Protein AF-A0A0L8FG96-F1 (afdb_monomer_lite)

Structure (mmCIF, N/CA/C/O backbone):
data_AF-A0A0L8FG96-F1
#
_entry.id   AF-A0A0L8FG96-F1
#
loop_
_atom_site.group_PDB
_atom_site.id
_atom_site.type_symbol
_atom_site.label_atom_id
_atom_site.label_alt_id
_atom_site.label_comp_id
_atom_site.label_asym_id
_atom_site.label_entity_id
_atom_site.label_seq_id
_atom_site.pdbx_PDB_ins_code
_atom_site.Cartn_x
_atom_site.Cartn_y
_atom_site.Cartn_z
_atom_site.occupancy
_atom_site.B_iso_or_equiv
_atom_site.auth_seq_id
_atom_site.auth_comp_id
_atom_site.auth_asym_id
_atom_site.auth_atom_id
_atom_site.pdbx_PDB_model_num
ATOM 1 N N . MET A 1 1 ? 3.211 -30.373 -6.106 1.00 48.69 1 MET A N 1
ATOM 2 C CA . MET A 1 1 ? 4.395 -31.240 -6.338 1.00 48.69 1 MET A CA 1
ATOM 3 C C . MET A 1 1 ? 5.550 -30.463 -6.986 1.00 48.69 1 MET A C 1
ATOM 5 O O . MET A 1 1 ? 6.670 -30.955 -6.952 1.00 48.69 1 MET A O 1
ATOM 9 N N . GLU A 1 2 ? 5.310 -29.239 -7.478 1.00 44.47 2 GLU A N 1
ATOM 10 C CA . GLU A 1 2 ? 6.273 -28.282 -8.061 1.00 44.47 2 GLU A CA 1
ATOM 11 C C . GLU A 1 2 ? 7.676 -28.292 -7.446 1.00 44.47 2 GLU A C 1
ATOM 13 O O . GLU A 1 2 ? 8.646 -28.523 -8.164 1.00 44.47 2 GLU A O 1
ATOM 18 N N . ASN A 1 3 ? 7.792 -28.069 -6.129 1.00 45.53 3 ASN A N 1
ATOM 19 C CA . ASN A 1 3 ? 9.080 -27.802 -5.472 1.00 45.53 3 ASN A CA 1
ATOM 20 C C . ASN A 1 3 ? 10.139 -28.904 -5.637 1.00 45.53 3 ASN A C 1
ATOM 22 O O . ASN A 1 3 ? 11.311 -28.626 -5.402 1.00 45.53 3 ASN A O 1
ATOM 26 N N . LYS A 1 4 ? 9.776 -30.130 -6.045 1.00 54.41 4 LYS A N 1
ATOM 27 C CA . LYS A 1 4 ? 10.777 -31.173 -6.309 1.00 54.41 4 LYS A CA 1
ATOM 28 C C . LYS A 1 4 ? 11.471 -31.009 -7.671 1.00 54.41 4 LYS A C 1
ATOM 30 O O . LYS A 1 4 ? 12.665 -31.264 -7.756 1.00 54.41 4 LYS A O 1
ATOM 35 N N . ARG A 1 5 ? 10.771 -30.504 -8.700 1.00 53.53 5 ARG A N 1
ATOM 36 C CA . ARG A 1 5 ? 11.354 -30.269 -10.039 1.00 53.53 5 ARG A CA 1
ATOM 37 C C . ARG A 1 5 ? 12.344 -29.105 -10.057 1.00 53.53 5 ARG A C 1
ATOM 39 O O . ARG A 1 5 ? 13.367 -29.188 -10.720 1.00 53.53 5 ARG A O 1
ATOM 46 N N . LEU A 1 6 ? 12.075 -28.044 -9.291 1.00 51.75 6 LEU A N 1
ATOM 47 C CA . LEU A 1 6 ? 12.966 -26.877 -9.206 1.00 51.75 6 LEU A CA 1
ATOM 48 C C . LEU A 1 6 ? 14.317 -27.179 -8.534 1.00 51.75 6 LEU A C 1
ATOM 50 O O . LEU A 1 6 ? 15.255 -26.403 -8.699 1.00 51.75 6 LEU A O 1
ATOM 54 N N . LEU A 1 7 ? 14.441 -28.290 -7.801 1.00 49.75 7 LEU A N 1
ATOM 55 C CA . LEU A 1 7 ? 15.712 -28.702 -7.202 1.00 49.75 7 LEU A CA 1
ATOM 56 C C . LEU A 1 7 ? 16.603 -29.453 -8.207 1.00 49.75 7 LEU A C 1
ATOM 58 O O . LEU A 1 7 ? 17.810 -29.237 -8.231 1.00 49.75 7 LEU A O 1
ATOM 62 N N . GLU A 1 8 ? 16.005 -30.273 -9.076 1.00 51.66 8 GLU A N 1
ATOM 63 C CA . GLU A 1 8 ? 16.715 -31.032 -10.116 1.00 51.66 8 GLU A CA 1
ATOM 64 C C . GLU A 1 8 ? 17.333 -30.097 -11.174 1.00 51.66 8 GLU A C 1
ATOM 66 O O . GLU A 1 8 ? 18.485 -30.284 -11.560 1.00 51.66 8 GLU A O 1
ATOM 71 N N . THR A 1 9 ? 16.640 -29.017 -11.564 1.00 54.03 9 THR A N 1
ATOM 72 C CA . THR A 1 9 ? 17.181 -28.018 -12.508 1.00 54.03 9 THR A CA 1
ATOM 73 C C . THR A 1 9 ? 18.395 -27.254 -11.959 1.00 54.03 9 THR A C 1
ATOM 75 O O . THR A 1 9 ? 19.243 -26.817 -12.732 1.00 54.03 9 THR A O 1
ATOM 78 N N . ASN A 1 10 ? 18.514 -27.098 -10.634 1.00 48.88 10 ASN A N 1
ATOM 79 C CA . ASN A 1 10 ? 19.595 -26.324 -10.010 1.00 48.88 10 ASN A CA 1
ATOM 80 C C . ASN A 1 10 ? 20.907 -27.110 -9.816 1.00 48.88 10 ASN A C 1
ATOM 82 O O . ASN A 1 10 ? 21.933 -26.503 -9.520 1.00 48.88 10 ASN A O 1
ATOM 86 N N . MET A 1 11 ? 20.924 -28.434 -10.015 1.00 47.03 11 MET A N 1
ATOM 87 C CA . MET A 1 11 ? 22.161 -29.224 -9.898 1.00 47.03 11 MET A CA 1
ATOM 88 C C . MET A 1 11 ? 23.052 -29.204 -11.153 1.00 47.03 11 MET A C 1
ATOM 90 O O . MET A 1 11 ? 24.186 -29.668 -11.087 1.00 47.03 11 MET A O 1
ATOM 94 N N . HIS A 1 12 ? 22.588 -28.645 -12.277 1.00 48.69 12 HIS A N 1
ATOM 95 C CA . HIS A 1 12 ? 23.316 -28.679 -13.555 1.00 48.69 12 HIS A CA 1
ATOM 96 C C . HIS A 1 12 ? 24.207 -27.459 -13.861 1.00 48.69 12 HIS A C 1
ATOM 98 O O . HIS A 1 12 ? 24.815 -27.425 -14.928 1.00 48.69 12 HIS A O 1
ATOM 104 N N . LEU A 1 13 ? 24.321 -26.479 -12.953 1.00 46.22 13 LEU A N 1
ATOM 105 C CA . LEU A 1 13 ? 25.111 -25.251 -13.176 1.00 46.22 13 LEU A CA 1
ATOM 106 C C . LEU A 1 13 ? 26.404 -25.137 -12.347 1.00 46.22 13 LEU A C 1
ATOM 108 O O . LEU A 1 13 ? 27.223 -24.271 -12.636 1.00 46.22 13 LEU A O 1
ATOM 112 N N . ASN A 1 14 ? 26.649 -26.032 -11.384 1.00 44.12 14 ASN A N 1
ATOM 113 C CA . ASN A 1 14 ? 27.934 -26.110 -10.674 1.00 44.12 14 ASN A CA 1
ATOM 114 C C . ASN A 1 14 ? 28.883 -27.102 -11.360 1.00 44.12 14 ASN A C 1
ATOM 116 O O . ASN A 1 14 ? 29.190 -28.165 -10.821 1.00 44.12 14 ASN A O 1
ATOM 120 N N . ASN A 1 15 ? 29.358 -26.733 -12.549 1.00 40.97 15 ASN A N 1
ATOM 121 C CA . ASN A 1 15 ? 30.473 -27.404 -13.211 1.00 40.97 15 ASN A CA 1
ATOM 122 C C . ASN A 1 15 ? 31.611 -26.374 -13.360 1.00 40.97 15 ASN A C 1
ATOM 124 O O . ASN A 1 15 ? 31.410 -25.376 -14.054 1.00 40.97 15 ASN A O 1
ATOM 128 N N . PRO A 1 16 ? 32.770 -26.536 -12.694 1.00 41.47 16 PRO A N 1
ATOM 129 C CA . PRO A 1 16 ? 33.873 -25.594 -12.856 1.00 41.47 16 PRO A CA 1
ATOM 130 C C . PRO A 1 16 ? 34.398 -25.672 -14.293 1.00 41.47 16 PRO A C 1
ATOM 132 O O . PRO A 1 16 ? 34.610 -26.770 -14.808 1.00 41.47 16 PRO A O 1
ATOM 135 N N . LEU A 1 17 ? 34.640 -24.527 -14.940 1.00 38.44 17 LEU A N 1
ATOM 136 C CA . LEU A 1 17 ? 35.339 -24.518 -16.227 1.00 38.44 17 LEU A CA 1
ATOM 137 C C . LEU A 1 17 ? 36.792 -24.951 -16.007 1.00 38.44 17 LEU A C 1
ATOM 139 O O . LEU A 1 17 ? 37.649 -24.152 -15.631 1.00 38.44 17 LEU A O 1
ATOM 143 N N . THR A 1 18 ? 37.076 -26.224 -16.269 1.00 36.44 18 THR A N 1
ATOM 144 C CA . THR A 1 18 ? 38.441 -26.685 -16.499 1.00 36.44 18 THR A CA 1
ATOM 145 C C . THR A 1 18 ? 38.938 -26.027 -17.781 1.00 36.44 18 THR A C 1
ATOM 147 O O . THR A 1 18 ? 38.504 -26.380 -18.875 1.00 36.44 18 THR A O 1
ATOM 150 N N . ILE A 1 19 ? 39.842 -25.055 -17.650 1.00 41.25 19 ILE A N 1
ATOM 151 C CA . ILE A 1 19 ? 40.552 -24.473 -18.791 1.00 41.25 19 ILE A CA 1
ATOM 152 C C . ILE A 1 19 ? 41.607 -25.491 -19.243 1.00 41.25 19 ILE A C 1
ATOM 154 O O . ILE A 1 19 ? 42.789 -25.381 -18.916 1.00 41.25 19 ILE A O 1
ATOM 158 N N . GLU A 1 20 ? 41.170 -26.520 -19.972 1.00 34.12 20 GLU A N 1
ATOM 159 C CA . GLU A 1 20 ? 42.078 -27.350 -20.757 1.00 34.12 20 GLU A CA 1
ATOM 160 C C . GLU A 1 20 ? 42.602 -26.505 -21.918 1.00 34.12 20 GLU A C 1
ATOM 162 O O . GLU A 1 20 ? 41.944 -26.306 -22.939 1.00 34.12 20 GLU A O 1
ATOM 167 N N . ALA A 1 21 ? 43.804 -25.961 -21.733 1.00 41.75 21 ALA A N 1
ATOM 168 C CA . ALA A 1 21 ? 44.543 -25.296 -22.789 1.00 41.75 21 ALA A CA 1
ATOM 169 C C . ALA A 1 21 ? 45.000 -26.343 -23.819 1.00 41.75 21 ALA A C 1
ATOM 171 O O . ALA A 1 21 ? 46.122 -26.848 -23.748 1.00 41.75 21 ALA A O 1
ATOM 172 N N . SER A 1 22 ? 44.118 -26.660 -24.771 1.00 36.31 22 SER A N 1
ATOM 173 C CA . SER A 1 22 ? 44.387 -27.494 -25.948 1.00 36.31 22 SER A CA 1
ATOM 174 C C . SER A 1 22 ? 45.389 -26.811 -26.880 1.00 36.31 22 SER A C 1
ATOM 176 O O . SER A 1 22 ? 45.052 -26.328 -27.959 1.00 36.31 22 SER A O 1
ATOM 178 N N . LEU A 1 23 ? 46.646 -26.750 -26.439 1.00 40.78 23 LEU A N 1
ATOM 179 C CA . LEU A 1 23 ? 47.777 -26.234 -27.195 1.00 40.78 23 LEU A CA 1
ATOM 180 C C . LEU A 1 23 ? 48.207 -27.283 -28.232 1.00 40.78 23 LEU A C 1
ATOM 182 O O . LEU A 1 23 ? 49.259 -27.914 -28.106 1.00 40.78 23 LEU A O 1
ATOM 186 N N . GLU A 1 24 ? 47.346 -27.501 -29.226 1.00 36.72 24 GLU A N 1
ATOM 187 C CA . GLU A 1 24 ? 47.544 -28.467 -30.303 1.00 36.72 24 GLU A CA 1
ATOM 188 C C . GLU A 1 24 ? 48.748 -28.053 -31.160 1.00 36.72 24 GLU A C 1
ATOM 190 O O . GLU A 1 24 ? 48.658 -27.263 -32.101 1.00 36.72 24 GLU A O 1
ATOM 195 N N . ARG A 1 25 ? 49.921 -28.581 -30.799 1.00 41.50 25 ARG A N 1
ATOM 196 C CA . ARG A 1 25 ? 51.134 -28.454 -31.603 1.00 41.50 25 ARG A CA 1
ATOM 197 C C . ARG A 1 25 ? 50.952 -29.255 -32.885 1.00 41.50 25 ARG A C 1
ATOM 199 O O . ARG A 1 25 ? 51.158 -30.466 -32.893 1.00 41.50 25 ARG A O 1
ATOM 206 N N . GLN A 1 26 ? 50.627 -28.570 -33.973 1.00 37.19 26 GLN A N 1
ATOM 207 C CA . GLN A 1 26 ? 50.884 -29.109 -35.301 1.00 37.19 26 GLN A CA 1
ATOM 208 C C . GLN A 1 26 ? 52.401 -29.152 -35.513 1.00 37.19 26 GLN A C 1
ATOM 210 O O . GLN A 1 26 ? 53.033 -28.130 -35.782 1.00 37.19 26 GLN A O 1
ATOM 215 N N . ASP A 1 27 ? 52.988 -30.340 -35.363 1.00 38.44 27 ASP A N 1
ATOM 216 C CA . ASP A 1 27 ? 54.328 -30.606 -35.879 1.00 38.44 27 ASP A CA 1
ATOM 217 C C . ASP A 1 27 ? 54.338 -30.367 -37.402 1.00 38.44 27 ASP A C 1
ATOM 219 O O . ASP A 1 27 ? 53.361 -30.699 -38.084 1.00 38.44 27 ASP A O 1
ATOM 223 N N . PRO A 1 28 ? 55.420 -29.803 -37.970 1.00 44.88 28 PRO A N 1
ATOM 224 C CA . PRO A 1 28 ? 55.485 -29.502 -39.392 1.00 44.88 28 PRO A CA 1
ATOM 225 C C . PRO A 1 28 ? 55.530 -30.799 -40.208 1.00 44.88 28 PRO A C 1
ATOM 227 O O . PRO A 1 28 ? 56.579 -31.432 -40.356 1.00 44.88 28 PRO A O 1
ATOM 230 N N . THR A 1 29 ? 54.388 -31.189 -40.774 1.00 42.00 29 THR A N 1
ATOM 231 C CA . THR A 1 29 ? 54.291 -32.287 -41.735 1.00 42.00 29 THR A CA 1
ATOM 232 C C . THR A 1 29 ? 55.083 -31.932 -42.989 1.00 42.00 29 THR A C 1
ATOM 234 O O . THR A 1 29 ? 54.654 -31.145 -43.830 1.00 42.00 29 THR A O 1
ATOM 237 N N . GLY A 1 30 ? 56.280 -32.511 -43.103 1.00 51.62 30 GLY A N 1
ATOM 238 C CA . GLY A 1 30 ? 57.169 -32.287 -44.236 1.00 51.62 30 GLY A CA 1
ATOM 239 C C . GLY A 1 30 ? 56.506 -32.698 -45.547 1.00 51.62 30 GLY A C 1
ATOM 240 O O . GLY A 1 30 ? 56.345 -33.888 -45.819 1.00 51.62 30 GLY A O 1
ATOM 241 N N . ALA A 1 31 ? 56.147 -31.712 -46.370 1.00 43.47 31 ALA A N 1
ATOM 242 C CA . ALA A 1 31 ? 55.747 -31.960 -47.744 1.00 43.47 31 ALA A CA 1
ATOM 243 C C . ALA A 1 31 ? 56.926 -32.606 -48.501 1.00 43.47 31 ALA A C 1
ATOM 245 O O . ALA A 1 31 ? 58.060 -32.134 -48.371 1.00 43.47 31 ALA A O 1
ATOM 246 N N . PRO A 1 32 ? 56.702 -33.674 -49.287 1.00 49.53 32 PRO A N 1
ATOM 247 C CA . PRO A 1 32 ? 57.740 -34.199 -50.161 1.00 49.53 32 PRO A CA 1
ATOM 248 C C . PRO A 1 32 ? 58.089 -33.158 -51.232 1.00 49.53 32 PRO A C 1
ATOM 250 O O . PRO A 1 32 ? 57.231 -32.374 -51.642 1.00 49.53 32 PRO A O 1
ATOM 253 N N . ASN A 1 33 ? 59.329 -33.188 -51.725 1.00 50.00 33 ASN A N 1
ATOM 254 C CA . ASN A 1 33 ? 59.752 -32.386 -52.875 1.00 50.00 33 ASN A CA 1
ATOM 255 C C . ASN A 1 33 ? 58.954 -32.803 -54.124 1.00 50.00 33 ASN A C 1
ATOM 257 O O . ASN A 1 33 ? 59.350 -33.727 -54.833 1.00 50.00 33 ASN A O 1
ATOM 261 N N . GLY A 1 34 ? 57.821 -32.145 -54.368 1.00 43.47 34 GLY A N 1
ATOM 262 C CA . GLY A 1 34 ? 57.098 -32.205 -55.635 1.00 43.47 34 GLY A CA 1
ATOM 263 C C . GLY A 1 34 ? 57.791 -31.332 -56.677 1.00 43.47 34 GLY A C 1
ATOM 264 O O . GLY A 1 34 ? 58.303 -30.264 -56.341 1.00 43.47 34 GLY A O 1
ATOM 265 N N . ASP A 1 35 ? 57.831 -31.796 -57.926 1.00 43.78 35 ASP A N 1
ATOM 266 C CA . ASP A 1 35 ? 58.577 -31.134 -58.994 1.00 43.78 35 ASP A CA 1
ATOM 267 C C . ASP A 1 35 ? 58.162 -29.671 -59.186 1.00 43.78 35 ASP A C 1
ATOM 269 O O . ASP A 1 35 ? 57.000 -29.358 -59.464 1.00 43.78 35 ASP A O 1
ATOM 273 N N . VAL A 1 36 ? 59.150 -28.775 -59.132 1.00 43.06 36 VAL A N 1
ATOM 274 C CA . VAL A 1 36 ? 59.010 -27.419 -59.662 1.00 43.06 36 VAL A CA 1
ATOM 275 C C . VAL A 1 36 ? 58.937 -27.537 -61.181 1.00 43.06 36 VAL A C 1
ATOM 277 O O . VAL A 1 36 ? 59.956 -27.549 -61.871 1.00 43.06 36 VAL A O 1
ATOM 280 N N . GLN A 1 37 ? 57.720 -27.613 -61.719 1.00 44.06 37 GLN A N 1
ATOM 281 C CA . GLN A 1 37 ? 57.515 -27.211 -63.102 1.00 44.06 37 GLN A CA 1
ATOM 282 C C . GLN A 1 37 ? 57.849 -25.723 -63.201 1.00 44.06 37 GLN A C 1
ATOM 284 O O . GLN A 1 37 ? 57.238 -24.897 -62.523 1.00 44.06 37 GLN A O 1
ATOM 289 N N . GLU A 1 38 ? 58.823 -25.383 -64.046 1.00 44.41 38 GLU A N 1
ATOM 290 C CA . GLU A 1 38 ? 59.150 -23.999 -64.393 1.00 44.41 38 GLU A CA 1
ATOM 291 C C . GLU A 1 38 ? 58.043 -23.388 -65.273 1.00 44.41 38 GLU A C 1
ATOM 293 O O . GLU A 1 38 ? 58.251 -23.048 -66.443 1.00 44.41 38 GLU A O 1
ATOM 298 N N . GLU A 1 39 ? 56.848 -23.204 -64.703 1.00 41.78 39 GLU A N 1
ATOM 299 C CA . GLU A 1 39 ? 55.964 -22.151 -65.185 1.00 41.78 39 GLU A CA 1
ATOM 300 C C . GLU A 1 39 ? 56.747 -20.841 -65.133 1.00 41.78 39 GLU A C 1
ATOM 302 O O . GLU A 1 39 ? 57.299 -20.456 -64.098 1.00 41.78 39 GLU A O 1
ATOM 307 N N . LYS A 1 40 ? 56.835 -20.167 -66.282 1.00 43.88 40 LYS A N 1
ATOM 308 C CA . LYS A 1 40 ? 57.645 -18.961 -66.453 1.00 43.88 40 LYS A CA 1
ATOM 309 C C . LYS A 1 40 ? 56.980 -17.761 -65.790 1.00 43.88 40 LYS A C 1
ATOM 311 O O . LYS A 1 40 ? 56.556 -16.826 -66.468 1.00 43.88 40 LYS A O 1
ATOM 316 N N . PHE A 1 41 ? 56.966 -17.756 -64.460 1.00 40.50 41 PHE A N 1
ATOM 317 C CA . PHE A 1 41 ? 56.867 -16.530 -63.693 1.00 40.50 41 PHE A CA 1
ATOM 318 C C . PHE A 1 41 ? 57.982 -15.604 -64.164 1.00 40.50 41 PHE A C 1
ATOM 320 O O . PHE A 1 41 ? 59.170 -15.832 -63.922 1.00 40.50 41 PHE A O 1
ATOM 327 N N . THR A 1 42 ? 57.590 -14.550 -64.875 1.00 42.16 42 THR A N 1
ATOM 328 C CA . THR A 1 42 ? 58.474 -13.439 -65.189 1.00 42.16 42 THR A CA 1
ATOM 329 C C . THR A 1 42 ? 58.887 -12.817 -63.867 1.00 42.16 42 THR A C 1
ATOM 331 O O . THR A 1 42 ? 58.136 -12.035 -63.286 1.00 42.16 42 THR A O 1
ATOM 334 N N . CYS A 1 43 ? 60.065 -13.203 -63.374 1.00 42.25 43 CYS A N 1
ATOM 335 C CA . CYS A 1 43 ? 60.672 -12.625 -62.187 1.00 42.25 43 CYS A CA 1
ATOM 336 C C . CYS A 1 43 ? 61.036 -11.169 -62.497 1.00 42.25 43 CYS A C 1
ATOM 338 O O . CYS A 1 43 ? 62.160 -10.846 -62.891 1.00 42.25 43 CYS A O 1
ATOM 340 N N . THR A 1 44 ? 60.041 -10.290 -62.366 1.00 50.03 44 THR A N 1
ATOM 341 C CA . THR A 1 44 ? 60.213 -8.845 -62.309 1.00 50.03 44 THR A CA 1
ATOM 342 C C . THR A 1 44 ? 61.192 -8.598 -61.180 1.00 50.03 44 THR A C 1
ATOM 344 O O . THR A 1 44 ? 60.863 -8.806 -60.016 1.00 50.03 44 THR A O 1
ATOM 347 N N . LYS A 1 45 ? 62.433 -8.257 -61.529 1.00 57.19 45 LYS A N 1
ATOM 348 C CA . LYS A 1 45 ? 63.547 -8.217 -60.585 1.00 57.19 45 LYS A CA 1
ATOM 349 C C . LYS A 1 45 ? 63.417 -6.975 -59.703 1.00 57.19 45 LYS A C 1
ATOM 351 O O . LYS A 1 45 ? 64.022 -5.945 -59.992 1.00 57.19 45 LYS A O 1
ATOM 356 N N . ILE A 1 46 ? 62.565 -7.083 -58.680 1.00 59.25 46 ILE A N 1
ATOM 357 C CA . ILE A 1 46 ? 62.244 -6.024 -57.721 1.00 59.25 46 ILE A CA 1
ATOM 358 C C . ILE A 1 46 ? 63.559 -5.452 -57.180 1.00 59.25 46 ILE A C 1
ATOM 360 O O . ILE A 1 46 ? 64.428 -6.191 -56.714 1.00 59.25 46 ILE A O 1
ATOM 364 N N . SER A 1 47 ? 63.726 -4.134 -57.301 1.00 75.44 47 SER A N 1
ATOM 365 C CA . SER A 1 47 ? 64.901 -3.438 -56.773 1.00 75.44 47 SER A CA 1
ATOM 366 C C . SER A 1 47 ? 64.937 -3.566 -55.250 1.00 75.44 47 SER A C 1
ATOM 368 O O . SER A 1 47 ? 63.882 -3.571 -54.619 1.00 75.44 47 SER A O 1
ATOM 370 N N . LEU A 1 48 ? 66.130 -3.598 -54.646 1.00 77.44 48 LEU A N 1
ATOM 371 C CA . LEU A 1 48 ? 66.272 -3.658 -53.183 1.00 77.44 48 LEU A CA 1
ATOM 372 C C . LEU A 1 48 ? 65.451 -2.547 -52.495 1.00 77.44 48 LEU A C 1
ATOM 374 O O . LEU A 1 48 ? 64.733 -2.812 -51.540 1.00 77.44 48 LEU A O 1
ATOM 378 N N . ILE A 1 49 ? 65.471 -1.350 -53.090 1.00 81.25 49 ILE A N 1
ATOM 379 C CA . ILE A 1 49 ? 64.734 -0.145 -52.674 1.00 81.25 49 ILE A CA 1
ATOM 380 C C . ILE A 1 49 ? 63.213 -0.380 -52.634 1.00 81.25 49 ILE A C 1
ATOM 382 O O . ILE A 1 49 ? 62.520 0.107 -51.746 1.00 81.25 49 ILE A O 1
ATOM 386 N N . GLU A 1 50 ? 62.676 -1.133 -53.594 1.00 83.19 50 GLU A N 1
ATOM 387 C CA . GLU A 1 50 ? 61.239 -1.419 -53.686 1.00 83.19 50 GLU A CA 1
ATOM 388 C C . GLU A 1 50 ? 60.827 -2.510 -52.684 1.00 83.19 50 GLU A C 1
ATOM 390 O O . GLU A 1 50 ? 59.746 -2.448 -52.104 1.00 83.19 50 GLU A O 1
ATOM 395 N N . HIS A 1 51 ? 61.717 -3.465 -52.398 1.00 84.44 51 HIS A N 1
ATOM 396 C CA . HIS A 1 51 ? 61.524 -4.417 -51.303 1.00 84.44 51 HIS A CA 1
ATOM 397 C C . HIS A 1 51 ? 61.574 -3.719 -49.929 1.00 84.44 51 HIS A C 1
ATOM 399 O O . HIS A 1 51 ? 60.754 -4.008 -49.061 1.00 84.44 51 HIS A O 1
ATOM 405 N N . GLU A 1 52 ? 62.483 -2.757 -49.741 1.00 88.94 52 GLU A N 1
ATOM 406 C CA . GLU A 1 52 ? 62.542 -1.901 -48.547 1.00 88.94 52 GLU A CA 1
ATOM 407 C C . GLU A 1 52 ? 61.279 -1.038 -48.394 1.00 88.94 52 GLU A C 1
ATOM 409 O O . GLU A 1 52 ? 60.736 -0.963 -47.291 1.00 88.94 52 GLU A O 1
ATOM 414 N N . ARG A 1 53 ? 60.744 -0.469 -49.488 1.00 92.56 53 ARG A N 1
ATOM 415 C CA . ARG A 1 53 ? 59.453 0.248 -49.486 1.00 92.56 53 ARG A CA 1
ATOM 416 C C . ARG A 1 53 ? 58.307 -0.657 -49.027 1.00 92.56 53 ARG A C 1
ATOM 418 O O . ARG A 1 53 ? 57.584 -0.302 -48.098 1.00 92.56 53 ARG A O 1
ATOM 425 N N . ILE A 1 54 ? 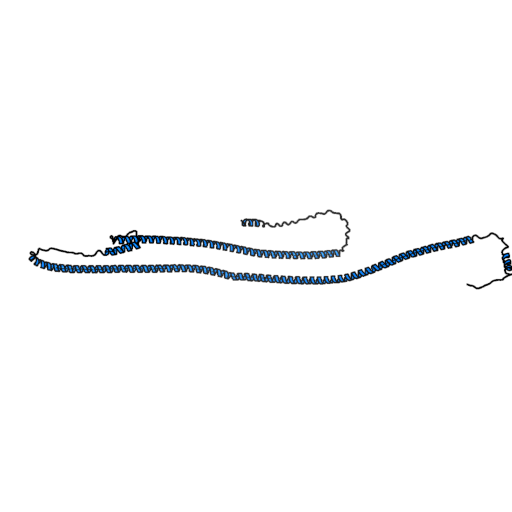58.174 -1.841 -49.629 1.00 92.12 54 ILE A N 1
ATOM 426 C CA . ILE A 1 54 ? 57.117 -2.807 -49.290 1.00 92.12 54 ILE A CA 1
ATOM 427 C C . ILE A 1 54 ? 57.240 -3.271 -47.828 1.00 92.12 54 ILE A C 1
ATOM 429 O O . ILE A 1 54 ? 56.230 -3.352 -47.131 1.00 92.12 54 ILE A O 1
ATOM 433 N N . LEU A 1 55 ? 58.456 -3.523 -47.326 1.00 91.44 55 LEU A N 1
ATOM 434 C CA . LEU A 1 55 ? 58.678 -3.835 -45.909 1.00 91.44 55 LEU A CA 1
ATOM 435 C C . LEU A 1 55 ? 58.304 -2.664 -44.988 1.00 91.44 55 LEU A C 1
ATOM 437 O O . LEU A 1 55 ? 57.677 -2.891 -43.956 1.00 91.44 55 LEU A O 1
ATOM 441 N N . GLY A 1 56 ? 58.641 -1.423 -45.349 1.00 94.06 56 GLY A N 1
ATOM 442 C CA . GLY A 1 56 ? 58.253 -0.232 -44.587 1.00 94.06 56 GLY A CA 1
ATOM 443 C C . GLY A 1 56 ? 56.733 -0.064 -44.495 1.00 94.06 56 GLY A C 1
ATOM 444 O O . GLY A 1 56 ? 56.196 0.178 -43.412 1.00 94.06 56 GLY A O 1
ATOM 445 N N . GLU A 1 57 ? 56.031 -0.276 -45.607 1.00 94.44 57 GLU A N 1
ATOM 446 C CA . GLU A 1 57 ? 54.566 -0.222 -45.678 1.00 94.44 57 GLU A CA 1
ATOM 447 C C . GLU A 1 57 ? 53.915 -1.349 -44.866 1.00 94.44 57 GLU A C 1
ATOM 449 O O . GLU A 1 57 ? 52.991 -1.094 -44.094 1.00 94.44 57 GLU A O 1
ATOM 454 N N . LYS A 1 58 ? 54.430 -2.584 -44.951 1.00 95.06 58 LYS A N 1
ATOM 455 C CA . LYS A 1 58 ? 53.918 -3.706 -44.148 1.00 95.06 58 LYS A CA 1
ATOM 456 C C . LYS A 1 58 ? 54.214 -3.557 -42.656 1.00 95.06 58 LYS A C 1
ATOM 458 O O . LYS A 1 58 ? 53.331 -3.847 -41.857 1.00 95.06 58 LYS A O 1
ATOM 463 N N . ASN A 1 59 ? 55.377 -3.040 -42.266 1.00 94.62 59 ASN A N 1
ATOM 464 C CA . ASN A 1 59 ? 55.677 -2.741 -40.861 1.00 94.62 59 ASN A CA 1
ATOM 465 C C . ASN A 1 59 ? 54.779 -1.622 -40.306 1.00 94.62 59 ASN A C 1
ATOM 467 O O . ASN A 1 59 ? 54.326 -1.711 -39.166 1.00 94.62 59 ASN A O 1
ATOM 471 N N . SER A 1 60 ? 54.475 -0.601 -41.115 1.00 95.56 60 SER A N 1
ATOM 472 C CA . SER A 1 60 ? 53.541 0.471 -40.741 1.00 95.56 60 SER A CA 1
ATOM 473 C C . SER A 1 60 ? 52.115 -0.058 -40.558 1.00 95.56 60 SER A C 1
ATOM 475 O O . SER A 1 60 ? 51.460 0.273 -39.574 1.00 95.56 60 SER A O 1
ATOM 477 N N . GLU A 1 61 ? 51.654 -0.939 -41.451 1.00 96.69 61 GLU A N 1
ATOM 478 C CA . GLU A 1 61 ? 50.334 -1.571 -41.341 1.00 96.69 61 GLU A CA 1
ATOM 479 C C . GLU A 1 61 ? 50.246 -2.547 -40.154 1.00 96.69 61 GLU A C 1
ATOM 481 O O . GLU A 1 61 ? 49.242 -2.561 -39.449 1.00 96.69 61 GLU A O 1
ATOM 486 N N . ILE A 1 62 ? 51.312 -3.301 -39.855 1.00 95.56 62 ILE A N 1
ATOM 487 C CA . ILE A 1 62 ? 51.397 -4.137 -38.644 1.00 95.56 62 ILE A CA 1
ATOM 488 C C . ILE A 1 62 ? 51.309 -3.271 -37.380 1.00 95.56 62 ILE A C 1
ATOM 490 O O . ILE A 1 62 ? 50.554 -3.608 -36.469 1.00 95.56 62 ILE A O 1
ATOM 494 N N . MET A 1 63 ? 52.019 -2.138 -37.324 1.00 95.38 63 MET A N 1
ATOM 495 C CA . MET A 1 63 ? 51.918 -1.191 -36.204 1.00 95.38 63 MET A CA 1
ATOM 496 C C . MET A 1 63 ? 50.500 -0.623 -36.063 1.00 95.38 63 MET A C 1
ATOM 498 O O . MET A 1 63 ? 49.963 -0.587 -34.955 1.00 95.38 63 MET A O 1
ATOM 502 N N . ARG A 1 64 ? 49.863 -0.244 -37.181 1.00 96.75 64 ARG A N 1
ATOM 503 C CA . ARG A 1 64 ? 48.482 0.259 -37.213 1.00 96.75 64 ARG A CA 1
ATOM 504 C C . ARG A 1 64 ? 47.494 -0.779 -36.669 1.00 96.75 64 ARG A C 1
ATOM 506 O O . ARG A 1 64 ? 46.757 -0.472 -35.736 1.00 96.75 64 ARG A O 1
ATOM 513 N N . LEU A 1 65 ? 47.536 -2.006 -37.191 1.00 95.94 65 LEU A N 1
ATOM 514 C CA . LEU A 1 65 ? 46.676 -3.117 -36.769 1.00 95.94 65 LEU A CA 1
ATOM 515 C C . LEU A 1 65 ? 46.917 -3.527 -35.309 1.00 95.94 65 LEU A C 1
ATOM 517 O O . LEU A 1 65 ? 45.965 -3.832 -34.600 1.00 95.94 65 LEU A O 1
ATOM 521 N N . THR A 1 66 ? 48.165 -3.491 -34.830 1.00 95.44 66 THR A N 1
ATOM 522 C CA . THR A 1 66 ? 48.490 -3.793 -33.421 1.00 95.44 66 THR A CA 1
ATOM 523 C C . THR A 1 66 ? 47.912 -2.736 -32.474 1.00 95.44 66 THR A C 1
ATOM 525 O O . THR A 1 66 ? 47.374 -3.071 -31.421 1.00 95.44 66 THR A O 1
ATOM 528 N N . SER A 1 67 ? 47.980 -1.458 -32.862 1.00 95.62 67 SER A N 1
ATOM 529 C CA . SER A 1 67 ? 47.381 -0.347 -32.112 1.00 95.62 67 SER A CA 1
ATOM 530 C C . SER A 1 67 ? 45.846 -0.425 -32.101 1.00 95.62 67 SER A C 1
ATOM 532 O O . SER A 1 67 ? 45.213 -0.246 -31.060 1.00 95.62 67 SER A O 1
ATOM 534 N N . GLU A 1 68 ? 45.239 -0.742 -33.249 1.00 96.06 68 GLU A N 1
ATOM 535 C CA . GLU A 1 68 ? 43.788 -0.908 -33.407 1.00 96.06 68 GLU A CA 1
ATOM 536 C C . GLU A 1 68 ? 43.252 -2.096 -32.592 1.00 96.06 68 GLU A C 1
ATOM 538 O O . GLU A 1 68 ? 42.273 -1.943 -31.863 1.00 96.06 68 GLU A O 1
ATOM 543 N N . LEU A 1 69 ? 43.940 -3.243 -32.620 1.00 95.00 69 LEU A N 1
ATOM 544 C CA . LEU A 1 69 ? 43.595 -4.421 -31.820 1.00 95.00 69 LEU A CA 1
ATOM 545 C C . LEU A 1 69 ? 43.689 -4.145 -30.310 1.00 95.00 69 LEU A C 1
ATOM 547 O O . LEU A 1 69 ? 42.762 -4.471 -29.577 1.00 95.00 69 LEU A O 1
ATOM 551 N N . SER A 1 70 ? 44.759 -3.484 -29.854 1.00 96.19 70 SER A N 1
ATOM 552 C CA . SER A 1 70 ? 44.932 -3.072 -28.448 1.00 96.19 70 SER A CA 1
ATOM 553 C C . SER A 1 70 ? 43.837 -2.095 -27.984 1.00 96.19 70 SER A C 1
ATOM 555 O O . SER A 1 70 ? 43.308 -2.192 -26.872 1.00 96.19 70 SER A O 1
ATOM 557 N N . THR A 1 71 ? 43.415 -1.186 -28.869 1.00 94.19 71 THR A N 1
ATOM 558 C CA . THR A 1 71 ? 42.282 -0.284 -28.604 1.00 94.19 71 THR A CA 1
ATOM 559 C C . THR A 1 71 ? 40.978 -1.079 -28.461 1.00 94.19 71 THR A C 1
ATOM 561 O O . THR A 1 71 ? 40.253 -0.896 -27.486 1.00 94.19 71 THR A O 1
ATOM 564 N N . GLN A 1 72 ? 40.706 -2.033 -29.359 1.00 95.06 72 GLN A N 1
ATOM 565 C CA . GLN A 1 72 ? 39.516 -2.889 -29.264 1.00 95.06 72 GLN A CA 1
ATOM 566 C C . GLN A 1 72 ? 39.528 -3.798 -28.023 1.00 95.06 72 GLN A C 1
ATOM 568 O O . GLN A 1 72 ? 38.480 -4.001 -27.412 1.00 95.06 72 GLN A O 1
ATOM 573 N N . GLU A 1 73 ? 40.688 -4.315 -27.613 1.00 93.94 73 GLU A N 1
ATOM 574 C CA . GLU A 1 73 ? 40.845 -5.141 -26.408 1.00 93.94 73 GLU A CA 1
ATOM 575 C C . GLU A 1 73 ? 40.560 -4.338 -25.125 1.00 93.94 73 GLU A C 1
ATOM 577 O O . GLU A 1 73 ? 39.820 -4.797 -24.247 1.00 93.94 73 GLU A O 1
ATOM 582 N N . THR A 1 74 ? 41.065 -3.103 -25.034 1.00 94.25 74 THR A N 1
ATOM 583 C CA . THR A 1 74 ? 40.778 -2.211 -23.895 1.00 94.25 74 THR A CA 1
ATOM 584 C C . THR A 1 74 ? 39.317 -1.752 -23.867 1.00 94.25 74 THR A C 1
ATOM 586 O O . THR A 1 74 ? 38.697 -1.780 -22.801 1.00 94.25 74 THR A O 1
ATOM 589 N N . GLU A 1 75 ? 38.714 -1.429 -25.017 1.00 94.88 75 GLU A N 1
ATOM 590 C CA . GLU A 1 75 ? 37.276 -1.141 -25.112 1.00 94.88 75 GLU A CA 1
ATOM 591 C C . GLU A 1 75 ? 36.400 -2.336 -24.716 1.00 94.88 75 GLU A C 1
ATOM 593 O O . GLU A 1 75 ? 35.424 -2.168 -23.983 1.00 94.88 75 GLU A O 1
ATOM 598 N N . ALA A 1 76 ? 36.722 -3.543 -25.189 1.00 91.81 76 ALA A N 1
ATOM 599 C CA . ALA A 1 76 ? 35.979 -4.752 -24.847 1.00 91.81 76 ALA A CA 1
ATOM 600 C C . ALA A 1 76 ? 36.047 -5.031 -23.338 1.00 91.81 76 ALA A C 1
ATOM 602 O O . ALA A 1 76 ? 35.018 -5.303 -22.720 1.00 91.81 76 ALA A O 1
ATOM 603 N N . THR A 1 77 ? 37.231 -4.879 -22.738 1.00 94.12 77 THR A N 1
ATOM 604 C CA . THR A 1 77 ? 37.444 -5.035 -21.292 1.00 94.12 77 THR A CA 1
ATOM 605 C C . THR A 1 77 ? 36.601 -4.037 -20.491 1.00 94.12 77 THR A C 1
ATOM 607 O O . THR A 1 77 ? 35.876 -4.439 -19.582 1.00 94.12 77 THR A O 1
ATOM 610 N N . ALA A 1 78 ? 36.603 -2.755 -20.875 1.00 94.25 78 ALA A N 1
ATOM 611 C CA . ALA A 1 78 ? 35.807 -1.721 -20.208 1.00 94.25 78 ALA A CA 1
ATOM 612 C C . ALA A 1 78 ? 34.287 -1.967 -20.317 1.00 94.25 78 ALA A C 1
ATOM 614 O O . ALA A 1 78 ? 33.551 -1.742 -19.357 1.00 94.25 78 ALA A O 1
ATOM 615 N N . ARG A 1 79 ? 33.804 -2.474 -21.463 1.00 94.94 79 ARG A N 1
ATOM 616 C CA . ARG A 1 79 ? 32.387 -2.848 -21.648 1.00 94.94 79 ARG A CA 1
ATOM 617 C C . ARG A 1 79 ? 31.991 -4.066 -20.805 1.00 94.94 79 ARG A C 1
ATOM 619 O O . ARG A 1 79 ? 30.857 -4.120 -20.335 1.00 94.94 79 ARG A O 1
ATOM 626 N N . VAL A 1 80 ? 32.893 -5.031 -20.601 1.00 93.62 80 VAL A N 1
ATOM 627 C CA . VAL A 1 80 ? 32.659 -6.164 -19.686 1.00 93.62 80 VAL A CA 1
ATOM 628 C C . VAL A 1 80 ? 32.563 -5.664 -18.244 1.00 93.62 80 VAL A C 1
ATOM 630 O O . VAL A 1 80 ? 31.577 -5.962 -17.576 1.00 93.62 80 VAL A O 1
ATOM 633 N N . GLU A 1 81 ? 33.498 -4.820 -17.798 1.00 95.56 81 GLU A N 1
ATOM 634 C CA . GLU A 1 81 ? 33.467 -4.234 -16.451 1.00 95.56 81 GLU A CA 1
ATOM 635 C C . GLU A 1 81 ? 32.199 -3.389 -16.208 1.00 95.56 81 GLU A C 1
ATOM 637 O O . GLU A 1 81 ? 31.583 -3.489 -15.145 1.00 95.56 81 GLU A O 1
ATOM 642 N N . GLU A 1 82 ? 31.734 -2.612 -17.195 1.00 95.25 82 GLU A N 1
ATOM 643 C CA . GLU A 1 82 ? 30.447 -1.900 -17.116 1.00 95.25 82 GLU A CA 1
ATOM 644 C C . GLU A 1 82 ? 29.271 -2.868 -16.884 1.00 95.25 82 GLU A C 1
ATOM 646 O O . GLU A 1 82 ? 28.394 -2.598 -16.056 1.00 95.25 82 GLU A O 1
ATOM 651 N N . LYS A 1 83 ? 29.250 -4.017 -17.575 1.00 94.12 83 LYS A N 1
ATOM 652 C CA . LYS A 1 83 ? 28.166 -5.004 -17.448 1.00 94.12 83 LYS A CA 1
ATOM 653 C C . LYS A 1 83 ? 28.245 -5.851 -16.187 1.00 94.12 83 LYS A C 1
ATOM 655 O O . LYS A 1 83 ? 27.193 -6.107 -15.604 1.00 94.12 83 LYS A O 1
ATOM 660 N N . ASP A 1 84 ? 29.429 -6.187 -15.693 1.00 94.75 84 ASP A N 1
ATOM 661 C CA . ASP A 1 84 ? 29.572 -6.838 -14.387 1.00 94.75 84 ASP A CA 1
ATOM 662 C C . ASP A 1 84 ? 29.111 -5.912 -13.246 1.00 94.75 84 ASP A C 1
ATOM 664 O O . ASP A 1 84 ? 28.420 -6.355 -12.323 1.00 94.75 84 ASP A O 1
ATOM 668 N N . ASN A 1 85 ? 29.380 -4.604 -13.344 1.00 94.06 85 ASN A N 1
ATOM 669 C CA . ASN A 1 85 ? 28.847 -3.608 -12.409 1.00 94.06 85 ASN A CA 1
ATOM 670 C C . ASN A 1 85 ? 27.310 -3.479 -12.493 1.00 94.06 85 ASN A C 1
ATOM 672 O O . ASN A 1 85 ? 26.639 -3.439 -11.456 1.00 94.06 85 ASN A O 1
ATOM 676 N N . GLU A 1 86 ? 26.724 -3.469 -13.698 1.00 96.38 86 GLU A N 1
ATOM 677 C CA . GLU A 1 86 ? 25.262 -3.466 -13.888 1.00 96.38 86 GLU A CA 1
ATOM 678 C C . GLU A 1 86 ? 24.608 -4.737 -13.307 1.00 96.38 86 GLU A C 1
ATOM 680 O O . GLU A 1 86 ? 23.627 -4.653 -12.559 1.00 96.38 86 GLU A O 1
ATOM 685 N N . ILE A 1 87 ? 25.187 -5.914 -13.572 1.00 93.81 87 ILE A N 1
ATOM 686 C CA . ILE A 1 87 ? 24.750 -7.206 -13.023 1.00 93.81 87 ILE A CA 1
ATOM 687 C C . ILE A 1 87 ? 24.852 -7.210 -11.492 1.00 93.81 87 ILE A C 1
ATOM 689 O O . ILE A 1 87 ? 23.918 -7.656 -10.817 1.00 93.81 87 ILE A O 1
ATOM 693 N N . GLY A 1 88 ? 25.932 -6.669 -10.921 1.00 94.81 88 GLY A N 1
ATOM 694 C CA . GLY A 1 88 ? 26.105 -6.513 -9.476 1.00 94.81 88 GLY A CA 1
ATOM 695 C C . GLY A 1 88 ? 25.022 -5.632 -8.844 1.00 94.81 88 GLY A C 1
ATOM 696 O O . GLY A 1 88 ? 24.381 -6.032 -7.866 1.00 94.81 88 GLY A O 1
ATOM 697 N N . ALA A 1 89 ? 24.740 -4.469 -9.437 1.00 93.31 89 ALA A N 1
ATOM 698 C CA . ALA A 1 89 ? 23.695 -3.556 -8.972 1.00 93.31 89 ALA A CA 1
ATOM 699 C C . ALA A 1 89 ? 22.290 -4.188 -9.039 1.00 93.31 89 ALA A C 1
ATOM 701 O O . ALA A 1 89 ? 21.518 -4.106 -8.074 1.00 93.31 89 ALA A O 1
ATOM 702 N N . LEU A 1 90 ? 21.966 -4.873 -10.142 1.00 93.31 90 LEU A N 1
ATOM 703 C CA . LEU A 1 90 ? 20.705 -5.603 -10.306 1.00 93.31 90 LEU A CA 1
ATOM 704 C C . LEU A 1 90 ? 20.580 -6.769 -9.315 1.00 93.31 90 LEU A C 1
ATOM 706 O O . LEU A 1 90 ? 19.512 -6.957 -8.730 1.00 93.31 90 LEU A O 1
ATOM 710 N N . THR A 1 91 ? 21.668 -7.497 -9.055 1.00 94.00 91 THR A N 1
ATOM 711 C CA . THR A 1 91 ? 21.717 -8.601 -8.081 1.00 94.00 91 THR A CA 1
ATOM 712 C C . THR A 1 91 ? 21.480 -8.101 -6.654 1.00 94.00 91 THR A C 1
ATOM 714 O O . THR A 1 91 ? 20.670 -8.670 -5.919 1.00 94.00 91 THR A O 1
ATOM 717 N N . CYS A 1 92 ? 22.105 -6.989 -6.260 1.00 94.00 92 CYS A N 1
ATOM 718 C CA . CYS A 1 92 ? 21.853 -6.340 -4.971 1.00 94.00 92 CYS A CA 1
ATOM 719 C C . CYS A 1 92 ? 20.391 -5.884 -4.825 1.00 94.00 92 CYS A C 1
ATOM 721 O O . CYS A 1 92 ? 19.774 -6.108 -3.780 1.00 94.00 92 CYS A O 1
ATOM 723 N N . LYS A 1 93 ? 19.805 -5.304 -5.880 1.00 94.38 93 LYS A N 1
ATOM 724 C CA . LYS A 1 93 ? 18.391 -4.896 -5.900 1.00 94.38 93 LYS A CA 1
ATOM 725 C C . LYS A 1 93 ? 17.447 -6.098 -5.779 1.00 94.38 93 LYS A C 1
ATOM 727 O O . LYS A 1 93 ? 16.534 -6.069 -4.958 1.00 94.38 93 LYS A O 1
ATOM 732 N N . LEU A 1 94 ? 17.701 -7.174 -6.526 1.00 92.56 94 LEU A N 1
ATOM 733 C CA . LEU A 1 94 ? 16.934 -8.420 -6.455 1.00 92.56 94 LEU A CA 1
ATOM 734 C C . LEU A 1 94 ? 16.979 -9.035 -5.047 1.00 92.56 94 LEU A C 1
ATOM 736 O O . LEU A 1 94 ? 15.935 -9.374 -4.496 1.00 92.56 94 LEU A O 1
ATOM 740 N N . ASN A 1 95 ? 18.162 -9.110 -4.432 1.00 93.62 95 ASN A N 1
ATOM 741 C CA . ASN A 1 95 ? 18.335 -9.646 -3.080 1.00 93.62 95 ASN A CA 1
ATOM 742 C C . ASN A 1 95 ? 17.604 -8.826 -2.002 1.00 93.62 95 ASN A C 1
ATOM 744 O O . ASN A 1 95 ? 17.112 -9.398 -1.029 1.00 93.62 95 ASN A O 1
ATOM 748 N N . ASN A 1 96 ? 17.498 -7.504 -2.163 1.00 92.19 96 ASN A N 1
ATOM 749 C CA . ASN A 1 96 ? 16.713 -6.667 -1.252 1.00 92.19 96 ASN A CA 1
ATOM 750 C C . ASN A 1 96 ? 15.205 -6.900 -1.432 1.00 92.19 96 ASN A C 1
ATOM 752 O O . ASN A 1 96 ? 14.514 -7.145 -0.444 1.00 92.19 96 ASN A O 1
ATOM 756 N N . ASN A 1 97 ? 14.716 -6.944 -2.676 1.00 90.69 97 ASN A N 1
ATOM 757 C CA . ASN A 1 97 ? 13.316 -7.261 -2.971 1.00 90.69 97 ASN A CA 1
ATOM 758 C C . ASN A 1 97 ? 12.915 -8.664 -2.462 1.00 90.69 97 ASN A C 1
ATOM 760 O O . ASN A 1 97 ? 11.794 -8.856 -1.997 1.00 90.69 97 ASN A O 1
ATOM 764 N N . ILE A 1 98 ? 13.821 -9.651 -2.519 1.00 93.69 98 ILE A N 1
ATOM 765 C CA . ILE A 1 98 ? 13.590 -10.996 -1.965 1.00 93.69 98 ILE A CA 1
ATOM 766 C C . ILE A 1 98 ? 13.367 -10.928 -0.447 1.00 93.69 98 ILE A C 1
ATOM 768 O O . ILE A 1 98 ? 12.383 -11.489 0.035 1.00 93.69 98 ILE A O 1
ATOM 772 N N . LYS A 1 99 ? 14.218 -10.204 0.295 1.00 94.88 99 LYS A N 1
ATOM 773 C CA . LYS A 1 99 ? 14.074 -10.028 1.754 1.00 94.88 99 LYS A CA 1
ATOM 774 C C . LYS A 1 99 ? 12.759 -9.339 2.124 1.00 94.88 99 LYS A C 1
ATOM 776 O O . LYS A 1 99 ? 12.068 -9.804 3.022 1.00 94.88 99 LYS A O 1
ATOM 781 N N . GLU A 1 100 ? 12.387 -8.277 1.411 1.00 93.00 100 GLU A N 1
ATOM 782 C CA . GLU A 1 100 ? 11.117 -7.566 1.615 1.00 93.00 100 GLU A CA 1
ATOM 783 C C . GLU A 1 100 ? 9.910 -8.497 1.400 1.00 93.00 100 GLU A C 1
ATOM 785 O O . GLU A 1 100 ? 9.015 -8.589 2.241 1.00 93.00 100 GLU A O 1
ATOM 790 N N . VAL A 1 101 ? 9.928 -9.282 0.317 1.00 88.44 101 VAL A N 1
ATOM 791 C CA . VAL A 1 101 ? 8.903 -10.294 0.026 1.00 88.44 101 VAL A CA 1
ATOM 792 C C . VAL A 1 101 ? 8.873 -11.412 1.079 1.00 88.44 101 VAL A C 1
ATOM 794 O O . VAL A 1 101 ? 7.803 -11.963 1.347 1.00 88.44 101 VAL A O 1
ATOM 797 N N . GLU A 1 102 ? 10.002 -11.775 1.689 1.00 92.50 102 GLU A N 1
ATOM 798 C CA . GLU A 1 102 ? 10.039 -12.718 2.813 1.00 92.50 102 GLU A CA 1
ATOM 799 C C . GLU A 1 102 ? 9.479 -12.124 4.110 1.00 92.50 102 GLU A C 1
ATOM 801 O O . GLU A 1 102 ? 8.748 -12.827 4.813 1.00 92.50 102 GLU A O 1
ATOM 806 N N . GLU A 1 103 ? 9.745 -10.851 4.413 1.00 93.94 103 GLU A N 1
ATOM 807 C CA . GLU A 1 103 ? 9.208 -10.180 5.603 1.00 93.94 103 GLU A CA 1
ATOM 808 C C . GLU A 1 103 ? 7.687 -10.016 5.512 1.00 93.94 103 GLU A C 1
ATOM 810 O O . GLU A 1 103 ? 6.961 -10.478 6.395 1.00 93.94 103 GLU A O 1
ATOM 815 N N . LEU A 1 104 ? 7.178 -9.523 4.378 1.00 92.19 104 LEU A N 1
ATOM 816 C CA . LEU A 1 104 ? 5.738 -9.439 4.106 1.00 92.19 104 LEU A CA 1
ATOM 817 C C . LEU A 1 104 ? 5.055 -10.820 4.192 1.00 92.19 104 LEU A C 1
ATOM 819 O O . LEU A 1 104 ? 3.947 -10.947 4.717 1.00 92.19 104 LEU A O 1
ATOM 823 N N . LYS A 1 105 ? 5.727 -11.900 3.760 1.00 92.62 105 LYS A N 1
ATOM 824 C CA . LYS A 1 105 ? 5.237 -13.284 3.932 1.00 92.62 105 LYS A CA 1
ATOM 825 C C . LYS A 1 105 ? 5.225 -13.758 5.390 1.00 92.62 105 LYS A C 1
ATOM 827 O O . LYS A 1 105 ? 4.464 -14.682 5.693 1.00 92.62 105 LYS A O 1
ATOM 832 N N . LYS A 1 106 ? 6.042 -13.198 6.290 1.00 95.62 106 LYS A N 1
ATOM 833 C CA . LYS A 1 106 ? 5.955 -13.457 7.741 1.00 95.62 106 LYS A CA 1
ATOM 834 C C . LYS A 1 106 ? 4.783 -12.682 8.338 1.00 95.62 106 LYS A C 1
ATOM 836 O O . LYS A 1 106 ? 3.952 -13.293 9.007 1.00 95.62 106 LYS A O 1
ATOM 841 N N . GLU A 1 107 ? 4.662 -11.391 8.033 1.00 93.44 107 GLU A N 1
ATOM 842 C CA . GLU A 1 107 ? 3.563 -10.545 8.516 1.00 93.44 107 GLU A CA 1
ATOM 843 C C . GLU A 1 107 ? 2.192 -11.110 8.131 1.00 93.44 107 GLU A C 1
ATOM 845 O O . GLU A 1 107 ? 1.330 -11.278 8.992 1.00 93.44 107 GLU A O 1
ATOM 850 N N . ILE A 1 108 ? 2.004 -11.499 6.865 1.00 88.88 108 ILE A N 1
ATOM 851 C CA . ILE A 1 108 ? 0.757 -12.110 6.379 1.00 88.88 108 ILE A CA 1
ATOM 852 C C . ILE A 1 108 ? 0.395 -13.371 7.188 1.00 88.88 108 ILE A C 1
ATOM 854 O O . ILE A 1 108 ? -0.767 -13.556 7.551 1.00 88.88 108 ILE A O 1
ATOM 858 N N . LYS A 1 109 ? 1.372 -14.216 7.553 1.00 95.00 109 LYS A N 1
ATOM 859 C CA . LYS A 1 109 ? 1.130 -15.396 8.410 1.00 95.00 109 LYS A CA 1
ATOM 860 C C . LYS A 1 109 ? 0.709 -15.007 9.829 1.00 95.00 109 LYS A C 1
ATOM 862 O O . LYS A 1 109 ? -0.187 -15.645 10.380 1.00 95.00 109 LYS A O 1
ATOM 867 N N . VAL A 1 110 ? 1.313 -13.966 10.408 1.00 95.00 110 VAL A N 1
ATOM 868 C CA . VAL A 1 110 ? 0.929 -13.435 11.729 1.00 95.00 110 VAL A CA 1
ATOM 869 C C . VAL A 1 110 ? -0.496 -12.871 11.691 1.00 95.00 110 VAL A C 1
ATOM 871 O O . VAL A 1 110 ? -1.299 -13.176 12.574 1.00 95.00 110 VAL A O 1
ATOM 874 N N . TRP A 1 111 ? -0.854 -12.125 10.643 1.00 91.00 111 TRP A N 1
ATOM 875 C CA . TRP A 1 111 ? -2.210 -11.605 10.450 1.00 91.00 111 TRP A CA 1
ATOM 876 C C . TRP A 1 111 ? -3.253 -12.711 10.249 1.00 91.00 111 TRP A C 1
ATOM 878 O O . TRP A 1 111 ? -4.326 -12.629 10.848 1.00 91.00 111 TRP A O 1
ATOM 888 N N . HIS A 1 112 ? -2.942 -13.774 9.498 1.00 93.81 112 HIS A N 1
ATOM 889 C CA . HIS A 1 112 ? -3.815 -14.951 9.402 1.00 93.81 112 HIS A CA 1
ATOM 890 C C . HIS A 1 112 ? -4.004 -15.639 10.759 1.00 93.81 112 HIS A C 1
ATOM 892 O O . HIS A 1 112 ? -5.143 -15.843 11.174 1.00 93.81 112 HIS A O 1
ATOM 898 N N . ALA A 1 113 ? -2.923 -15.911 11.500 1.00 94.62 113 ALA A N 1
ATOM 899 C CA . ALA A 1 113 ? -3.009 -16.527 12.825 1.00 94.62 113 ALA A CA 1
ATOM 900 C C . ALA A 1 113 ? -3.841 -15.684 13.814 1.00 94.62 113 ALA A C 1
ATOM 902 O O . ALA A 1 113 ? -4.650 -16.229 14.568 1.00 94.62 113 ALA A O 1
ATOM 903 N N . LYS A 1 114 ? -3.706 -14.350 13.765 1.00 97.12 114 LYS A N 1
ATOM 904 C CA . LYS A 1 114 ? -4.529 -13.407 14.540 1.00 97.12 114 LYS A CA 1
ATOM 905 C C . LYS A 1 114 ? -6.000 -13.423 14.102 1.00 97.12 114 LYS A C 1
ATOM 907 O O . LYS A 1 114 ? -6.882 -13.345 14.952 1.00 97.12 114 LYS A O 1
ATOM 912 N N . ASN A 1 115 ? -6.286 -13.557 12.804 1.00 94.06 115 ASN A N 1
ATOM 913 C CA . ASN A 1 115 ? -7.658 -13.684 12.300 1.00 94.06 115 ASN A CA 1
ATOM 914 C C . ASN A 1 115 ? -8.307 -15.005 12.751 1.00 94.06 115 ASN A C 1
ATOM 916 O O . ASN A 1 115 ? -9.457 -14.997 13.179 1.00 94.06 115 ASN A O 1
ATOM 920 N N . ASP A 1 116 ? -7.569 -16.116 12.727 1.00 96.94 116 ASP A N 1
ATOM 921 C CA . ASP A 1 116 ? -8.063 -17.427 13.166 1.00 96.94 116 ASP A CA 1
ATOM 922 C C . ASP A 1 116 ? -8.288 -17.507 14.684 1.00 96.94 116 ASP A C 1
ATOM 924 O O . ASP A 1 116 ? -9.236 -18.152 15.134 1.00 96.94 116 ASP A O 1
ATOM 928 N N . ASP A 1 117 ? -7.461 -16.835 15.490 1.00 97.81 117 ASP A N 1
ATOM 929 C CA . ASP A 1 117 ? -7.701 -16.664 16.929 1.00 97.81 117 ASP A CA 1
ATOM 930 C C . ASP A 1 117 ? -8.953 -15.811 17.203 1.00 97.81 117 ASP A C 1
ATOM 932 O O . ASP A 1 117 ? -9.810 -16.210 17.994 1.00 97.81 117 ASP A O 1
ATOM 936 N N . LEU A 1 118 ? -9.135 -14.696 16.482 1.00 97.00 118 LEU A N 1
ATOM 937 C CA . LEU A 1 118 ? -10.362 -13.893 16.558 1.00 97.00 118 LEU A CA 1
ATOM 938 C C . LEU A 1 118 ? -11.605 -14.698 16.144 1.00 97.00 118 LEU A C 1
ATOM 940 O O . LEU A 1 118 ? -12.622 -14.631 16.830 1.00 97.00 118 LEU A O 1
ATOM 944 N N . ARG A 1 119 ? -11.531 -15.527 15.094 1.00 98.00 119 ARG A N 1
ATOM 945 C CA . ARG A 1 119 ? -12.628 -16.436 14.702 1.00 98.00 119 ARG A CA 1
ATOM 946 C C . ARG A 1 119 ? -12.973 -17.429 15.813 1.00 98.00 119 ARG A C 1
ATOM 948 O O . ARG A 1 119 ? -14.149 -17.608 16.112 1.00 98.00 119 ARG A O 1
ATOM 955 N N . LYS A 1 120 ? -11.970 -18.036 16.460 1.00 97.75 120 LYS A N 1
ATOM 956 C CA . LYS A 1 120 ? -12.169 -18.964 17.592 1.00 97.75 120 LYS A CA 1
ATOM 957 C C . LYS A 1 120 ? -12.779 -18.269 18.812 1.00 97.75 120 LYS A C 1
ATOM 959 O O . LYS A 1 120 ? -13.634 -18.852 19.473 1.00 97.75 120 LYS A O 1
ATOM 964 N N . LYS A 1 121 ? -12.369 -17.032 19.103 1.00 97.75 121 LYS A N 1
ATOM 965 C CA . LYS A 1 121 ? -12.937 -16.210 20.185 1.00 97.75 121 LYS A CA 1
ATOM 966 C C . LYS A 1 121 ? -14.383 -15.815 19.892 1.00 97.75 121 LYS A C 1
ATOM 968 O O . LYS A 1 121 ? -15.237 -16.011 20.749 1.00 97.75 121 LYS A O 1
ATOM 973 N N . ASN A 1 122 ? -14.674 -15.366 18.671 1.00 95.94 122 ASN A N 1
ATOM 974 C CA . ASN A 1 122 ? -16.031 -15.025 18.243 1.00 95.94 122 ASN A CA 1
ATOM 975 C C . ASN A 1 122 ? -16.957 -16.252 18.234 1.00 95.94 122 ASN A C 1
ATOM 977 O O . ASN A 1 122 ? -18.102 -16.135 18.656 1.00 95.94 122 ASN A O 1
ATOM 981 N N . TRP A 1 123 ? -16.465 -17.431 17.826 1.00 98.25 123 TRP A N 1
ATOM 982 C CA . TRP A 1 123 ? -17.224 -18.682 17.932 1.00 98.25 123 TRP A CA 1
ATOM 983 C C . TRP A 1 123 ? -17.579 -19.000 19.387 1.00 98.25 123 TRP A C 1
ATOM 985 O O . TRP A 1 123 ? -18.747 -19.192 19.697 1.00 98.25 123 TRP A O 1
ATOM 995 N N . LYS A 1 124 ? -16.600 -18.973 20.303 1.00 97.69 124 LYS A N 1
ATOM 996 C CA . LYS A 1 124 ? -16.849 -19.209 21.736 1.00 97.69 124 LYS A CA 1
ATOM 997 C C . LYS A 1 124 ? -17.793 -18.183 22.364 1.00 97.69 124 LYS A C 1
ATOM 999 O O . LYS A 1 124 ? -18.568 -18.537 23.244 1.00 97.69 124 LYS A O 1
ATOM 1004 N N . ALA A 1 125 ? -17.739 -16.924 21.929 1.00 97.06 125 ALA A N 1
ATOM 1005 C CA . ALA A 1 125 ? -18.684 -15.902 22.370 1.00 97.06 125 ALA A CA 1
ATOM 1006 C C . ALA A 1 125 ? -20.110 -16.203 21.874 1.00 97.06 125 ALA A C 1
ATOM 1008 O O . ALA A 1 125 ? -21.053 -16.106 22.649 1.00 97.06 125 ALA A O 1
ATOM 1009 N N . MET A 1 126 ? -20.262 -16.629 20.617 1.00 96.38 126 MET A N 1
ATOM 1010 C CA . MET A 1 126 ? -21.546 -17.035 20.031 1.00 96.38 126 MET A CA 1
ATOM 1011 C C . MET A 1 126 ? -22.119 -18.297 20.699 1.00 96.38 126 MET A C 1
ATOM 1013 O O . MET A 1 126 ? -23.308 -18.355 20.985 1.00 96.38 126 MET A O 1
ATOM 1017 N N . GLU A 1 127 ? -21.264 -19.270 21.010 1.00 97.81 127 GLU A N 1
ATOM 1018 C CA . GLU A 1 127 ? -21.588 -20.499 21.745 1.00 97.81 127 GLU A CA 1
ATOM 1019 C C . GLU A 1 127 ? -22.043 -20.196 23.187 1.00 97.81 127 GLU A C 1
ATOM 1021 O O . GLU A 1 127 ? -23.059 -20.719 23.642 1.00 97.81 127 GLU A O 1
ATOM 1026 N N . ALA A 1 128 ? -21.361 -19.274 23.878 1.00 97.06 128 ALA A N 1
ATOM 1027 C CA . ALA A 1 128 ? -21.759 -18.804 25.206 1.00 97.06 128 ALA A CA 1
ATOM 1028 C C . ALA A 1 128 ? -23.064 -17.984 25.196 1.00 97.06 128 ALA A C 1
ATOM 1030 O O . ALA A 1 128 ? -23.855 -18.097 26.131 1.00 97.06 128 ALA A O 1
ATOM 1031 N N . VAL A 1 129 ? -23.313 -17.186 24.148 1.00 94.62 129 VAL A N 1
ATOM 1032 C CA . VAL A 1 129 ? -24.597 -16.490 23.953 1.00 94.62 129 VAL A CA 1
ATOM 1033 C C . VAL A 1 129 ? -25.719 -17.502 23.733 1.00 94.62 129 VAL A C 1
ATOM 1035 O O . VAL A 1 129 ? -26.700 -17.449 24.464 1.00 94.62 129 VAL A O 1
ATOM 1038 N N . ALA A 1 130 ? -25.552 -18.473 22.833 1.00 96.19 130 ALA A N 1
ATOM 1039 C CA . ALA A 1 130 ? -26.577 -19.477 22.542 1.00 96.19 130 ALA A CA 1
ATOM 1040 C C . ALA A 1 130 ? -26.938 -20.347 23.765 1.00 96.19 130 ALA A C 1
ATOM 1042 O O . ALA A 1 130 ? -28.112 -20.623 24.006 1.00 96.19 130 ALA A O 1
ATOM 1043 N N . GLU A 1 131 ? -25.956 -20.751 24.581 1.00 95.88 131 GLU A N 1
ATOM 1044 C CA . GLU A 1 131 ? -26.232 -21.479 25.830 1.00 95.88 131 GLU A CA 1
ATOM 1045 C C . GLU A 1 131 ? -26.887 -20.566 26.889 1.00 95.88 131 GLU A C 1
ATOM 1047 O O . GLU A 1 131 ? -27.738 -21.019 27.654 1.00 95.88 131 GLU A O 1
ATOM 1052 N N . SER A 1 132 ? -26.567 -19.264 26.904 1.00 95.12 132 SER A N 1
ATOM 1053 C CA . SER A 1 132 ? -27.246 -18.288 27.767 1.00 95.12 132 SER A CA 1
ATOM 1054 C C . SER A 1 132 ? -28.693 -18.025 27.337 1.00 95.12 132 SER A C 1
ATOM 1056 O O . SER A 1 132 ? -29.553 -17.934 28.207 1.00 95.12 132 SER A O 1
ATOM 1058 N N . GLU A 1 133 ? -28.971 -17.910 26.036 1.00 94.50 133 GLU A N 1
ATOM 1059 C CA . GLU A 1 133 ? -30.319 -17.736 25.473 1.00 94.50 133 GLU A CA 1
ATOM 1060 C C . GLU A 1 133 ? -31.194 -18.956 25.777 1.00 94.50 133 GLU A C 1
ATOM 1062 O O . GLU A 1 133 ? -32.285 -18.826 26.322 1.00 94.50 133 GLU A O 1
ATOM 1067 N N . LYS A 1 134 ? -30.673 -20.161 25.534 1.00 96.50 134 LYS A N 1
ATOM 1068 C CA . LYS A 1 134 ? -31.326 -21.429 25.885 1.00 96.50 134 LYS A CA 1
ATOM 1069 C C . LYS A 1 134 ? -31.572 -21.571 27.395 1.00 96.50 134 LYS A C 1
ATOM 1071 O O . LYS A 1 134 ? -32.608 -22.086 27.809 1.00 96.50 134 LYS A O 1
ATOM 1076 N N . SER A 1 135 ? -30.640 -21.104 28.229 1.00 95.50 135 SER A N 1
ATOM 1077 C CA . SER A 1 135 ? -30.793 -21.096 29.691 1.00 95.50 135 SER A CA 1
ATOM 1078 C C . SER A 1 135 ? -31.886 -20.125 30.153 1.00 95.50 135 SER A C 1
ATOM 1080 O O . SER A 1 135 ? -32.688 -20.480 31.017 1.00 95.50 135 SER A O 1
ATOM 1082 N N . THR A 1 136 ? -31.977 -18.924 29.568 1.00 92.50 136 THR A N 1
ATOM 1083 C CA . THR A 1 136 ? -33.057 -17.978 29.892 1.00 92.50 136 THR A CA 1
ATOM 1084 C C . THR A 1 136 ? -34.406 -18.422 29.330 1.00 92.50 136 THR A C 1
ATOM 1086 O O . THR A 1 136 ? -35.411 -18.264 30.018 1.00 92.50 136 THR A O 1
ATOM 1089 N N . GLU A 1 137 ? -34.449 -19.045 28.151 1.00 94.69 137 GLU A N 1
ATOM 1090 C CA . GLU A 1 137 ? -35.663 -19.648 27.586 1.00 94.69 137 GLU A CA 1
ATOM 1091 C C . GLU A 1 137 ? -36.205 -20.766 28.494 1.00 94.69 137 GLU A C 1
ATOM 1093 O O . GLU A 1 137 ? -37.384 -20.744 28.854 1.00 94.69 137 GLU A O 1
ATOM 1098 N N . GLN A 1 138 ? -35.342 -21.671 28.976 1.00 95.12 138 GLN A N 1
ATOM 1099 C CA . GLN A 1 138 ? -35.734 -22.693 29.953 1.00 95.12 138 GLN A CA 1
ATOM 1100 C C . GLN A 1 138 ? -36.220 -22.073 31.274 1.00 95.12 138 GLN A C 1
ATOM 1102 O O . GLN A 1 138 ? -37.262 -22.476 31.783 1.00 95.12 138 GLN A O 1
ATOM 1107 N N . GLN A 1 139 ? -35.533 -21.055 31.806 1.00 95.06 139 GLN A N 1
ATOM 1108 C CA . GLN A 1 139 ? -35.968 -20.362 33.029 1.00 95.06 139 GLN A CA 1
ATOM 1109 C C . GLN A 1 139 ? -37.335 -19.679 32.870 1.00 95.06 139 GLN A C 1
ATOM 1111 O O . GLN A 1 139 ? -38.117 -19.656 33.819 1.00 95.06 139 GLN A O 1
ATOM 1116 N N . ILE A 1 140 ? -37.651 -19.147 31.683 1.00 93.06 140 ILE A N 1
ATOM 1117 C CA . ILE A 1 140 ? -38.974 -18.586 31.375 1.00 93.06 140 ILE A CA 1
ATOM 1118 C C . ILE A 1 140 ? -40.037 -19.695 31.375 1.00 93.06 140 ILE A C 1
ATOM 1120 O O . ILE A 1 140 ? -41.087 -19.520 31.992 1.00 93.06 140 ILE A O 1
ATOM 1124 N N . VAL A 1 141 ? -39.763 -20.845 30.748 1.00 95.31 141 VAL A N 1
ATOM 1125 C CA . VAL A 1 141 ? -40.671 -22.008 30.745 1.00 95.31 141 VAL A CA 1
ATOM 1126 C C . VAL A 1 141 ? -40.912 -22.536 32.165 1.00 95.31 141 VAL A C 1
ATOM 1128 O O . VAL A 1 141 ? -42.064 -22.729 32.560 1.00 95.31 141 VAL A O 1
ATOM 1131 N N . ASP A 1 142 ? -39.854 -22.702 32.960 1.00 93.19 142 ASP A N 1
ATOM 1132 C CA . ASP A 1 142 ? -39.931 -23.197 34.339 1.00 93.19 142 ASP A CA 1
ATOM 1133 C C . ASP A 1 142 ? -40.700 -22.222 35.248 1.00 93.19 142 ASP A C 1
ATOM 1135 O O . ASP A 1 142 ? -41.525 -22.642 36.067 1.00 93.19 142 ASP A O 1
ATOM 1139 N N . ALA A 1 143 ? -40.487 -20.911 35.080 1.00 92.88 143 ALA A N 1
ATOM 1140 C CA . ALA A 1 143 ? -41.204 -19.874 35.818 1.00 92.88 143 ALA A CA 1
ATOM 1141 C C . ALA A 1 143 ? -42.698 -19.821 35.454 1.00 92.88 143 ALA A C 1
ATOM 1143 O O . ALA A 1 143 ? -43.534 -19.700 36.351 1.00 92.88 143 ALA A O 1
ATOM 1144 N N . VAL A 1 144 ? -43.049 -19.960 34.168 1.00 92.44 144 VAL A N 1
ATOM 1145 C CA . VAL A 1 144 ? -44.450 -20.037 33.713 1.00 92.44 144 VAL A CA 1
ATOM 1146 C C . VAL A 1 144 ? -45.132 -21.280 34.285 1.00 92.44 144 VAL A C 1
ATOM 1148 O O . VAL A 1 144 ? -46.184 -21.153 34.906 1.00 92.44 144 VAL A O 1
ATOM 1151 N N . CYS A 1 145 ? -44.508 -22.455 34.170 1.00 93.19 145 CYS A N 1
ATOM 1152 C CA . CYS A 1 145 ? -45.030 -23.708 34.725 1.00 93.19 145 CYS A CA 1
ATOM 1153 C C . CYS A 1 145 ? -45.255 -23.610 36.248 1.00 93.19 145 CYS A C 1
ATOM 1155 O O . CYS A 1 145 ? -46.317 -23.967 36.762 1.00 93.19 145 CYS A O 1
ATOM 1157 N N . THR A 1 146 ? -44.291 -23.030 36.972 1.00 92.06 146 THR A N 1
ATOM 1158 C CA . THR A 1 146 ? -44.393 -22.799 38.422 1.00 92.06 146 THR A CA 1
ATOM 1159 C C . THR A 1 146 ? -45.542 -21.846 38.771 1.00 92.06 146 THR A C 1
ATOM 1161 O O . THR A 1 146 ? -46.285 -22.102 39.720 1.00 92.06 146 THR A O 1
ATOM 1164 N N . ALA A 1 147 ? -45.732 -20.769 38.002 1.00 88.50 147 ALA A N 1
ATOM 1165 C CA . ALA A 1 147 ? -46.825 -19.821 38.206 1.00 88.50 147 ALA A CA 1
ATOM 1166 C C . ALA A 1 147 ? -48.205 -20.440 37.911 1.00 88.50 147 ALA A C 1
ATOM 1168 O O . ALA A 1 147 ? -49.155 -20.195 38.656 1.00 88.50 147 ALA A O 1
ATOM 1169 N N . GLU A 1 148 ? -48.323 -21.280 36.877 1.00 89.50 148 GLU A N 1
ATOM 1170 C CA . GLU A 1 148 ? -49.557 -22.018 36.576 1.00 89.50 148 GLU A CA 1
ATOM 1171 C C . GLU A 1 148 ? -49.915 -23.020 37.685 1.00 89.50 148 GLU A C 1
ATOM 1173 O O . GLU A 1 148 ? -51.080 -23.093 38.087 1.00 89.50 148 GLU A O 1
ATOM 1178 N N . MET A 1 149 ? -48.929 -23.731 38.246 1.00 87.75 149 MET A N 1
ATOM 1179 C CA . MET A 1 149 ? -49.141 -24.606 39.407 1.00 87.75 149 MET A CA 1
ATOM 1180 C C . MET A 1 149 ? -49.585 -23.822 40.652 1.00 87.75 149 MET A C 1
ATOM 1182 O O . MET A 1 149 ? -50.587 -24.177 41.270 1.00 87.75 149 MET A O 1
ATOM 1186 N N . GLN A 1 150 ? -48.911 -22.718 40.991 1.00 87.69 150 GLN A N 1
ATOM 1187 C CA . GLN A 1 150 ? -49.281 -21.882 42.144 1.00 87.69 150 GLN A CA 1
ATOM 1188 C C . GLN A 1 150 ? -50.679 -21.255 41.997 1.00 87.69 150 GLN A C 1
ATOM 1190 O O . GLN A 1 150 ? -51.420 -21.147 42.980 1.00 87.69 150 GLN A O 1
ATOM 1195 N N . ALA A 1 151 ? -51.078 -20.888 40.775 1.00 85.00 151 ALA A N 1
ATOM 1196 C CA . ALA A 1 151 ? -52.440 -20.454 40.479 1.00 85.00 151 ALA A CA 1
ATOM 1197 C C . ALA A 1 151 ? -53.455 -21.597 40.674 1.00 85.00 151 ALA A C 1
ATOM 1199 O O . ALA A 1 151 ? -54.499 -21.395 41.289 1.00 85.00 151 ALA A O 1
ATOM 1200 N N . ALA A 1 152 ? -53.150 -22.814 40.213 1.00 85.81 152 ALA A N 1
ATOM 1201 C CA . ALA A 1 152 ? -54.023 -23.972 40.409 1.00 85.81 152 ALA A CA 1
ATOM 1202 C C . ALA A 1 152 ? -54.204 -24.336 41.897 1.00 85.81 152 ALA A C 1
ATOM 1204 O O . ALA A 1 152 ? -55.332 -24.596 42.327 1.00 85.81 152 ALA A O 1
ATOM 1205 N N . ASP A 1 153 ? -53.130 -24.298 42.691 1.00 84.88 153 ASP A N 1
ATOM 1206 C CA . ASP A 1 153 ? -53.169 -24.597 44.127 1.00 84.88 153 ASP A CA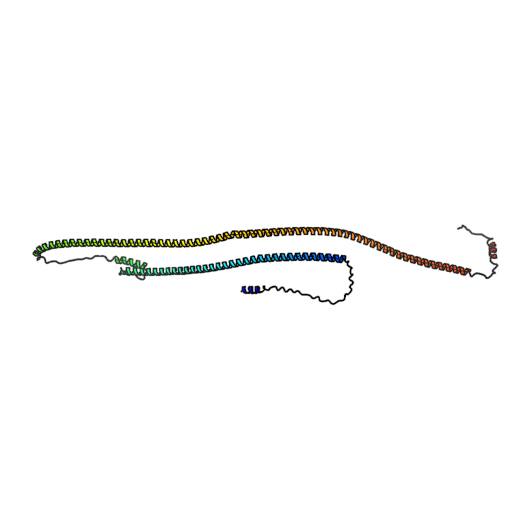 1
ATOM 1207 C C . ASP A 1 153 ? -53.935 -23.532 44.924 1.00 84.88 153 ASP A C 1
ATOM 1209 O O . ASP A 1 153 ? -54.774 -23.878 45.759 1.00 84.88 153 ASP A O 1
ATOM 1213 N N . THR A 1 154 ? -53.734 -22.240 44.634 1.00 84.88 154 THR A N 1
ATOM 1214 C CA . THR A 1 154 ? -54.518 -21.159 45.269 1.00 84.88 154 THR A CA 1
ATOM 1215 C C . THR A 1 154 ? -56.002 -21.247 44.906 1.00 84.88 154 THR A C 1
ATOM 1217 O O . THR A 1 154 ? -56.847 -21.235 45.799 1.00 84.88 154 THR A O 1
ATOM 1220 N N . PHE A 1 155 ? -56.341 -21.490 43.633 1.00 88.94 155 PHE A N 1
ATOM 1221 C CA . PHE A 1 155 ? -57.729 -21.740 43.214 1.00 88.94 155 PHE A CA 1
ATOM 1222 C C . PHE A 1 155 ? -58.346 -22.983 43.879 1.00 88.94 155 PHE A C 1
ATOM 1224 O O . PHE A 1 155 ? -59.564 -23.049 44.047 1.00 88.94 155 PHE A O 1
ATOM 1231 N N . SER A 1 156 ? -57.542 -23.985 44.246 1.00 85.31 156 SER A N 1
ATOM 1232 C CA . SER A 1 156 ? -57.986 -25.161 45.006 1.00 85.31 156 SER A CA 1
ATOM 1233 C C . SER A 1 156 ? -58.228 -24.823 46.485 1.00 85.31 156 SER A C 1
ATOM 1235 O O . SER A 1 156 ? -59.250 -25.214 47.058 1.00 85.31 156 SER A O 1
ATOM 1237 N N . HIS A 1 157 ? -57.328 -24.039 47.086 1.00 87.62 157 HIS A N 1
ATOM 1238 C CA . HIS A 1 157 ? -57.406 -23.595 48.477 1.00 87.62 157 HIS A CA 1
ATOM 1239 C C . HIS A 1 157 ? -58.619 -22.690 48.738 1.00 87.62 157 HIS A C 1
ATOM 1241 O O . HIS A 1 157 ? -59.412 -22.989 49.633 1.00 87.62 157 HIS A O 1
ATOM 1247 N N . ASP A 1 158 ? -58.815 -21.645 47.927 1.00 85.19 158 ASP A N 1
ATOM 1248 C CA . ASP A 1 158 ? -59.922 -20.685 48.067 1.00 85.19 158 ASP A CA 1
ATOM 1249 C C . ASP A 1 158 ? -61.282 -21.398 48.053 1.00 85.19 158 ASP A C 1
ATOM 1251 O O . ASP A 1 158 ? -62.150 -21.160 48.898 1.00 85.19 158 ASP A O 1
ATOM 1255 N N . ARG A 1 159 ? -61.439 -22.357 47.131 1.00 88.50 159 ARG A N 1
ATOM 1256 C CA . ARG A 1 159 ? -62.620 -23.225 47.035 1.00 88.50 159 ARG A CA 1
ATOM 1257 C C . ARG A 1 159 ? -62.853 -24.032 48.304 1.00 88.50 159 ARG A C 1
ATOM 1259 O O . ARG A 1 159 ? -63.982 -24.082 48.788 1.00 88.50 159 ARG A O 1
ATOM 1266 N N . ALA A 1 160 ? -61.813 -24.682 48.824 1.00 85.69 160 ALA A N 1
ATOM 1267 C CA . ALA A 1 160 ? -61.913 -25.508 50.023 1.00 85.69 160 ALA A CA 1
ATOM 1268 C C . ALA A 1 160 ? -62.262 -24.669 51.264 1.00 85.69 160 ALA A C 1
ATOM 1270 O O . ALA A 1 160 ? -63.122 -25.069 52.051 1.00 85.69 160 ALA A O 1
ATOM 1271 N N . LEU A 1 161 ? -61.655 -23.487 51.403 1.00 85.75 161 LEU A N 1
ATOM 1272 C CA . LEU A 1 161 ? -61.912 -22.549 52.494 1.00 85.75 161 LEU A CA 1
ATOM 1273 C C . LEU A 1 161 ? -63.365 -22.053 52.478 1.00 85.75 161 LEU A C 1
ATOM 1275 O O . LEU A 1 161 ? -64.073 -22.177 53.476 1.00 85.75 161 LEU A O 1
ATOM 1279 N N . LEU A 1 162 ? -63.846 -21.562 51.335 1.00 85.62 162 LEU A N 1
ATOM 1280 C CA . LEU A 1 162 ? -65.215 -21.059 51.190 1.00 85.62 162 LEU A CA 1
ATOM 1281 C C . LEU A 1 162 ? -66.263 -22.163 51.393 1.00 85.62 162 LEU A C 1
ATOM 1283 O O . LEU A 1 162 ? -67.247 -21.964 52.109 1.00 85.62 162 LEU A O 1
ATOM 1287 N N . GLN A 1 163 ? -66.013 -23.356 50.846 1.00 84.81 163 GLN A N 1
ATOM 1288 C CA . GLN A 1 163 ? -66.871 -24.528 51.033 1.00 84.81 163 GLN A CA 1
ATOM 1289 C C . GLN A 1 163 ? -66.922 -25.003 52.498 1.00 84.81 163 GLN A C 1
ATOM 1291 O O . GLN A 1 163 ? -67.934 -25.570 52.910 1.00 84.81 163 GLN A O 1
ATOM 1296 N N . SER A 1 164 ? -65.861 -24.757 53.277 1.00 85.94 164 SER A N 1
ATOM 1297 C CA . SER A 1 164 ? -65.780 -25.043 54.717 1.00 85.94 164 SER A CA 1
ATOM 1298 C C . SER A 1 164 ? -66.530 -24.008 55.567 1.00 85.94 164 SER A C 1
ATOM 1300 O O . SER A 1 164 ? -67.245 -24.377 56.496 1.00 85.94 164 SER A O 1
ATOM 1302 N N . ILE A 1 165 ? -66.431 -22.716 55.225 1.00 83.44 165 ILE A N 1
ATOM 1303 C CA . ILE A 1 165 ? -67.134 -21.631 55.937 1.00 83.44 165 ILE A CA 1
ATOM 1304 C C . ILE A 1 165 ? -68.655 -21.713 55.712 1.00 83.44 165 ILE A C 1
ATOM 1306 O O . ILE A 1 165 ? -69.427 -21.425 56.626 1.00 83.44 165 ILE A O 1
ATOM 1310 N N . PHE A 1 166 ? -69.101 -22.168 54.533 1.00 77.81 166 PHE A N 1
ATOM 1311 C CA . PHE A 1 166 ? -70.521 -22.385 54.233 1.00 77.81 166 PHE A CA 1
ATOM 1312 C C . PHE A 1 166 ? -70.813 -23.818 53.731 1.00 77.81 166 PHE A C 1
ATOM 1314 O O . PHE A 1 166 ? -71.081 -24.018 52.541 1.00 77.81 166 PHE A O 1
ATOM 1321 N N . PRO A 1 167 ? -70.849 -24.833 54.622 1.00 80.94 167 PRO A N 1
ATOM 1322 C CA . PRO A 1 167 ? -71.072 -26.234 54.237 1.00 80.94 167 PRO A CA 1
ATOM 1323 C C . PRO A 1 167 ? -72.411 -26.492 53.531 1.00 80.94 167 PRO A C 1
ATOM 1325 O O . PRO A 1 167 ? -72.532 -27.431 52.750 1.00 80.94 167 PRO A O 1
ATOM 1328 N N . SER A 1 168 ? -73.414 -25.644 53.780 1.00 72.62 168 SER A N 1
ATOM 1329 C CA . SER A 1 168 ? -74.752 -25.724 53.179 1.00 72.62 168 SER A CA 1
ATOM 1330 C C . SER A 1 168 ? -74.809 -25.314 51.698 1.00 72.62 168 SER A C 1
ATOM 1332 O O . SER A 1 168 ? -75.869 -25.420 51.082 1.00 72.62 168 SER A O 1
ATOM 1334 N N . ILE A 1 169 ? -73.714 -24.799 51.122 1.00 78.06 169 ILE A N 1
ATOM 1335 C CA . ILE A 1 169 ? -73.695 -24.178 49.789 1.00 78.06 169 ILE A CA 1
ATOM 1336 C C . ILE A 1 169 ? -72.959 -25.067 48.787 1.00 78.06 169 ILE A C 1
ATOM 1338 O O . ILE A 1 169 ? -71.758 -24.930 48.568 1.00 78.06 169 ILE A O 1
ATOM 1342 N N . THR A 1 170 ? -73.674 -25.981 48.135 1.00 76.75 170 THR A N 1
ATOM 1343 C CA . THR A 1 170 ? -73.067 -26.874 47.135 1.00 76.75 170 THR A CA 1
ATOM 1344 C C . THR A 1 170 ? -72.895 -26.178 45.778 1.00 76.75 170 THR A C 1
ATOM 1346 O O . THR A 1 170 ? -73.871 -25.702 45.182 1.00 76.75 170 THR A O 1
ATOM 1349 N N . VAL A 1 171 ? -71.668 -26.167 45.248 1.00 80.62 171 VAL A N 1
ATOM 1350 C CA . VAL A 1 171 ? -71.319 -25.680 43.897 1.00 80.62 171 VAL A CA 1
ATOM 1351 C C . VAL A 1 171 ? -70.557 -26.772 43.138 1.00 80.62 171 VAL A C 1
ATOM 1353 O O . VAL A 1 171 ? -69.744 -27.485 43.724 1.00 80.62 171 VAL A O 1
ATOM 1356 N N . ASP A 1 172 ? -70.820 -26.923 41.836 1.00 78.94 172 ASP A N 1
ATOM 1357 C CA . ASP A 1 172 ? -70.162 -27.939 41.006 1.00 78.94 172 ASP A CA 1
ATOM 1358 C C . ASP A 1 172 ? -68.646 -27.701 40.898 1.00 78.94 172 ASP A C 1
ATOM 1360 O O . ASP A 1 172 ? -68.189 -26.617 40.539 1.00 78.94 172 ASP A O 1
ATOM 1364 N N . LYS A 1 173 ? -67.866 -28.749 41.171 1.00 76.81 173 LYS A N 1
ATOM 1365 C CA . LYS A 1 173 ? -66.400 -28.743 41.159 1.00 76.81 173 LYS A CA 1
ATOM 1366 C C . LYS A 1 173 ? -65.805 -28.706 39.743 1.00 76.81 173 LYS A C 1
ATOM 1368 O O . LYS A 1 173 ? -64.641 -28.331 39.614 1.00 76.81 173 LYS A O 1
ATOM 1373 N N . SER A 1 174 ? -66.571 -29.060 38.702 1.00 77.12 174 SER A N 1
ATOM 1374 C CA . SER A 1 174 ? -66.083 -29.121 37.310 1.00 77.12 174 SER A CA 1
ATOM 1375 C C . SER A 1 174 ? -65.880 -27.746 36.647 1.00 77.12 174 SER A C 1
ATOM 1377 O O . SER A 1 174 ? -65.142 -27.619 35.668 1.00 77.12 174 SER A O 1
ATOM 1379 N N . LEU A 1 175 ? -66.503 -26.695 37.191 1.00 80.62 175 LEU A N 1
ATOM 1380 C CA . LEU A 1 175 ? -66.452 -25.332 36.656 1.00 80.62 175 LEU A CA 1
ATOM 1381 C C . LEU A 1 175 ? -65.033 -24.729 36.716 1.00 80.62 175 LEU A C 1
ATOM 1383 O O . LEU A 1 175 ? -64.250 -25.036 37.615 1.00 80.62 175 LEU A O 1
ATOM 1387 N N . LYS A 1 176 ? -64.708 -23.784 35.820 1.00 84.12 176 LYS A N 1
ATOM 1388 C CA . LYS A 1 176 ? -63.476 -22.965 35.921 1.00 84.12 176 LYS A CA 1
ATOM 1389 C C . LYS A 1 176 ? -63.539 -22.009 37.124 1.00 84.12 176 LYS A C 1
ATOM 1391 O O . LYS A 1 176 ? -64.627 -21.570 37.498 1.00 84.12 176 LYS A O 1
ATOM 1396 N N . HIS A 1 177 ? -62.388 -21.650 37.708 1.00 83.44 177 HIS A N 1
ATOM 1397 C CA . HIS A 1 177 ? -62.313 -20.901 38.977 1.00 83.44 177 HIS A CA 1
ATOM 1398 C C . HIS A 1 177 ? -63.171 -19.621 38.999 1.00 83.44 177 HIS A C 1
ATOM 1400 O O . HIS A 1 177 ? -64.048 -19.478 39.849 1.00 83.44 177 HIS A O 1
ATOM 1406 N N . THR A 1 178 ? -63.017 -18.754 37.994 1.00 84.94 178 THR A N 1
ATOM 1407 C CA . THR A 1 178 ? -63.748 -17.479 37.860 1.00 84.94 178 THR A CA 1
ATOM 1408 C C . THR A 1 178 ? -65.275 -17.637 37.776 1.00 84.94 178 THR A C 1
ATOM 1410 O O . THR A 1 178 ? -66.010 -16.725 38.145 1.00 84.94 178 THR A O 1
ATOM 1413 N N . ILE A 1 179 ? -65.763 -18.782 37.285 1.00 83.38 179 ILE A N 1
ATOM 1414 C CA . ILE A 1 179 ? -67.200 -19.092 37.171 1.00 83.38 179 ILE A CA 1
ATOM 1415 C C . ILE A 1 179 ? -67.715 -19.674 38.494 1.00 83.38 179 ILE A C 1
ATOM 1417 O O . ILE A 1 179 ? -68.781 -19.289 38.977 1.00 83.38 179 ILE A O 1
ATOM 1421 N N . TRP A 1 180 ? -66.927 -20.563 39.106 1.00 90.75 180 TRP A N 1
ATOM 1422 C CA . TRP A 1 180 ? -67.211 -21.161 40.412 1.00 90.75 180 TRP A CA 1
ATOM 1423 C C . TRP A 1 180 ? -67.409 -20.095 41.493 1.00 90.75 180 TRP A C 1
ATOM 1425 O O . TRP A 1 180 ? -68.437 -20.106 42.163 1.00 90.75 180 TRP A O 1
ATOM 1435 N N . MET A 1 181 ? -66.488 -19.128 41.591 1.00 85.81 181 MET A N 1
ATOM 1436 C CA . MET A 1 181 ? -66.547 -18.058 42.595 1.00 85.81 181 MET A CA 1
ATOM 1437 C C . MET A 1 181 ? -67.849 -17.254 42.531 1.00 85.81 181 MET A C 1
ATOM 1439 O O . MET A 1 181 ? -68.530 -17.116 43.544 1.00 85.81 181 MET A O 1
ATOM 1443 N N . LYS A 1 182 ? -68.260 -16.814 41.335 1.00 83.81 182 LYS A N 1
ATOM 1444 C CA . LYS A 1 182 ? -69.525 -16.079 41.146 1.00 83.81 182 LYS A CA 1
ATOM 1445 C C . LYS A 1 182 ? -70.761 -16.921 41.476 1.00 83.81 182 LYS A C 1
ATOM 1447 O O . LYS A 1 182 ? -71.762 -16.393 41.949 1.00 83.81 182 LYS A O 1
ATOM 1452 N N . THR A 1 183 ? -70.692 -18.232 41.244 1.00 81.88 183 THR A N 1
ATOM 1453 C CA . THR A 1 183 ? -71.792 -19.168 41.538 1.00 81.88 183 THR A CA 1
ATOM 1454 C C . THR A 1 183 ? -71.895 -19.468 43.040 1.00 81.88 183 THR A C 1
ATOM 1456 O O . THR A 1 183 ? -72.988 -19.708 43.551 1.00 81.88 183 THR A O 1
ATOM 1459 N N . PHE A 1 184 ? -70.771 -19.437 43.761 1.00 86.00 184 PHE A N 1
ATOM 1460 C CA . PHE A 1 184 ? -70.726 -19.551 45.218 1.00 86.00 184 PHE A CA 1
ATOM 1461 C C . PHE A 1 184 ? -71.259 -18.283 45.904 1.00 86.00 184 PHE A C 1
ATOM 1463 O O . PHE A 1 184 ? -72.146 -18.366 46.754 1.00 86.00 184 PHE A O 1
ATOM 1470 N N . GLU A 1 185 ? -70.769 -17.113 45.482 1.00 84.69 185 GLU A N 1
ATOM 1471 C CA . GLU A 1 185 ? -71.147 -15.788 45.994 1.00 84.69 185 GLU A CA 1
ATOM 1472 C C . GLU A 1 185 ? -72.671 -15.583 46.019 1.00 84.69 185 GLU A C 1
ATOM 1474 O O . GLU A 1 185 ? -73.240 -15.237 47.056 1.00 84.69 185 GLU A O 1
ATOM 1479 N N . GLN A 1 186 ? -73.349 -15.881 44.904 1.00 80.62 186 GLN A N 1
ATOM 1480 C CA . GLN A 1 186 ? -74.804 -15.740 44.780 1.00 80.62 186 GLN A CA 1
ATOM 1481 C C . GLN A 1 186 ? -75.568 -16.550 45.839 1.00 80.62 186 GLN A C 1
ATOM 1483 O O . GLN A 1 186 ? -76.455 -16.014 46.504 1.00 80.62 186 GLN A O 1
ATOM 1488 N N . LYS A 1 187 ? -75.184 -17.813 46.059 1.00 80.31 187 LYS A N 1
ATOM 1489 C CA . LYS A 1 187 ? -75.841 -18.693 47.038 1.00 80.31 187 LYS A CA 1
ATOM 1490 C C . LYS A 1 187 ? -75.550 -18.298 48.492 1.00 80.31 187 LYS A C 1
ATOM 1492 O O . LYS A 1 187 ? -76.382 -18.535 49.368 1.00 80.31 187 LYS A O 1
ATOM 1497 N N . ALA A 1 188 ? -74.401 -17.677 48.771 1.00 77.31 188 ALA A N 1
ATOM 1498 C CA . ALA A 1 188 ? -74.065 -17.192 50.115 1.00 77.31 188 ALA A CA 1
ATOM 1499 C C . ALA A 1 188 ? -74.950 -16.011 50.540 1.00 77.31 188 ALA A C 1
ATOM 1501 O O . ALA A 1 188 ? -75.422 -15.961 51.678 1.00 77.31 188 ALA A O 1
ATOM 1502 N N . VAL A 1 189 ? -75.255 -15.116 49.597 1.00 74.44 189 VAL A N 1
ATOM 1503 C CA . VAL A 1 189 ? -76.173 -13.982 49.796 1.00 74.44 189 VAL A CA 1
ATOM 1504 C C . VAL A 1 189 ? -77.630 -14.432 49.996 1.00 74.44 189 VAL A C 1
ATOM 1506 O O . VAL A 1 189 ? -78.421 -13.701 50.595 1.00 74.44 189 VAL A O 1
ATOM 1509 N N . GLU A 1 190 ? -78.004 -15.627 49.535 1.00 72.50 190 GLU A N 1
ATOM 1510 C CA . GLU A 1 190 ? -79.310 -16.239 49.819 1.00 72.50 190 GLU A CA 1
ATOM 1511 C C . GLU A 1 190 ? -79.343 -16.890 51.211 1.00 72.50 190 GLU A C 1
ATOM 1513 O O . GLU A 1 190 ? -80.234 -16.588 52.005 1.00 72.50 190 GLU A O 1
ATOM 1518 N N . PHE A 1 191 ? -78.344 -17.716 51.548 1.00 70.62 191 PHE A N 1
ATOM 1519 C CA . PHE A 1 191 ? -78.281 -18.442 52.825 1.00 70.62 191 PHE A CA 1
ATOM 1520 C C . PHE A 1 191 ? -78.246 -17.519 54.056 1.00 70.62 191 PHE A C 1
ATOM 1522 O O . PHE A 1 191 ? -78.892 -17.796 55.065 1.00 70.62 191 PHE A O 1
ATOM 1529 N N . LEU A 1 192 ? -77.534 -16.389 53.978 1.00 68.88 192 LEU A N 1
ATOM 1530 C CA . LEU A 1 192 ? -77.417 -15.444 55.097 1.00 68.88 192 LEU A CA 1
ATOM 1531 C C . LEU A 1 192 ? -78.716 -14.680 55.422 1.00 68.88 192 LEU A C 1
ATOM 1533 O O . LEU A 1 192 ? -78.795 -14.049 56.472 1.00 68.88 192 LEU A O 1
ATOM 1537 N N . LYS A 1 193 ? -79.751 -14.748 54.573 1.00 65.25 193 LYS A N 1
ATOM 1538 C CA . LYS A 1 193 ? -81.037 -14.059 54.800 1.00 65.25 193 LYS A CA 1
ATOM 1539 C C . LYS A 1 193 ? -82.029 -14.846 55.663 1.00 65.25 193 LYS A C 1
ATOM 1541 O O . LYS A 1 193 ? -83.080 -14.306 55.989 1.00 65.25 193 LYS A O 1
ATOM 1546 N N . SER A 1 194 ? -81.737 -16.101 56.024 1.00 53.47 194 SER A N 1
ATOM 1547 C CA . SER A 1 194 ? -82.710 -17.005 56.664 1.00 53.47 194 SER A CA 1
ATOM 1548 C C . SER A 1 194 ? -82.401 -17.374 58.125 1.00 53.47 194 SER A C 1
ATOM 1550 O O . SER A 1 194 ? -82.858 -18.420 58.590 1.00 53.47 194 SER A O 1
ATOM 1552 N N . LYS A 1 195 ? -81.598 -16.578 58.848 1.00 49.72 195 LYS A N 1
ATOM 1553 C CA . LYS A 1 195 ? -81.274 -16.810 60.271 1.00 49.72 195 LYS A CA 1
ATOM 1554 C C . LYS A 1 195 ? -81.114 -15.512 61.077 1.00 49.72 195 LYS A C 1
ATOM 1556 O O . LYS A 1 195 ? -80.001 -15.034 61.276 1.00 49.72 195 LYS A O 1
ATOM 1561 N N . ALA A 1 196 ? -82.224 -15.011 61.608 1.00 33.44 196 ALA A N 1
ATOM 1562 C CA . ALA A 1 196 ? -82.267 -14.090 62.743 1.00 33.44 196 ALA A CA 1
ATOM 1563 C C . ALA A 1 196 ? -83.618 -14.256 63.461 1.00 33.44 196 ALA A C 1
ATOM 1565 O O . ALA A 1 196 ? -84.638 -14.193 62.783 1.00 33.44 196 ALA A O 1
ATOM 1566 N N . ASP A 1 197 ? -83.590 -14.568 64.766 1.00 30.14 197 ASP A N 1
ATOM 1567 C CA . ASP A 1 197 ? -84.500 -14.055 65.817 1.00 30.14 197 ASP A CA 1
ATOM 1568 C C . ASP A 1 197 ? -84.333 -14.826 67.153 1.00 30.14 197 ASP A C 1
ATOM 1570 O O . ASP A 1 197 ? -84.766 -15.967 67.285 1.00 30.14 197 ASP A O 1
ATOM 1574 N N . GLU A 1 198 ? -83.699 -14.138 68.116 1.00 33.31 198 GLU A N 1
ATOM 1575 C CA . GLU A 1 198 ? -84.085 -13.963 69.541 1.00 33.31 198 GLU A CA 1
ATOM 1576 C C . GLU A 1 198 ? -84.168 -15.157 70.561 1.00 33.31 198 GLU A C 1
ATOM 1578 O O . GLU A 1 198 ? -84.175 -16.323 70.169 1.00 33.31 198 GLU A O 1
ATOM 1583 N N . PRO A 1 199 ? -84.107 -14.887 71.902 1.00 61.72 199 PRO A N 1
ATOM 1584 C CA . PRO A 1 199 ? -83.528 -15.817 72.897 1.00 61.72 199 PRO A CA 1
ATOM 1585 C C . PRO A 1 199 ? -84.395 -16.069 74.178 1.00 61.72 199 PRO A C 1
ATOM 1587 O O . PRO A 1 199 ? -85.464 -16.658 74.066 1.00 61.72 199 PRO A O 1
ATOM 1590 N N . VAL A 1 200 ? -83.951 -15.599 75.373 1.00 32.50 200 VAL A N 1
ATOM 1591 C CA . VAL A 1 200 ? -84.608 -15.617 76.724 1.00 32.50 200 VAL A CA 1
ATOM 1592 C C . VAL A 1 200 ? -84.510 -16.954 77.521 1.00 32.50 200 VAL A C 1
ATOM 1594 O O . VAL A 1 200 ? -84.508 -18.016 76.909 1.00 32.50 200 VAL A O 1
ATOM 1597 N N . SER A 1 201 ? -84.513 -17.028 78.872 1.00 32.66 201 SER A N 1
ATOM 1598 C CA . SER A 1 201 ? -83.708 -16.399 79.967 1.00 32.66 201 SER A CA 1
ATOM 1599 C C . SER A 1 201 ? -84.000 -17.115 81.329 1.00 32.66 201 SER A C 1
ATOM 1601 O O . SER A 1 201 ? -84.873 -17.977 81.368 1.00 32.66 201 SER A O 1
ATOM 1603 N N . ASP A 1 202 ? -83.324 -16.719 82.433 1.00 29.12 202 ASP A N 1
ATOM 1604 C CA . ASP A 1 202 ? -83.861 -16.650 83.830 1.00 29.12 202 ASP A CA 1
ATOM 1605 C C . ASP A 1 202 ? -84.335 -17.930 84.593 1.00 29.12 202 ASP A C 1
ATOM 1607 O O . ASP A 1 202 ? -84.441 -19.008 84.024 1.00 29.12 202 ASP A O 1
ATOM 1611 N N . LEU A 1 203 ? -84.648 -17.930 85.912 1.00 29.25 203 LEU A N 1
ATOM 1612 C CA . LEU A 1 203 ? -83.981 -17.355 87.114 1.00 29.25 203 LEU A CA 1
ATOM 1613 C C . LEU A 1 203 ? -84.393 -18.141 88.403 1.00 29.25 203 LEU A C 1
ATOM 1615 O O . LEU A 1 203 ? -85.179 -19.081 88.356 1.00 29.25 203 LEU A O 1
ATOM 1619 N N . LYS A 1 204 ? -83.842 -17.725 89.558 1.00 36.09 204 LYS A N 1
ATOM 1620 C CA . LYS A 1 204 ? -84.105 -18.138 90.965 1.00 36.09 204 LYS A CA 1
ATOM 1621 C C . LYS A 1 204 ? -85.537 -18.573 91.345 1.00 36.09 204 LYS A C 1
ATOM 1623 O O . LYS A 1 204 ? -86.480 -17.846 91.067 1.00 36.09 204 LYS A O 1
ATOM 1628 N N . GLU A 1 205 ? -85.611 -19.529 92.282 1.00 31.66 205 GLU A N 1
ATOM 1629 C CA . GLU A 1 205 ? -86.359 -19.438 93.564 1.00 31.66 205 GLU A CA 1
ATOM 1630 C C . GLU A 1 205 ? -85.834 -20.533 94.543 1.00 31.66 205 GLU A C 1
ATOM 1632 O O . GLU A 1 205 ? -85.017 -21.350 94.126 1.00 31.66 205 GLU A O 1
ATOM 1637 N N . MET A 1 206 ? -86.127 -20.617 95.854 1.00 31.34 206 MET A N 1
ATOM 1638 C CA . MET A 1 206 ? -87.063 -19.914 96.756 1.00 31.34 206 MET A CA 1
ATOM 1639 C C . MET A 1 206 ? -86.442 -19.750 98.168 1.00 31.34 206 MET A C 1
ATOM 1641 O O . MET A 1 206 ? -85.636 -20.576 98.595 1.00 31.34 206 MET A O 1
ATOM 1645 N N . THR A 1 207 ? -86.874 -18.737 98.933 1.00 27.38 207 THR A N 1
ATOM 1646 C CA . THR A 1 207 ? -86.456 -18.482 100.331 1.00 27.38 207 THR A CA 1
ATOM 1647 C C . THR A 1 207 ? -87.645 -18.541 101.295 1.00 27.38 207 THR A C 1
ATOM 1649 O O . THR A 1 207 ? -88.589 -17.772 101.130 1.00 27.38 207 THR A O 1
ATOM 1652 N N . LYS A 1 208 ? -87.581 -19.358 102.362 1.00 41.34 208 LYS A N 1
ATOM 1653 C CA . LYS A 1 208 ? -88.463 -19.218 103.546 1.00 41.34 208 LYS A CA 1
ATOM 1654 C C . LYS A 1 208 ? -87.950 -19.983 104.779 1.00 41.34 208 LYS A C 1
ATOM 1656 O O . LYS A 1 208 ? -88.031 -21.201 104.822 1.00 41.34 208 LYS A O 1
ATOM 1661 N N . ASN A 1 209 ? -87.435 -19.252 105.772 1.00 38.41 209 ASN A N 1
ATOM 1662 C CA . ASN A 1 209 ? -87.144 -19.711 107.146 1.00 38.41 209 ASN A CA 1
ATOM 1663 C C . ASN A 1 209 ? -86.903 -18.468 108.032 1.00 38.41 209 ASN A C 1
ATOM 1665 O O . ASN A 1 209 ? -85.778 -18.187 108.430 1.00 38.41 209 ASN A O 1
ATOM 1669 N N . VAL A 1 210 ? -87.936 -17.640 108.229 1.00 51.81 210 VAL A N 1
ATOM 1670 C CA . VAL A 1 210 ? -87.761 -16.222 108.621 1.00 51.81 210 VAL A CA 1
ATOM 1671 C C . VAL A 1 210 ? -87.838 -15.975 110.136 1.00 51.81 210 VAL A C 1
ATOM 1673 O O . VAL A 1 210 ? -87.011 -15.254 110.682 1.00 51.81 210 VAL A O 1
ATOM 1676 N N . GLU A 1 211 ? -88.795 -16.569 110.846 1.00 43.28 211 GLU A N 1
ATOM 1677 C CA . GLU A 1 211 ? -89.269 -15.987 112.120 1.00 43.28 211 GLU A CA 1
ATOM 1678 C C . GLU A 1 211 ? -88.501 -16.435 113.379 1.00 43.28 211 GLU A C 1
ATOM 1680 O O . GLU A 1 211 ? -88.597 -15.788 114.417 1.00 43.28 211 GLU A O 1
ATOM 1685 N N . LEU A 1 212 ? -87.648 -17.467 113.301 1.00 41.88 212 LEU A N 1
ATOM 1686 C CA . LEU A 1 212 ? -86.704 -17.786 114.390 1.00 41.88 212 LEU A CA 1
ATOM 1687 C C . LEU A 1 212 ? -85.406 -16.952 114.316 1.00 41.88 212 LEU A C 1
ATOM 1689 O O . LEU A 1 212 ? -84.511 -17.123 115.146 1.00 41.88 212 LEU A O 1
ATOM 1693 N N . PHE A 1 213 ? -85.283 -16.042 113.341 1.00 48.03 213 PHE A N 1
ATOM 1694 C CA . PHE A 1 213 ? -84.120 -15.162 113.263 1.00 48.03 213 PHE A CA 1
ATOM 1695 C C . PHE A 1 213 ? -84.199 -13.988 114.239 1.00 48.03 213 PHE A C 1
ATOM 1697 O O . PHE A 1 213 ? -83.194 -13.739 114.880 1.00 48.03 213 PHE A O 1
ATOM 1704 N N . GLU A 1 214 ? -85.327 -13.296 114.423 1.00 48.16 214 GLU A N 1
ATOM 1705 C CA . GLU A 1 214 ? -85.382 -11.896 114.915 1.00 48.16 214 GLU A CA 1
ATOM 1706 C C . GLU A 1 214 ? -84.525 -11.522 116.151 1.00 48.16 214 GLU A C 1
ATOM 1708 O O . GLU A 1 214 ? -83.924 -10.451 116.172 1.00 48.16 214 GLU A O 1
ATOM 1713 N N . LYS A 1 215 ? -84.368 -12.388 117.165 1.00 49.12 215 LYS A N 1
ATOM 1714 C CA . LYS A 1 215 ? -83.462 -12.105 118.307 1.00 49.12 215 LYS A CA 1
ATOM 1715 C C . LYS A 1 215 ? -82.003 -12.516 118.109 1.00 49.12 215 LYS A C 1
ATOM 1717 O O . LYS A 1 215 ? -81.126 -11.943 118.748 1.00 49.12 215 LYS A O 1
ATOM 1722 N N . LYS A 1 216 ? -81.723 -13.460 117.208 1.00 55.69 216 LYS A N 1
ATOM 1723 C CA . LYS A 1 216 ? -80.383 -13.592 116.620 1.00 55.69 216 LYS A CA 1
ATOM 1724 C C . LYS A 1 216 ? -80.131 -12.481 115.607 1.00 55.69 216 LYS A C 1
ATOM 1726 O O . LYS A 1 216 ? -78.989 -12.087 115.467 1.00 55.69 216 LYS A O 1
ATOM 1731 N N . LEU A 1 217 ? -81.169 -11.968 114.946 1.00 56.72 217 LEU A N 1
ATOM 1732 C CA . LEU A 1 217 ? -81.098 -10.941 113.917 1.00 56.72 217 LEU A CA 1
ATOM 1733 C C . LEU A 1 217 ? -80.626 -9.616 114.494 1.00 56.72 217 LEU A C 1
ATOM 1735 O O . LEU A 1 217 ? -79.924 -8.937 113.786 1.00 56.72 217 LEU A O 1
ATOM 1739 N N . ASP A 1 218 ? -80.920 -9.249 115.741 1.00 58.78 218 ASP A N 1
ATOM 1740 C CA . ASP A 1 218 ? -80.440 -7.966 116.287 1.00 58.78 218 ASP A CA 1
ATOM 1741 C C . ASP A 1 218 ? -78.917 -7.989 116.568 1.00 58.78 218 ASP A C 1
ATOM 1743 O O . ASP A 1 218 ? -78.172 -7.094 116.164 1.00 58.78 218 ASP A O 1
ATOM 1747 N N . VAL A 1 219 ? -78.415 -9.088 117.151 1.00 62.00 219 VAL A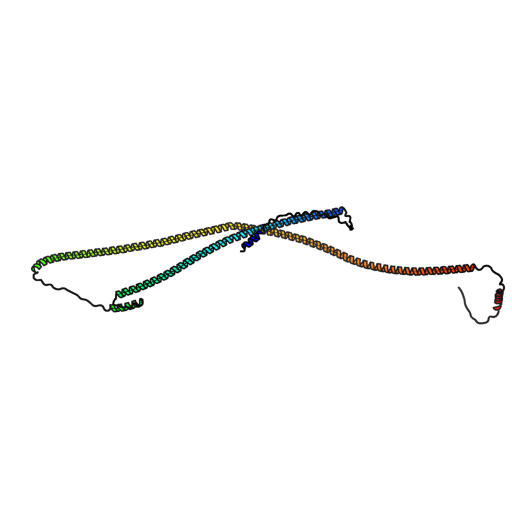 N 1
ATOM 1748 C CA . VAL A 1 219 ? -76.966 -9.331 117.323 1.00 62.00 219 VAL A CA 1
ATOM 1749 C C . VAL A 1 219 ? -76.290 -9.524 115.965 1.00 62.00 219 VAL A C 1
ATOM 1751 O O . VAL A 1 219 ? -75.323 -8.833 115.658 1.00 62.00 219 VAL A O 1
ATOM 1754 N N . ALA A 1 220 ? -76.852 -10.382 115.113 1.00 59.94 220 ALA A N 1
ATOM 1755 C CA . ALA A 1 220 ? -76.352 -10.648 113.773 1.00 59.94 220 ALA A CA 1
ATOM 1756 C C . ALA A 1 220 ? -76.565 -9.474 112.807 1.00 59.94 220 ALA A C 1
ATOM 1758 O O . ALA A 1 220 ? -75.908 -9.452 111.782 1.00 59.94 220 ALA A O 1
ATOM 1759 N N . MET A 1 221 ? -77.424 -8.489 113.089 1.00 69.06 221 MET A N 1
ATOM 1760 C CA . MET A 1 221 ? -77.519 -7.222 112.348 1.00 69.06 221 MET A CA 1
ATOM 1761 C C . MET A 1 221 ? -76.391 -6.310 112.775 1.00 69.06 221 MET A C 1
ATOM 1763 O O . MET A 1 221 ? -75.789 -5.688 111.913 1.00 69.06 221 MET A O 1
ATOM 1767 N N . LYS A 1 222 ? -76.042 -6.265 114.064 1.00 71.12 222 LYS A N 1
ATOM 1768 C CA . LYS A 1 222 ? -74.861 -5.524 114.507 1.00 71.12 222 LYS A CA 1
ATOM 1769 C C . LYS A 1 222 ? -73.589 -6.136 113.913 1.00 71.12 222 LYS A C 1
ATOM 1771 O O . LYS A 1 222 ? -72.876 -5.446 113.187 1.00 71.12 222 LYS A O 1
ATOM 1776 N N . GLU A 1 223 ? -73.394 -7.442 114.086 1.00 74.25 223 GLU A N 1
ATOM 1777 C CA . GLU A 1 223 ? -72.301 -8.202 113.465 1.00 74.25 223 GLU A CA 1
ATOM 1778 C C . GLU A 1 223 ? -72.350 -8.126 111.928 1.00 74.25 223 GLU A C 1
ATOM 1780 O O . GLU A 1 223 ? -71.304 -7.981 111.312 1.00 74.2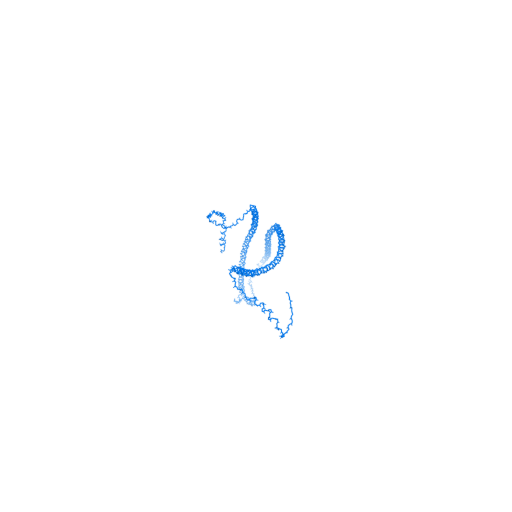5 223 GLU A O 1
ATOM 1785 N N . SER A 1 224 ? -73.527 -8.135 111.286 1.00 73.56 224 SER A N 1
ATOM 1786 C CA . SER A 1 224 ? -73.667 -7.959 109.828 1.00 73.56 224 SER A CA 1
ATOM 1787 C C . SER A 1 224 ? -73.411 -6.524 109.374 1.00 73.56 224 SER A C 1
ATOM 1789 O O . SER A 1 224 ? -72.865 -6.344 108.298 1.00 73.56 224 SER A O 1
ATOM 1791 N N . THR A 1 225 ? -73.713 -5.485 110.158 1.00 77.94 225 THR A N 1
ATOM 1792 C CA . THR A 1 225 ? -73.309 -4.106 109.819 1.00 77.94 225 THR A CA 1
ATOM 1793 C C . THR A 1 225 ? -71.801 -3.920 109.946 1.00 77.94 225 THR A C 1
ATOM 1795 O O . THR A 1 225 ? -71.203 -3.225 109.129 1.00 77.94 225 THR A O 1
ATOM 1798 N N . GLU A 1 226 ? -71.172 -4.593 110.909 1.00 80.12 226 GLU A N 1
ATOM 1799 C CA . GLU A 1 226 ? -69.726 -4.565 111.126 1.00 80.12 226 GLU A CA 1
ATOM 1800 C C . GLU A 1 226 ? -68.994 -5.412 110.064 1.00 80.12 226 GLU A C 1
ATOM 1802 O O . GLU A 1 226 ? -68.051 -4.931 109.436 1.00 80.12 226 GLU A O 1
ATOM 1807 N N . LEU A 1 227 ? -69.515 -6.598 109.727 1.00 82.31 227 LEU A N 1
ATOM 1808 C CA . LEU A 1 227 ? -69.092 -7.414 108.582 1.00 82.31 227 LEU A CA 1
ATOM 1809 C C . LEU A 1 227 ? -69.394 -6.748 107.235 1.00 82.31 227 LEU A C 1
ATOM 1811 O O . LEU A 1 227 ? -68.621 -6.923 106.305 1.00 82.31 227 LEU A O 1
ATOM 1815 N N . ALA A 1 228 ? -70.472 -5.976 107.089 1.00 79.06 228 ALA A N 1
ATOM 1816 C CA . ALA A 1 228 ? -70.772 -5.232 105.863 1.00 79.06 228 ALA A CA 1
ATOM 1817 C C . ALA A 1 228 ? -69.861 -4.010 105.715 1.00 79.06 228 ALA A C 1
ATOM 1819 O O . ALA A 1 228 ? -69.480 -3.680 104.593 1.00 79.06 228 ALA A O 1
ATOM 1820 N N . ALA A 1 229 ? -69.465 -3.370 106.819 1.00 81.56 229 ALA A N 1
ATOM 1821 C CA . ALA A 1 229 ? -68.424 -2.349 106.817 1.00 81.56 229 ALA A CA 1
ATOM 1822 C C . ALA A 1 229 ? -67.063 -2.957 106.436 1.00 81.56 229 ALA A C 1
ATOM 1824 O O . ALA A 1 229 ? -66.409 -2.437 105.532 1.00 81.56 229 ALA A O 1
ATOM 1825 N N . GLN A 1 230 ? -66.687 -4.096 107.031 1.00 85.69 230 GLN A N 1
ATOM 1826 C CA . GLN A 1 230 ? -65.474 -4.843 106.673 1.00 85.69 230 GLN A CA 1
ATOM 1827 C C . GLN A 1 230 ? -65.502 -5.294 105.205 1.00 85.69 230 GLN A C 1
ATOM 1829 O O . GLN A 1 230 ? -64.591 -4.964 104.455 1.00 85.69 230 GLN A O 1
ATOM 1834 N N . LEU A 1 231 ? -66.579 -5.940 104.748 1.00 88.06 231 LEU A N 1
ATOM 1835 C CA . LEU A 1 231 ? -66.786 -6.373 103.360 1.00 88.06 231 LEU A CA 1
ATOM 1836 C C . LEU A 1 231 ? -66.814 -5.196 102.377 1.00 88.06 231 LEU A C 1
ATOM 1838 O O . LEU A 1 231 ? -66.423 -5.356 101.221 1.00 88.06 231 LEU A O 1
ATOM 1842 N N . LYS A 1 232 ? -67.266 -4.012 102.805 1.00 89.31 232 LYS A N 1
ATOM 1843 C CA . LYS A 1 232 ? -67.141 -2.793 102.007 1.00 89.31 232 LYS A CA 1
ATOM 1844 C C . LYS A 1 232 ? -65.677 -2.376 101.898 1.00 89.31 232 LYS A C 1
ATOM 1846 O O . LYS A 1 232 ? -65.218 -2.188 100.780 1.00 89.31 232 LYS A O 1
ATOM 1851 N N . THR A 1 233 ? -64.926 -2.309 102.999 1.00 89.38 233 THR A N 1
ATOM 1852 C CA . THR A 1 233 ? -63.486 -1.998 102.934 1.00 89.38 233 THR A CA 1
ATOM 1853 C C . THR A 1 233 ? -62.685 -3.048 102.158 1.00 89.38 233 THR A C 1
ATOM 1855 O O . THR A 1 233 ? -61.782 -2.681 101.416 1.00 89.38 233 THR A O 1
ATOM 1858 N N . GLU A 1 234 ? -63.063 -4.326 102.241 1.00 87.06 234 GLU A N 1
ATOM 1859 C CA . GLU A 1 234 ? -62.504 -5.438 101.463 1.00 87.06 234 GLU A CA 1
ATOM 1860 C C . GLU A 1 234 ? -62.731 -5.215 99.959 1.00 87.06 234 GLU A C 1
ATOM 1862 O O . GLU A 1 234 ? -61.796 -5.294 99.168 1.00 87.06 234 GLU A O 1
ATOM 1867 N N . LYS A 1 235 ? -63.957 -4.846 99.558 1.00 91.62 235 LYS A N 1
ATOM 1868 C CA . LYS A 1 235 ? -64.300 -4.516 98.164 1.00 91.62 235 LYS A CA 1
ATOM 1869 C C . LYS A 1 235 ? -63.627 -3.236 97.676 1.00 91.62 235 LYS A C 1
ATOM 1871 O O . LYS A 1 235 ? -63.117 -3.221 96.561 1.00 91.62 235 LYS A O 1
ATOM 1876 N N . ASP A 1 236 ? -63.582 -2.190 98.496 1.00 90.75 236 ASP A N 1
ATOM 1877 C CA . ASP A 1 236 ? -62.908 -0.930 98.169 1.00 90.75 236 ASP A CA 1
ATOM 1878 C C . ASP A 1 236 ? -61.390 -1.165 97.977 1.00 90.75 236 ASP A C 1
ATOM 1880 O O . ASP A 1 236 ? -60.780 -0.596 97.069 1.00 90.75 236 ASP A O 1
ATOM 1884 N N . LEU A 1 237 ? -60.780 -2.065 98.763 1.00 93.56 237 LEU A N 1
ATOM 1885 C CA . LEU A 1 237 ? -59.408 -2.548 98.557 1.00 93.56 237 LEU A CA 1
ATOM 1886 C C . LEU A 1 237 ? -59.278 -3.418 97.298 1.00 93.56 237 LEU A C 1
ATOM 1888 O O . LEU A 1 237 ? -58.343 -3.215 96.526 1.00 93.56 237 LEU A O 1
ATOM 1892 N N . GLN A 1 238 ? -60.207 -4.343 97.050 1.00 92.44 238 GLN A N 1
ATOM 1893 C CA . GLN A 1 238 ? -60.194 -5.232 95.884 1.00 92.44 238 GLN A CA 1
ATOM 1894 C C . GLN A 1 238 ? -60.303 -4.452 94.564 1.00 92.44 238 GLN A C 1
ATOM 1896 O O . GLN A 1 238 ? -59.558 -4.737 93.626 1.00 92.44 238 GLN A O 1
ATOM 1901 N N . ILE A 1 239 ? -61.155 -3.422 94.509 1.00 93.50 239 ILE A N 1
ATOM 1902 C CA . ILE A 1 239 ? -61.241 -2.464 93.394 1.00 93.50 239 ILE A CA 1
ATOM 1903 C C . ILE A 1 239 ? -59.890 -1.760 93.214 1.00 93.50 239 ILE A C 1
ATOM 1905 O O . ILE A 1 239 ? -59.314 -1.786 92.130 1.00 93.50 239 ILE A O 1
ATOM 1909 N N . LYS A 1 240 ? -59.321 -1.221 94.299 1.00 95.56 240 LYS A N 1
ATOM 1910 C CA . LYS A 1 240 ? -58.038 -0.498 94.284 1.00 95.56 240 LYS A CA 1
ATOM 1911 C C . LYS A 1 240 ? -56.837 -1.371 93.889 1.00 95.56 240 LYS A C 1
ATOM 1913 O O . LYS A 1 240 ? -55.862 -0.850 93.352 1.00 95.56 240 LYS A O 1
ATOM 1918 N N . ILE A 1 241 ? -56.903 -2.680 94.138 1.00 93.88 241 ILE A N 1
ATOM 1919 C CA . ILE A 1 241 ? -55.940 -3.681 93.653 1.00 93.88 241 ILE A CA 1
ATOM 1920 C C . ILE A 1 241 ? -56.170 -3.958 92.161 1.00 93.88 241 ILE A C 1
ATOM 1922 O O . ILE A 1 241 ? -55.214 -3.903 91.393 1.00 93.88 241 ILE A O 1
ATOM 1926 N N . SER A 1 242 ? -57.422 -4.179 91.738 1.00 94.31 242 SER A N 1
ATOM 1927 C CA . SER A 1 242 ? -57.816 -4.341 90.326 1.00 94.31 242 SER A CA 1
ATOM 1928 C C . SER A 1 242 ? -57.327 -3.179 89.461 1.00 94.31 242 SER A C 1
ATOM 1930 O O . SER A 1 242 ? -56.758 -3.386 88.395 1.00 94.31 242 SER A O 1
ATOM 1932 N N . ASP A 1 243 ? -57.521 -1.947 89.922 1.00 94.88 243 ASP A N 1
ATOM 1933 C CA . ASP A 1 243 ? -57.225 -0.769 89.113 1.00 94.88 243 ASP A CA 1
ATOM 1934 C C . ASP A 1 243 ? -55.717 -0.504 89.038 1.00 94.88 243 ASP A C 1
ATOM 1936 O O . ASP A 1 243 ? -55.216 -0.150 87.974 1.00 94.88 243 ASP A O 1
ATOM 1940 N N . LYS A 1 244 ? -54.964 -0.805 90.107 1.00 96.38 244 LYS A N 1
ATOM 1941 C CA . LYS A 1 244 ? -53.493 -0.845 90.060 1.00 96.38 244 LYS A CA 1
ATOM 1942 C C . LYS A 1 244 ? -52.944 -1.963 89.173 1.00 96.38 244 LYS A C 1
ATOM 1944 O O . LYS A 1 244 ? -51.898 -1.775 88.557 1.00 96.38 244 LYS A O 1
ATOM 1949 N N . LEU A 1 245 ? -53.618 -3.113 89.108 1.00 95.38 245 LEU A N 1
ATOM 1950 C CA . LEU A 1 245 ? -53.233 -4.202 88.212 1.00 95.38 245 LEU A CA 1
ATOM 1951 C C . LEU A 1 245 ? -53.395 -3.761 86.752 1.00 95.38 245 LEU A C 1
ATOM 1953 O O . LEU A 1 245 ? -52.414 -3.790 86.017 1.00 95.38 245 LEU A O 1
ATOM 1957 N N . LYS A 1 246 ? -54.560 -3.211 86.382 1.00 95.31 246 LYS A N 1
ATOM 1958 C CA . LYS A 1 246 ? -54.805 -2.631 85.046 1.00 95.31 246 LYS A CA 1
ATOM 1959 C C . LYS A 1 246 ? -53.822 -1.509 84.706 1.00 95.31 246 LYS A C 1
ATOM 1961 O O . LYS A 1 246 ? -53.336 -1.436 83.581 1.00 95.31 246 LYS A O 1
ATOM 1966 N N . GLU A 1 247 ? -53.503 -0.635 85.665 1.00 96.19 247 GLU A N 1
ATOM 1967 C CA . GLU A 1 247 ? -52.498 0.426 85.498 1.00 96.19 247 GLU A CA 1
ATOM 1968 C C . GLU A 1 247 ? -51.110 -0.165 85.183 1.00 96.19 247 GLU A C 1
ATOM 1970 O O . GLU A 1 247 ? -50.390 0.353 84.328 1.00 96.19 247 GLU A O 1
ATOM 1975 N N . SER A 1 248 ? -50.740 -1.270 85.837 1.00 94.38 248 SER A N 1
ATOM 1976 C CA . SER A 1 248 ? -49.486 -1.986 85.584 1.00 94.38 248 SER A CA 1
ATOM 1977 C C . SER A 1 248 ? -49.489 -2.748 84.254 1.00 94.38 248 SER A C 1
ATOM 1979 O O . SER A 1 248 ? -48.475 -2.747 83.561 1.00 94.38 248 SER A O 1
ATOM 1981 N N . GLU A 1 249 ? -50.606 -3.377 83.883 1.00 96.06 249 GLU A N 1
ATOM 1982 C CA . GLU A 1 249 ? -50.794 -4.070 82.600 1.00 96.06 249 GLU A CA 1
ATOM 1983 C C . GLU A 1 249 ? -50.721 -3.082 81.429 1.00 96.06 249 GLU A C 1
ATOM 1985 O O . GLU A 1 249 ? -50.008 -3.325 80.458 1.00 96.06 249 GLU A O 1
ATOM 1990 N N . THR A 1 250 ? -51.374 -1.922 81.555 1.00 95.19 250 THR A N 1
ATOM 1991 C CA . THR A 1 250 ? -51.340 -0.851 80.545 1.00 95.19 250 THR A CA 1
ATOM 1992 C C . THR A 1 250 ? -49.909 -0.365 80.322 1.00 95.19 250 THR A C 1
ATOM 1994 O O . THR A 1 250 ? -49.430 -0.369 79.192 1.00 95.19 250 THR A O 1
ATOM 1997 N N . LYS A 1 251 ? -49.178 -0.052 81.402 1.00 97.00 251 LYS A N 1
ATOM 1998 C CA . LYS A 1 251 ? -47.765 0.360 81.326 1.00 97.00 251 LYS A CA 1
ATOM 1999 C C . LYS A 1 251 ? -46.857 -0.723 80.746 1.00 97.00 251 LYS A C 1
ATOM 2001 O O . LYS A 1 251 ? -45.889 -0.397 80.068 1.00 97.00 251 LYS A O 1
ATOM 2006 N N . PHE A 1 252 ? -47.144 -2.001 80.999 1.00 97.19 252 PHE A N 1
ATOM 2007 C CA . PHE A 1 252 ? -46.396 -3.107 80.401 1.00 97.19 252 PHE A CA 1
ATOM 2008 C C . PHE A 1 252 ? -46.615 -3.177 78.881 1.00 97.19 252 PHE A C 1
ATOM 2010 O O . PHE A 1 252 ? -45.644 -3.278 78.134 1.00 97.19 252 PHE A O 1
ATOM 2017 N N . ILE A 1 253 ? -47.863 -3.041 78.419 1.00 96.00 253 ILE A N 1
ATOM 2018 C CA . ILE A 1 253 ? -48.215 -3.015 76.990 1.00 96.00 253 ILE A CA 1
ATOM 2019 C C . ILE A 1 253 ? -47.601 -1.789 76.291 1.00 96.00 253 ILE A C 1
ATOM 2021 O O . ILE A 1 253 ? -47.029 -1.922 75.209 1.00 96.00 253 ILE A O 1
ATOM 2025 N N . GLU A 1 254 ? -47.652 -0.608 76.914 1.00 96.19 254 GLU A N 1
ATOM 2026 C CA . GLU A 1 254 ? -46.996 0.611 76.417 1.00 96.19 254 GLU A CA 1
ATOM 2027 C C . GLU A 1 254 ? -45.475 0.429 76.283 1.00 96.19 254 GLU A C 1
ATOM 2029 O O . GLU A 1 254 ? -44.894 0.777 75.251 1.00 96.19 254 GLU A O 1
ATOM 2034 N N . LEU A 1 255 ? -44.824 -0.157 77.296 1.00 97.12 255 LEU A N 1
ATOM 2035 C CA . LEU A 1 255 ? -43.384 -0.423 77.287 1.00 97.12 255 LEU A CA 1
ATOM 2036 C C . LEU A 1 255 ? -43.000 -1.451 76.210 1.00 97.12 255 LEU A C 1
ATOM 2038 O O . LEU A 1 255 ? -42.012 -1.248 75.502 1.00 97.12 255 LEU A O 1
ATOM 2042 N N . GLN A 1 256 ? -43.785 -2.522 76.057 1.00 97.12 256 GLN A N 1
ATOM 2043 C CA . GLN A 1 256 ? -43.572 -3.544 75.030 1.00 97.12 256 GLN A CA 1
ATOM 2044 C C . GLN A 1 256 ? -43.728 -2.956 73.620 1.00 97.12 256 GLN A C 1
ATOM 2046 O O . GLN A 1 256 ? -42.827 -3.106 72.799 1.00 97.12 256 GLN A O 1
ATOM 2051 N N . SER A 1 257 ? -44.809 -2.216 73.361 1.00 95.75 257 SER A N 1
ATOM 2052 C CA . SER A 1 257 ? -45.034 -1.529 72.080 1.00 95.75 257 SER A CA 1
ATOM 2053 C C . SER A 1 257 ? -43.897 -0.548 71.757 1.00 95.75 257 SER A C 1
ATOM 2055 O O . SER A 1 257 ? -43.348 -0.555 70.655 1.00 95.75 257 SER A O 1
ATOM 2057 N N . THR A 1 258 ? -43.444 0.225 72.750 1.00 97.19 258 THR A N 1
ATOM 2058 C CA . THR A 1 258 ? -42.292 1.134 72.610 1.00 97.19 258 THR A CA 1
ATOM 2059 C C . THR A 1 258 ? -41.002 0.379 72.262 1.00 97.19 258 THR A C 1
ATOM 2061 O O . THR A 1 258 ? -40.224 0.836 71.421 1.00 97.19 258 THR A O 1
ATOM 2064 N N . TYR A 1 259 ? -40.768 -0.787 72.872 1.00 97.25 259 TYR A N 1
ATOM 2065 C CA . TYR A 1 259 ? -39.617 -1.643 72.575 1.00 97.25 259 TYR A CA 1
ATOM 2066 C C . TYR A 1 259 ? -39.679 -2.237 71.158 1.00 97.25 259 TYR A C 1
ATOM 2068 O O . TYR A 1 259 ? -38.682 -2.199 70.436 1.00 97.25 259 TYR A O 1
ATOM 2076 N N . GLU A 1 260 ? -40.842 -2.730 70.730 1.00 97.06 260 GLU A N 1
ATOM 2077 C CA . GLU A 1 260 ? -41.059 -3.289 69.389 1.00 97.06 260 GLU A CA 1
ATOM 2078 C C . GLU A 1 260 ? -40.860 -2.227 68.296 1.00 97.06 260 GLU A C 1
ATOM 2080 O O . GLU A 1 260 ? -40.106 -2.456 67.345 1.00 97.06 260 GLU A O 1
ATOM 2085 N N . ILE A 1 261 ? -41.424 -1.025 68.480 1.00 96.69 261 ILE A N 1
ATOM 2086 C CA . ILE A 1 261 ? -41.178 0.137 67.611 1.00 96.69 261 ILE A CA 1
ATOM 2087 C C . ILE A 1 261 ? -39.678 0.450 67.551 1.00 96.69 261 ILE A C 1
ATOM 2089 O O . ILE A 1 261 ? -39.124 0.607 66.461 1.00 96.69 261 ILE A O 1
ATOM 2093 N N . LYS A 1 262 ? -38.983 0.491 68.698 1.00 97.81 262 LYS A N 1
ATOM 2094 C CA . LYS A 1 262 ? -37.558 0.850 68.720 1.00 97.81 262 LYS A CA 1
ATOM 2095 C C . LYS A 1 262 ? -36.654 -0.213 68.089 1.00 97.81 262 LYS A C 1
ATOM 2097 O O . LYS A 1 262 ? -35.638 0.131 67.485 1.00 97.81 262 LYS A O 1
ATOM 2102 N N . SER A 1 263 ? -37.039 -1.484 68.181 1.00 96.38 263 SER A N 1
ATOM 2103 C CA . SER A 1 263 ? -36.386 -2.597 67.485 1.00 96.38 263 SER A CA 1
ATOM 2104 C C . SER A 1 263 ? -36.522 -2.461 65.961 1.00 96.38 263 SER A C 1
ATOM 2106 O O . SER A 1 263 ? -35.529 -2.554 65.233 1.00 96.38 263 SER A O 1
ATOM 2108 N N . LEU A 1 264 ? -37.727 -2.134 65.475 1.00 97.06 264 LEU A N 1
ATOM 2109 C CA . LEU A 1 264 ? -37.991 -1.877 64.055 1.00 97.06 264 LEU A CA 1
ATOM 2110 C C . LEU A 1 264 ? -37.235 -0.646 63.529 1.00 97.06 264 LEU A C 1
ATOM 2112 O O . LEU A 1 264 ? -36.676 -0.704 62.435 1.00 97.06 264 LEU A O 1
ATOM 2116 N N . GLU A 1 265 ? -37.153 0.446 64.297 1.00 96.88 265 GLU A N 1
ATOM 2117 C CA . GLU A 1 265 ? -36.333 1.614 63.937 1.00 96.88 265 GLU A CA 1
ATOM 2118 C C . GLU A 1 265 ? -34.854 1.247 63.732 1.00 96.88 265 GLU A C 1
ATOM 2120 O O . GLU A 1 265 ? -34.271 1.607 62.707 1.00 96.88 265 GLU A O 1
ATOM 2125 N N . LEU A 1 266 ? -34.249 0.502 64.669 1.00 97.62 266 LEU A N 1
ATOM 2126 C CA . LEU A 1 266 ? -32.853 0.063 64.547 1.00 97.62 266 LEU A CA 1
ATOM 2127 C C . LEU A 1 266 ? -32.647 -0.878 63.352 1.00 97.62 266 LEU A C 1
ATOM 2129 O O . LEU A 1 266 ? -31.642 -0.759 62.651 1.00 97.62 266 LEU A O 1
ATOM 2133 N N . SER A 1 267 ? -33.589 -1.791 63.105 1.00 97.06 267 SER A N 1
ATOM 2134 C CA . SER A 1 267 ? -33.540 -2.711 61.963 1.00 97.06 267 SER A CA 1
ATOM 2135 C C . SER A 1 267 ? -33.578 -1.959 60.625 1.00 97.06 267 SER A C 1
ATOM 2137 O O . SER A 1 267 ? -32.766 -2.225 59.736 1.00 97.06 267 SER A O 1
ATOM 2139 N N . ASN A 1 268 ? -34.453 -0.955 60.512 1.00 97.00 268 ASN A N 1
ATOM 2140 C CA . ASN A 1 268 ? -34.574 -0.115 59.323 1.00 97.00 268 ASN A CA 1
ATOM 2141 C C . ASN A 1 268 ? -33.325 0.746 59.081 1.00 97.00 268 ASN A C 1
ATOM 2143 O O . ASN A 1 268 ? -32.826 0.782 57.956 1.00 97.00 268 ASN A O 1
ATOM 2147 N N . GLU A 1 269 ? -32.773 1.399 60.111 1.00 97.94 269 GLU A N 1
ATOM 2148 C CA . GLU A 1 269 ? -31.537 2.182 59.953 1.00 97.94 269 GLU A CA 1
ATOM 2149 C C . GLU A 1 269 ? -30.348 1.282 59.582 1.00 97.94 269 GLU A C 1
ATOM 2151 O O . GLU A 1 269 ? -29.571 1.629 58.691 1.00 97.94 269 GLU A O 1
ATOM 2156 N N . LEU A 1 270 ? -30.239 0.086 60.174 1.00 97.31 270 LEU A N 1
ATOM 2157 C CA . LEU A 1 270 ? -29.211 -0.888 59.799 1.00 97.31 270 LEU A CA 1
ATOM 2158 C C . LEU A 1 270 ? -29.332 -1.292 58.321 1.00 97.31 270 LEU A C 1
ATOM 2160 O O . LEU A 1 270 ? -28.336 -1.245 57.602 1.00 97.31 270 LEU A O 1
ATOM 2164 N N . ALA A 1 271 ? -30.540 -1.600 57.838 1.00 97.06 271 ALA A N 1
ATOM 2165 C CA . ALA A 1 271 ? -30.783 -1.924 56.431 1.00 97.06 271 ALA A CA 1
ATOM 2166 C C . ALA A 1 271 ? -30.436 -0.753 55.486 1.00 97.06 271 ALA A C 1
ATOM 2168 O O . ALA A 1 271 ? -29.817 -0.954 54.436 1.00 97.06 271 ALA A O 1
ATOM 2169 N N . ILE A 1 272 ? -30.769 0.482 55.878 1.00 97.06 272 ILE A N 1
ATOM 2170 C CA . ILE A 1 272 ? -30.410 1.706 55.150 1.00 97.06 272 ILE A CA 1
ATOM 2171 C C . ILE A 1 272 ? -28.883 1.869 55.067 1.00 97.06 272 ILE A C 1
ATOM 2173 O O . ILE A 1 272 ? -28.357 2.168 53.992 1.00 97.06 272 ILE A O 1
ATOM 2177 N N . GLN A 1 273 ? -28.151 1.645 56.162 1.00 96.94 273 GLN A N 1
ATOM 2178 C CA . GLN A 1 273 ? -26.685 1.736 56.183 1.00 96.94 273 GLN A CA 1
ATOM 2179 C C . GLN A 1 273 ? -26.017 0.600 55.394 1.00 96.94 273 GLN A C 1
ATOM 2181 O O . GLN A 1 273 ? -25.088 0.856 54.627 1.00 96.94 273 GLN A O 1
ATOM 2186 N N . THR A 1 274 ? -26.532 -0.632 55.478 1.00 96.19 274 THR A N 1
ATOM 2187 C CA . THR A 1 274 ? -26.081 -1.755 54.639 1.00 96.19 274 THR A CA 1
ATOM 2188 C C . THR A 1 274 ? -26.257 -1.447 53.151 1.00 96.19 274 THR A C 1
ATOM 2190 O O . THR A 1 274 ? -25.342 -1.699 52.363 1.00 96.19 274 THR A O 1
ATOM 2193 N N . LYS A 1 275 ? -27.383 -0.833 52.753 1.00 97.56 275 LYS A N 1
ATOM 2194 C CA . LYS A 1 275 ? -27.596 -0.394 51.368 1.00 97.56 275 LYS A CA 1
ATOM 2195 C C . LYS A 1 275 ? -26.608 0.702 50.952 1.00 97.56 275 LYS A C 1
ATOM 2197 O O . LYS A 1 275 ? -25.947 0.541 49.930 1.00 97.56 275 LYS A O 1
ATOM 2202 N N . LYS A 1 276 ? -26.445 1.765 51.755 1.00 97.81 276 LYS A N 1
ATOM 2203 C CA . LYS A 1 276 ? -25.460 2.841 51.500 1.00 97.81 276 LYS A CA 1
ATOM 2204 C C . LYS A 1 276 ? -24.050 2.275 51.283 1.00 97.81 276 LYS A C 1
ATOM 2206 O O . LYS A 1 276 ? -23.376 2.669 50.336 1.00 97.81 276 LYS A O 1
ATOM 2211 N N . TYR A 1 277 ? -23.626 1.324 52.118 1.00 97.44 277 TYR A N 1
ATOM 2212 C CA . TYR A 1 277 ? -22.328 0.660 51.984 1.00 97.44 277 TYR A CA 1
ATOM 2213 C C . TYR A 1 277 ? -22.232 -0.202 50.713 1.00 97.44 277 TYR A C 1
ATOM 2215 O O . TYR A 1 277 ? -21.227 -0.136 50.009 1.00 97.44 277 TYR A O 1
ATOM 2223 N N . SER A 1 278 ? -23.280 -0.964 50.372 1.00 97.19 278 SER A N 1
ATOM 2224 C CA . SER A 1 278 ? -23.339 -1.748 49.126 1.00 97.19 278 SER A CA 1
ATOM 2225 C C . SER A 1 278 ? -23.214 -0.871 47.877 1.00 97.19 278 SER A C 1
ATOM 2227 O O . SER A 1 278 ? -22.461 -1.205 46.964 1.00 97.19 278 SER A O 1
ATOM 2229 N N . ASP A 1 279 ? -23.921 0.258 47.840 1.00 97.31 279 ASP A N 1
ATOM 2230 C CA . ASP A 1 279 ? -23.934 1.143 46.676 1.00 97.31 279 ASP A CA 1
ATOM 2231 C C . ASP A 1 279 ? -22.620 1.946 46.560 1.00 97.31 279 ASP A C 1
ATOM 2233 O O . ASP A 1 279 ? -22.074 2.073 45.462 1.00 97.31 279 ASP A O 1
ATOM 2237 N N . LEU A 1 280 ? -22.025 2.365 47.687 1.00 98.12 280 LEU A N 1
ATOM 2238 C CA . LEU A 1 280 ? -20.672 2.939 47.721 1.00 98.12 280 LEU A CA 1
ATOM 2239 C C . LEU A 1 280 ? -19.601 1.931 47.262 1.00 98.12 280 LEU A C 1
ATOM 2241 O O . LEU A 1 280 ? -18.685 2.305 46.529 1.00 98.12 280 LEU A O 1
ATOM 2245 N N . LYS A 1 281 ? -19.724 0.651 47.643 1.00 97.94 281 LYS A N 1
ATOM 2246 C CA . LYS A 1 281 ? -18.801 -0.408 47.209 1.00 97.94 281 LYS A CA 1
ATOM 2247 C C . LYS A 1 281 ? -18.828 -0.591 45.688 1.00 97.94 281 LYS A C 1
ATOM 2249 O O . LYS A 1 281 ? -17.768 -0.567 45.071 1.00 97.94 281 LYS A O 1
ATOM 2254 N N . LYS A 1 282 ? -20.020 -0.670 45.081 1.00 97.81 282 LYS A N 1
ATOM 2255 C CA . LYS A 1 282 ? -20.181 -0.748 43.614 1.00 97.81 282 LYS A CA 1
ATOM 2256 C C . LYS A 1 282 ? -19.561 0.461 42.908 1.00 97.81 282 LYS A C 1
ATOM 2258 O O . LYS A 1 282 ? -18.922 0.306 41.872 1.00 97.81 282 LYS A O 1
ATOM 2263 N N . MET A 1 283 ? -19.729 1.663 43.469 1.00 98.25 283 MET A N 1
ATOM 2264 C CA . MET A 1 283 ? -19.132 2.887 42.923 1.00 98.25 283 MET A CA 1
ATOM 2265 C C . MET A 1 283 ? -17.597 2.849 42.970 1.00 98.25 283 MET A C 1
ATOM 2267 O O . MET A 1 283 ? -16.949 3.250 42.005 1.00 98.25 283 MET A O 1
ATOM 2271 N N . TYR A 1 284 ? -17.013 2.336 44.057 1.00 97.75 284 TYR A N 1
ATOM 2272 C CA . TYR A 1 284 ? -15.566 2.145 44.180 1.00 97.75 284 TYR A CA 1
ATOM 2273 C C . TYR A 1 284 ? -15.034 1.091 43.196 1.00 97.75 284 TYR A C 1
ATOM 2275 O O . TYR A 1 284 ? -14.036 1.333 42.521 1.00 97.75 284 TYR A O 1
ATOM 2283 N N . GLU A 1 285 ? -15.722 -0.048 43.066 1.00 97.38 285 GLU A N 1
ATOM 2284 C CA . GLU A 1 285 ? -15.384 -1.115 42.115 1.00 97.38 285 GLU A CA 1
ATOM 2285 C C . GLU A 1 285 ? -15.407 -0.594 40.664 1.00 97.38 285 GLU A C 1
ATOM 2287 O O . GLU A 1 285 ? -14.429 -0.765 39.936 1.00 97.38 285 GLU A O 1
ATOM 2292 N N . ALA A 1 286 ? -16.454 0.141 40.273 1.00 97.25 286 ALA A N 1
ATOM 2293 C CA . ALA A 1 286 ? -16.554 0.761 38.950 1.00 97.25 286 ALA A CA 1
ATOM 2294 C C . ALA A 1 286 ? -15.458 1.816 38.695 1.00 97.25 286 ALA A C 1
ATOM 2296 O O . ALA A 1 286 ? -14.868 1.851 37.613 1.00 97.25 286 ALA A O 1
ATOM 2297 N N . LEU A 1 287 ? -15.140 2.656 39.689 1.00 97.88 287 LEU A N 1
ATOM 2298 C CA . LEU A 1 287 ? -14.056 3.638 39.580 1.00 97.88 287 LEU A CA 1
ATOM 2299 C C . LEU A 1 287 ? -12.686 2.959 39.418 1.00 97.88 287 LEU A C 1
ATOM 2301 O O . LEU A 1 287 ? -11.858 3.435 38.642 1.00 97.88 287 LEU A O 1
ATOM 2305 N N . HIS A 1 288 ? -12.457 1.837 40.105 1.00 97.00 288 HIS A N 1
ATOM 2306 C CA . HIS A 1 288 ? -11.220 1.068 39.988 1.00 97.00 288 HIS A CA 1
ATOM 2307 C C . HIS A 1 288 ? -11.075 0.411 38.607 1.00 97.00 288 HIS A C 1
ATOM 2309 O O . HIS A 1 288 ? -10.009 0.511 38.002 1.00 97.00 288 HIS A O 1
ATOM 2315 N N . SER A 1 289 ? -12.144 -0.182 38.059 1.00 96.81 289 SER A N 1
ATOM 2316 C CA . SER A 1 289 ? -12.138 -0.715 36.687 1.00 96.81 289 SER A CA 1
ATOM 2317 C C . SER A 1 289 ? -11.892 0.372 35.635 1.00 96.81 289 SER A C 1
ATOM 2319 O O . SER A 1 289 ? -11.109 0.154 34.711 1.00 96.81 289 SER A O 1
ATOM 2321 N N . ASN A 1 290 ? -12.488 1.559 35.794 1.00 97.12 290 ASN A N 1
ATOM 2322 C CA . ASN A 1 290 ? -12.236 2.691 34.896 1.00 97.12 290 ASN A CA 1
ATOM 2323 C C . ASN A 1 290 ? -10.775 3.169 34.968 1.00 97.12 290 ASN A C 1
ATOM 2325 O O . ASN A 1 290 ? -10.182 3.475 33.937 1.00 97.12 290 ASN A O 1
ATOM 2329 N N . LEU A 1 291 ? -10.171 3.197 36.162 1.00 96.94 291 LEU A N 1
ATOM 2330 C CA . LEU A 1 291 ? -8.758 3.553 36.318 1.00 96.94 291 LEU A CA 1
ATOM 2331 C C . LEU A 1 291 ? -7.840 2.545 35.608 1.00 96.94 291 LEU A C 1
ATOM 2333 O O . LEU A 1 291 ? -6.988 2.960 34.827 1.00 96.94 291 LEU A O 1
ATOM 2337 N N . GLN A 1 292 ? -8.064 1.240 35.802 1.00 96.38 292 GLN A N 1
ATOM 2338 C CA . GLN A 1 292 ? -7.306 0.187 35.110 1.00 96.38 292 GLN A CA 1
ATOM 2339 C C . GLN A 1 292 ? -7.444 0.276 33.580 1.00 96.38 292 GLN A C 1
ATOM 2341 O O . GLN A 1 292 ? -6.467 0.078 32.859 1.00 96.38 292 GLN A O 1
ATOM 2346 N N . HIS A 1 293 ? -8.637 0.596 33.065 1.00 95.44 293 HIS A N 1
ATOM 2347 C CA . HIS A 1 293 ? -8.842 0.779 31.627 1.00 95.44 293 HIS A CA 1
ATOM 2348 C C . HIS A 1 293 ? -8.033 1.967 31.084 1.00 95.44 293 HIS A C 1
ATOM 2350 O O . HIS A 1 293 ? -7.302 1.816 30.105 1.00 95.44 293 HIS A O 1
ATOM 2356 N N . ASN A 1 294 ? -8.078 3.109 31.778 1.00 94.75 294 ASN A N 1
ATOM 2357 C CA . ASN A 1 294 ? -7.313 4.302 31.416 1.00 94.75 294 ASN A CA 1
ATOM 2358 C C . ASN A 1 294 ? -5.790 4.067 31.497 1.00 94.75 294 ASN A C 1
ATOM 2360 O O . ASN A 1 294 ? -5.041 4.636 30.703 1.00 94.75 294 ASN A O 1
ATOM 2364 N N . GLU A 1 295 ? -5.305 3.238 32.428 1.00 96.81 295 GLU A N 1
ATOM 2365 C CA . GLU A 1 295 ? -3.887 2.846 32.510 1.00 96.81 295 GLU A CA 1
ATOM 2366 C C . GLU A 1 295 ? -3.441 2.021 31.290 1.00 96.81 295 GLU A C 1
ATOM 2368 O O . GLU A 1 295 ? -2.343 2.239 30.769 1.00 96.81 295 GLU A O 1
ATOM 2373 N N . VAL A 1 296 ? -4.299 1.123 30.788 1.00 96.38 296 VAL A N 1
ATOM 2374 C CA . VAL A 1 296 ? -4.049 0.365 29.549 1.00 96.38 296 VAL A CA 1
ATOM 2375 C C . VAL A 1 296 ? -4.066 1.287 28.328 1.00 96.38 296 VAL A C 1
ATOM 2377 O O . VAL A 1 296 ? -3.113 1.261 27.550 1.00 96.38 296 VAL A O 1
ATOM 2380 N N . GLU A 1 297 ? -5.070 2.157 28.189 1.00 96.62 297 GLU A N 1
ATOM 2381 C CA . GLU A 1 297 ? -5.151 3.115 27.074 1.00 96.62 297 GLU A CA 1
ATOM 2382 C C . GLU A 1 297 ? -3.925 4.046 27.036 1.00 96.62 297 GLU A C 1
ATOM 2384 O O . GLU A 1 297 ? -3.296 4.216 25.992 1.00 96.62 297 GLU A O 1
ATOM 2389 N N . ASN A 1 298 ? -3.495 4.580 28.187 1.00 95.31 298 ASN A N 1
ATOM 2390 C CA . ASN A 1 298 ? -2.282 5.403 28.270 1.00 95.31 298 ASN A CA 1
ATOM 2391 C C . ASN A 1 298 ? -1.010 4.631 27.879 1.00 95.31 298 ASN A C 1
ATOM 2393 O O . ASN A 1 298 ? -0.080 5.224 27.323 1.00 95.31 298 ASN A O 1
ATOM 2397 N N . LYS A 1 299 ? -0.945 3.318 28.136 1.00 96.62 299 LYS A N 1
ATOM 2398 C CA . LYS A 1 299 ? 0.168 2.470 27.687 1.00 96.62 299 LYS A CA 1
ATOM 2399 C C . LYS A 1 299 ? 0.152 2.287 26.167 1.00 96.62 299 LYS A C 1
ATOM 2401 O O . LYS A 1 299 ? 1.195 2.466 25.541 1.00 96.62 299 LYS A O 1
ATOM 2406 N N . GLU A 1 300 ? -1.005 1.999 25.575 1.00 96.19 300 GLU A N 1
ATOM 2407 C CA . GLU A 1 300 ? -1.158 1.850 24.119 1.00 96.19 300 GLU A CA 1
ATOM 2408 C C . GLU A 1 300 ? -0.858 3.163 23.375 1.00 96.19 300 GLU A C 1
ATOM 2410 O O . GLU A 1 300 ? -0.089 3.169 22.411 1.00 96.19 300 GLU A O 1
ATOM 2415 N N . LEU A 1 301 ? -1.356 4.299 23.877 1.00 96.50 301 LEU A N 1
ATOM 2416 C CA . LEU A 1 301 ? -1.032 5.632 23.355 1.00 96.50 301 LEU A CA 1
ATOM 2417 C C . LEU A 1 301 ? 0.473 5.930 23.432 1.00 96.50 301 LEU A C 1
ATOM 2419 O O . LEU A 1 301 ? 1.049 6.457 22.479 1.00 96.50 301 LEU A O 1
ATOM 2423 N N . LYS A 1 302 ? 1.141 5.560 24.532 1.00 96.75 302 LYS A N 1
ATOM 2424 C CA . LYS A 1 302 ? 2.593 5.738 24.695 1.00 96.75 302 LYS A CA 1
ATOM 2425 C C . LYS A 1 302 ? 3.401 4.859 23.735 1.00 96.75 302 LYS A C 1
ATOM 2427 O O . LYS A 1 302 ? 4.403 5.317 23.188 1.00 96.75 302 LYS A O 1
ATOM 2432 N N . GLU A 1 303 ? 2.966 3.624 23.495 1.00 95.62 303 GLU A N 1
ATOM 2433 C CA . GLU A 1 303 ? 3.568 2.734 22.494 1.00 95.62 303 GLU A CA 1
ATOM 2434 C C . GLU A 1 303 ? 3.377 3.277 21.067 1.00 95.62 303 GLU A C 1
ATOM 2436 O O . GLU A 1 303 ? 4.329 3.287 20.282 1.00 95.62 303 GLU A O 1
ATOM 2441 N N . HIS A 1 304 ? 2.204 3.839 20.756 1.00 96.75 304 HIS A N 1
ATOM 2442 C CA . HIS A 1 304 ? 1.948 4.499 19.475 1.00 96.75 304 HIS A CA 1
ATOM 2443 C C . HIS A 1 304 ? 2.816 5.754 19.270 1.00 96.75 304 HIS A C 1
ATOM 2445 O O . HIS A 1 304 ? 3.449 5.900 18.224 1.00 96.75 304 HIS A O 1
ATOM 2451 N N . VAL A 1 305 ? 2.926 6.626 20.280 1.00 96.75 305 VAL A N 1
ATOM 2452 C CA . VAL A 1 305 ? 3.799 7.816 20.244 1.00 96.75 305 VAL A CA 1
ATOM 2453 C C . VAL A 1 305 ? 5.267 7.429 20.038 1.00 96.75 305 VAL A C 1
ATOM 2455 O O . VAL A 1 305 ? 5.956 8.058 19.237 1.00 96.75 305 VAL A O 1
ATOM 2458 N N . ASN A 1 306 ? 5.748 6.359 20.680 1.00 95.94 306 ASN A N 1
ATOM 2459 C CA . ASN A 1 306 ? 7.103 5.851 20.449 1.00 95.94 306 ASN A CA 1
ATOM 2460 C C . ASN A 1 306 ? 7.310 5.381 18.996 1.00 95.94 306 ASN A C 1
ATOM 2462 O O . ASN A 1 306 ? 8.345 5.683 18.402 1.00 95.94 306 ASN A O 1
ATOM 2466 N N . SER A 1 307 ? 6.325 4.698 18.400 1.00 96.06 307 SER A N 1
ATOM 2467 C CA . SER A 1 307 ? 6.377 4.278 16.991 1.00 96.06 307 SER A CA 1
ATOM 2468 C C . SER A 1 307 ? 6.401 5.469 16.022 1.00 96.06 307 SER A C 1
ATOM 2470 O O . SER A 1 307 ? 7.194 5.479 15.078 1.00 96.06 307 SER A O 1
ATOM 2472 N N . LEU A 1 308 ? 5.599 6.509 16.282 1.00 95.38 308 LEU A N 1
ATOM 2473 C CA . LEU A 1 308 ? 5.618 7.749 15.499 1.00 95.38 308 LEU A CA 1
ATOM 2474 C C . LEU A 1 308 ? 6.964 8.482 15.615 1.00 95.38 308 LEU A C 1
ATOM 2476 O O . LEU A 1 308 ? 7.492 8.938 14.603 1.00 95.38 308 LEU A O 1
ATOM 2480 N N . ASN A 1 309 ? 7.547 8.547 16.816 1.00 95.50 309 ASN A N 1
ATOM 2481 C CA . ASN A 1 309 ? 8.854 9.168 17.043 1.00 95.50 309 ASN A CA 1
ATOM 2482 C C . ASN A 1 309 ? 9.992 8.432 16.315 1.00 95.50 309 ASN A C 1
ATOM 2484 O O . ASN A 1 309 ? 10.884 9.087 15.782 1.00 95.50 309 ASN A O 1
ATOM 2488 N N . MET A 1 310 ? 9.950 7.095 16.243 1.00 93.19 310 MET A N 1
ATOM 2489 C CA . MET A 1 310 ? 10.923 6.309 15.469 1.00 93.19 310 MET A CA 1
ATOM 2490 C C . MET A 1 310 ? 10.836 6.643 13.975 1.00 93.19 310 MET A C 1
ATOM 2492 O O . MET A 1 310 ? 11.830 7.057 13.383 1.00 93.19 310 MET A O 1
ATOM 2496 N N . ARG A 1 311 ? 9.628 6.613 13.396 1.00 94.94 311 ARG A N 1
ATOM 2497 C CA . ARG A 1 311 ? 9.408 6.978 11.985 1.00 94.94 311 ARG A CA 1
ATOM 2498 C C . ARG A 1 311 ? 9.803 8.427 11.671 1.00 94.94 311 ARG A C 1
ATOM 2500 O O . ARG A 1 311 ? 10.293 8.717 10.582 1.00 94.94 311 ARG A O 1
ATOM 2507 N N . LEU A 1 312 ? 9.605 9.345 12.618 1.00 93.69 312 LEU A N 1
ATOM 2508 C CA . LEU A 1 312 ? 10.016 10.746 12.483 1.00 93.69 312 LEU A CA 1
ATOM 2509 C C . LEU A 1 312 ? 11.548 10.912 12.490 1.00 93.69 312 LEU A C 1
ATOM 2511 O O . LEU A 1 312 ? 12.056 11.822 11.838 1.00 93.69 312 LEU A O 1
ATOM 2515 N N . ALA A 1 313 ? 12.278 10.031 13.183 1.00 92.81 313 ALA A N 1
ATOM 2516 C CA . ALA A 1 313 ? 13.741 9.990 13.177 1.00 92.81 313 ALA A CA 1
ATOM 2517 C C . ALA A 1 313 ? 14.324 9.322 11.914 1.00 92.81 313 ALA A C 1
A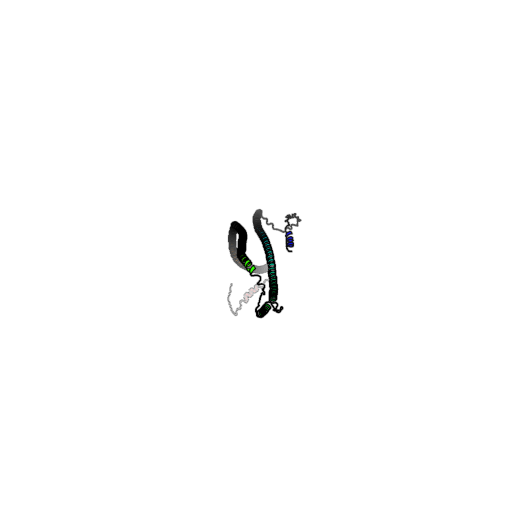TOM 2519 O O . ALA A 1 313 ? 15.401 9.711 11.470 1.00 92.81 313 ALA A O 1
ATOM 2520 N N . GLU A 1 314 ? 13.607 8.373 11.306 1.00 93.88 314 GLU A N 1
ATOM 2521 C CA . GLU A 1 314 ? 13.986 7.701 10.047 1.00 93.88 314 GLU A CA 1
ATOM 2522 C C . GLU A 1 314 ? 13.776 8.600 8.810 1.00 93.88 314 GLU A C 1
ATOM 2524 O O . GLU A 1 314 ? 14.614 8.647 7.907 1.00 93.88 314 GLU A O 1
ATOM 2529 N N . ALA A 1 315 ? 12.689 9.381 8.790 1.00 92.88 315 ALA A N 1
ATOM 2530 C CA . ALA A 1 315 ? 12.319 10.277 7.689 1.00 92.88 315 ALA A CA 1
ATOM 2531 C C . ALA A 1 315 ? 13.439 11.207 7.143 1.00 92.88 315 ALA A C 1
ATOM 2533 O O . ALA A 1 315 ? 13.543 11.332 5.917 1.00 92.88 315 ALA A O 1
ATOM 2534 N N . PRO A 1 316 ? 14.289 11.873 7.960 1.00 92.38 316 PRO A N 1
ATOM 2535 C CA . PRO A 1 316 ? 15.409 12.661 7.438 1.00 92.38 316 PRO A CA 1
ATOM 2536 C C . PRO A 1 316 ? 16.491 11.812 6.754 1.00 92.38 316 PRO A C 1
ATOM 2538 O O . PRO A 1 316 ? 17.108 12.287 5.802 1.00 92.38 316 PRO A O 1
ATOM 2541 N N . GLU A 1 317 ? 16.715 10.567 7.183 1.00 93.12 317 GLU A N 1
ATOM 2542 C CA . GLU A 1 317 ? 17.698 9.678 6.554 1.00 93.12 317 GLU A CA 1
ATOM 2543 C C . GLU A 1 317 ? 17.216 9.231 5.166 1.00 93.12 317 GLU A C 1
ATOM 2545 O O . GLU A 1 317 ? 17.969 9.278 4.192 1.00 93.12 317 GLU A O 1
ATOM 2550 N N . ASP A 1 318 ? 15.932 8.890 5.038 1.00 93.19 318 ASP A N 1
ATOM 2551 C CA . ASP A 1 318 ? 15.322 8.547 3.750 1.00 93.19 318 ASP A CA 1
ATOM 2552 C C . ASP A 1 318 ? 15.241 9.744 2.798 1.00 93.19 318 ASP A C 1
ATOM 2554 O O . ASP A 1 318 ? 15.477 9.593 1.594 1.00 93.19 318 ASP A O 1
ATOM 2558 N N . LYS A 1 319 ? 15.024 10.956 3.326 1.00 94.56 319 LYS A N 1
ATOM 2559 C CA . LYS A 1 319 ? 15.177 12.192 2.550 1.00 94.56 319 LYS A CA 1
ATOM 2560 C C . LYS A 1 319 ? 16.600 12.324 1.987 1.00 94.56 319 LYS A C 1
ATOM 2562 O O . LYS A 1 319 ? 16.744 12.593 0.797 1.00 94.56 319 LYS A O 1
ATOM 2567 N N . ILE A 1 320 ? 17.642 12.094 2.791 1.00 96.25 320 ILE A N 1
ATOM 2568 C CA . ILE A 1 320 ? 19.043 12.155 2.331 1.00 96.25 320 ILE A CA 1
ATOM 2569 C C . ILE A 1 320 ? 19.324 11.082 1.262 1.00 96.25 320 ILE A C 1
ATOM 2571 O O . ILE A 1 320 ? 19.954 11.378 0.245 1.00 96.25 320 ILE A O 1
ATOM 2575 N N . LYS A 1 321 ? 18.803 9.856 1.424 1.00 94.44 321 LYS A N 1
ATOM 2576 C CA . LYS A 1 321 ? 18.905 8.787 0.407 1.00 94.44 321 LYS A CA 1
ATOM 2577 C C . LYS A 1 321 ? 18.236 9.180 -0.917 1.00 94.44 321 LYS A C 1
ATOM 2579 O O . LYS A 1 321 ? 18.759 8.851 -1.980 1.00 94.44 321 LYS A O 1
ATOM 2584 N N . LEU A 1 322 ? 17.096 9.873 -0.869 1.00 95.94 322 LEU A N 1
ATOM 2585 C CA . LEU A 1 322 ? 16.396 10.382 -2.054 1.00 95.94 322 LEU A CA 1
ATOM 2586 C C . LEU A 1 322 ? 17.145 11.550 -2.716 1.00 95.94 322 LEU A C 1
ATOM 2588 O O . LEU A 1 322 ? 17.295 11.555 -3.936 1.00 95.94 322 LEU A O 1
ATOM 2592 N N . GLU A 1 323 ? 17.669 12.498 -1.935 1.00 94.81 323 GLU A N 1
ATOM 2593 C CA . GLU A 1 323 ? 18.473 13.617 -2.448 1.00 94.81 323 GLU A CA 1
ATOM 2594 C C . GLU A 1 323 ? 19.784 13.152 -3.098 1.00 94.81 323 GLU A C 1
ATOM 2596 O O . GLU A 1 323 ? 20.223 13.750 -4.079 1.00 94.81 323 GLU A O 1
ATOM 2601 N N . ASN A 1 324 ? 20.406 12.081 -2.598 1.00 95.38 324 ASN A N 1
ATOM 2602 C CA . ASN A 1 324 ? 21.606 11.511 -3.216 1.00 95.38 324 ASN A CA 1
ATOM 2603 C C . ASN A 1 324 ? 21.287 10.801 -4.540 1.00 95.38 324 ASN A C 1
ATOM 2605 O O . ASN A 1 324 ? 21.916 11.118 -5.547 1.00 95.38 324 ASN A O 1
ATOM 2609 N N . LYS A 1 325 ? 20.231 9.977 -4.593 1.00 95.06 325 LYS A N 1
ATOM 2610 C CA . LYS A 1 325 ? 19.745 9.379 -5.853 1.00 95.06 325 LYS A CA 1
ATOM 2611 C C . LYS A 1 325 ? 19.373 10.430 -6.902 1.00 95.06 325 LYS A C 1
ATOM 2613 O O . LYS A 1 325 ? 19.619 10.235 -8.087 1.00 95.06 325 LYS A O 1
ATOM 2618 N N . LEU A 1 326 ? 18.803 11.563 -6.484 1.00 96.31 326 LEU A N 1
ATOM 2619 C CA . LEU A 1 326 ? 18.500 12.665 -7.399 1.00 96.31 326 LEU A CA 1
ATOM 2620 C C . LEU A 1 326 ? 19.776 13.261 -8.020 1.00 96.31 326 LEU A C 1
ATOM 2622 O O . LEU A 1 326 ? 19.798 13.493 -9.226 1.00 96.31 326 LEU A O 1
ATOM 2626 N N . LYS A 1 327 ? 20.846 13.442 -7.232 1.00 96.50 327 LYS A N 1
ATOM 2627 C CA . LYS A 1 327 ? 22.162 13.891 -7.731 1.00 96.50 327 LYS A CA 1
ATOM 2628 C C . LYS A 1 327 ? 22.811 12.851 -8.650 1.00 96.50 327 LYS A C 1
ATOM 2630 O O . LYS A 1 327 ? 23.370 13.221 -9.674 1.00 96.50 327 LYS A O 1
ATOM 2635 N N . GLU A 1 328 ? 22.708 11.563 -8.320 1.00 94.88 328 GLU A N 1
ATOM 2636 C CA . GLU A 1 328 ? 23.189 10.459 -9.167 1.00 94.88 328 GLU A CA 1
ATOM 2637 C C . GLU A 1 328 ? 22.524 10.494 -10.555 1.00 94.88 328 GLU A C 1
ATOM 2639 O O . GLU A 1 328 ? 23.219 10.478 -11.571 1.00 94.88 328 GLU A O 1
ATOM 2644 N N . TYR A 1 329 ? 21.194 10.642 -10.616 1.00 96.88 329 TYR A N 1
ATOM 2645 C CA . TYR A 1 329 ? 20.474 10.779 -11.887 1.00 96.88 329 TYR A CA 1
ATOM 2646 C C . TYR A 1 329 ? 20.791 12.087 -12.629 1.00 96.88 329 TYR A C 1
ATOM 2648 O O . TYR A 1 329 ? 20.889 12.071 -13.854 1.00 96.88 329 TYR A O 1
ATOM 2656 N N . GLN A 1 330 ? 20.989 13.206 -11.923 1.00 97.56 330 GLN A N 1
ATOM 2657 C CA . GLN A 1 330 ? 21.414 14.473 -12.535 1.00 97.56 330 GLN A CA 1
ATOM 2658 C C . GLN A 1 330 ? 22.808 14.357 -13.173 1.00 97.56 330 GLN A C 1
ATOM 2660 O O . GLN A 1 330 ? 22.995 14.790 -14.308 1.00 97.56 330 GLN A O 1
ATOM 2665 N N . ASN A 1 331 ? 23.758 13.708 -12.496 1.00 95.62 331 ASN A N 1
ATOM 2666 C CA . ASN A 1 331 ? 25.099 13.464 -13.029 1.00 95.62 331 ASN A CA 1
ATOM 2667 C C . ASN A 1 331 ? 25.069 12.516 -14.241 1.00 95.62 331 ASN A C 1
ATOM 2669 O O . ASN A 1 331 ? 25.719 12.791 -15.246 1.00 95.62 331 ASN A O 1
ATOM 2673 N N . LEU A 1 332 ? 24.281 11.434 -14.187 1.00 96.38 332 LEU A N 1
ATOM 2674 C CA . LEU A 1 332 ? 24.083 10.527 -15.327 1.00 96.38 332 LEU A CA 1
ATOM 2675 C C . LEU A 1 332 ? 23.468 11.235 -16.541 1.00 96.38 332 LEU A C 1
ATOM 2677 O O . LEU A 1 332 ? 23.858 10.954 -17.674 1.00 96.38 332 LEU A O 1
ATOM 2681 N N . PHE A 1 333 ? 22.528 12.158 -16.316 1.00 95.12 333 PHE A N 1
ATOM 2682 C CA . PHE A 1 333 ? 21.934 12.964 -17.381 1.00 95.12 333 PHE A CA 1
ATOM 2683 C C . PHE A 1 333 ? 22.972 13.889 -18.031 1.00 95.12 333 PHE A C 1
ATOM 2685 O O . PHE A 1 333 ? 23.091 13.881 -19.251 1.00 95.12 333 PHE A O 1
ATOM 2692 N N . LEU A 1 334 ? 23.777 14.607 -17.234 1.00 95.81 334 LEU A N 1
ATOM 2693 C CA . LEU A 1 334 ? 24.861 15.462 -17.740 1.00 95.81 334 LEU A CA 1
ATOM 2694 C C . LEU A 1 334 ? 25.887 14.668 -18.565 1.00 95.81 334 LEU A C 1
ATOM 2696 O O . LEU A 1 334 ? 26.166 15.037 -19.698 1.00 95.81 334 LEU A O 1
ATOM 2700 N N . ILE A 1 335 ? 26.368 13.529 -18.054 1.00 95.44 335 ILE A N 1
ATOM 2701 C CA . ILE A 1 335 ? 27.327 12.661 -18.767 1.00 95.44 335 ILE A CA 1
ATOM 2702 C C . ILE A 1 335 ? 26.730 12.115 -20.077 1.00 95.44 335 ILE A C 1
ATOM 2704 O O . ILE A 1 335 ? 27.448 11.886 -21.051 1.00 95.44 335 ILE A O 1
ATOM 2708 N N . THR A 1 336 ? 25.417 11.884 -20.115 1.00 95.19 336 THR A N 1
ATOM 2709 C CA . THR A 1 336 ? 24.721 11.422 -21.323 1.00 95.19 336 THR A CA 1
ATOM 2710 C C . THR A 1 336 ? 24.579 12.552 -22.342 1.00 95.19 336 THR A C 1
ATOM 2712 O O . THR A 1 336 ? 24.826 12.321 -23.521 1.00 95.19 336 THR A O 1
ATOM 2715 N N . ASP A 1 337 ? 24.247 13.769 -21.905 1.00 95.88 337 ASP A N 1
ATOM 2716 C CA . ASP A 1 337 ? 24.171 14.951 -22.769 1.00 95.88 337 ASP A CA 1
ATOM 2717 C C . ASP A 1 337 ? 25.548 15.308 -23.357 1.00 95.88 337 ASP A C 1
ATOM 2719 O O . ASP A 1 337 ? 25.678 15.453 -24.569 1.00 95.88 337 ASP A O 1
ATOM 2723 N N . GLU A 1 338 ? 26.612 15.303 -22.544 1.00 96.75 338 GLU A N 1
ATOM 2724 C CA . GLU A 1 338 ? 28.001 15.477 -23.001 1.00 96.75 338 GLU A CA 1
ATOM 2725 C C . GLU A 1 338 ? 28.397 14.433 -24.062 1.00 96.75 338 GLU A C 1
ATOM 2727 O O . GLU A 1 338 ? 28.957 14.778 -25.106 1.00 96.75 338 GLU A O 1
ATOM 2732 N N . LYS A 1 339 ? 28.059 13.151 -23.847 1.00 95.94 339 LYS A N 1
ATOM 2733 C CA . LYS A 1 339 ? 28.293 12.083 -24.837 1.00 95.94 339 LYS A CA 1
ATOM 2734 C C . LYS A 1 339 ? 27.490 12.292 -26.125 1.00 95.94 339 LYS A C 1
ATOM 2736 O O . LYS A 1 339 ? 28.021 12.040 -27.205 1.00 95.94 339 LYS A O 1
ATOM 2741 N N . LEU A 1 340 ? 26.242 12.753 -26.036 1.00 96.25 340 LEU A N 1
ATOM 2742 C CA . LEU A 1 340 ? 25.403 13.040 -27.205 1.00 96.25 340 LEU A CA 1
ATOM 2743 C C . LEU A 1 340 ? 25.926 14.242 -28.003 1.00 96.25 340 LEU A C 1
ATOM 2745 O O . LEU A 1 340 ? 25.996 14.155 -29.227 1.00 96.25 340 LEU A O 1
ATOM 2749 N N . GLN A 1 341 ? 26.373 15.311 -27.337 1.00 96.69 341 GLN A N 1
ATOM 2750 C CA . GLN A 1 341 ? 27.010 16.464 -27.988 1.00 96.69 341 GLN A CA 1
ATOM 2751 C C . GLN A 1 341 ? 28.307 16.065 -28.716 1.00 96.69 341 GLN A C 1
ATOM 2753 O O . GLN A 1 341 ? 28.539 16.489 -29.850 1.00 96.69 341 GLN A O 1
ATOM 2758 N N . LEU A 1 342 ? 29.137 15.208 -28.105 1.00 96.94 342 LEU A N 1
ATOM 2759 C CA . LEU A 1 342 ? 30.350 14.675 -28.740 1.00 96.94 342 LEU A CA 1
ATOM 2760 C C . LEU A 1 342 ? 30.032 13.796 -29.960 1.00 96.94 342 LEU A C 1
ATOM 2762 O O . LEU A 1 342 ? 30.677 13.943 -30.998 1.00 96.94 342 LEU A O 1
ATOM 2766 N N . LEU A 1 343 ? 29.026 12.919 -29.862 1.00 95.25 343 LEU A N 1
ATOM 2767 C CA . LEU A 1 343 ? 28.571 12.092 -30.984 1.00 95.25 343 LEU A CA 1
ATOM 2768 C C . LEU A 1 343 ? 28.010 12.944 -32.128 1.00 95.25 343 LEU A C 1
ATOM 2770 O O . LEU A 1 343 ? 28.400 12.732 -33.274 1.00 95.25 343 LEU A O 1
ATOM 2774 N N . GLN A 1 344 ? 27.163 13.935 -31.830 1.00 95.75 344 GLN A N 1
ATOM 2775 C CA . GLN A 1 344 ? 26.633 14.868 -32.829 1.00 95.75 344 GLN A CA 1
ATOM 2776 C C . GLN A 1 344 ? 27.773 15.576 -33.571 1.00 95.75 344 GLN A C 1
ATOM 2778 O O . GLN A 1 344 ? 27.828 15.521 -34.797 1.00 95.75 344 GLN A O 1
ATOM 2783 N N . LYS A 1 345 ? 28.728 16.163 -32.840 1.00 96.69 345 LYS A N 1
ATOM 2784 C CA . LYS A 1 345 ? 29.882 16.849 -33.437 1.00 96.69 345 LYS A CA 1
ATOM 2785 C C . LYS A 1 345 ? 30.744 15.912 -34.291 1.00 96.69 345 LYS A C 1
ATOM 2787 O O . LYS A 1 345 ? 31.228 16.320 -35.343 1.00 96.69 345 LYS A O 1
ATOM 2792 N N . SER A 1 346 ? 30.921 14.657 -33.872 1.00 96.25 346 SER A N 1
ATOM 2793 C CA . SER A 1 346 ? 31.654 13.656 -34.659 1.00 96.25 346 SER A CA 1
ATOM 2794 C C . SER A 1 346 ? 30.936 13.298 -35.964 1.00 96.25 346 SER A C 1
ATOM 2796 O O . SER A 1 346 ? 31.604 13.110 -36.978 1.00 96.25 346 SER A O 1
ATOM 2798 N N . VAL A 1 347 ? 29.600 13.218 -35.954 1.00 93.62 347 VAL A N 1
ATOM 2799 C CA . VAL A 1 347 ? 28.787 12.972 -37.158 1.00 93.62 347 VAL A CA 1
ATOM 2800 C C . VAL A 1 347 ? 28.818 14.183 -38.090 1.00 93.62 347 VAL A C 1
ATOM 2802 O O . VAL A 1 347 ? 29.066 14.012 -39.278 1.00 93.62 347 VAL A O 1
ATOM 2805 N N . GLU A 1 348 ? 28.665 15.404 -37.570 1.00 95.31 348 GLU A N 1
ATOM 2806 C CA . GLU A 1 348 ? 28.791 16.647 -38.351 1.00 95.31 348 GLU A CA 1
ATOM 2807 C C . GLU A 1 348 ? 30.172 16.748 -39.031 1.00 95.31 348 GLU A C 1
ATOM 2809 O O . GLU A 1 348 ? 30.270 17.024 -40.228 1.00 95.31 348 GLU A O 1
ATOM 2814 N N . GLU A 1 349 ? 31.251 16.434 -38.304 1.00 95.81 349 GLU A N 1
ATOM 2815 C CA . GLU A 1 349 ? 32.609 16.372 -38.857 1.00 95.81 349 GLU A CA 1
ATOM 2816 C C . GLU A 1 349 ? 32.826 15.243 -39.873 1.00 95.81 349 GLU A C 1
ATOM 2818 O O . GLU A 1 349 ? 33.785 15.307 -40.645 1.00 95.81 349 GLU A O 1
ATOM 2823 N N . GLU A 1 350 ? 32.032 14.173 -39.857 1.00 92.06 350 GLU A N 1
ATOM 2824 C CA . GLU A 1 350 ? 32.108 13.113 -40.867 1.00 92.06 350 GLU A CA 1
ATOM 2825 C C . GLU A 1 350 ? 31.277 13.464 -42.105 1.00 92.06 350 GLU A C 1
ATOM 2827 O O . GLU A 1 350 ? 31.760 13.315 -43.228 1.00 92.06 350 GLU A O 1
ATOM 2832 N N . GLU A 1 351 ? 30.082 14.030 -41.924 1.00 93.12 351 GLU A N 1
ATOM 2833 C CA . GLU A 1 351 ? 29.259 14.526 -43.025 1.00 93.12 351 GLU A CA 1
ATOM 2834 C C . GLU A 1 351 ? 30.004 15.551 -43.887 1.00 93.12 351 GLU A C 1
ATOM 2836 O O . GLU A 1 351 ? 29.944 15.462 -45.111 1.00 93.12 351 GLU A O 1
ATOM 2841 N N . GLU A 1 352 ? 30.724 16.510 -43.293 1.00 95.50 352 GLU A N 1
ATOM 2842 C CA . GLU A 1 352 ? 31.507 17.488 -44.065 1.00 95.50 352 GLU A CA 1
ATOM 2843 C C . GLU A 1 352 ? 32.666 16.838 -44.842 1.00 95.50 352 GLU A C 1
ATOM 2845 O O . GLU A 1 352 ? 32.940 17.231 -45.979 1.00 95.50 352 GLU A O 1
ATOM 2850 N N . LYS A 1 353 ? 33.294 15.775 -44.312 1.00 96.56 353 LYS A N 1
ATOM 2851 C CA . LYS A 1 353 ? 34.295 14.986 -45.061 1.00 96.56 353 LYS A CA 1
ATOM 2852 C C . LYS A 1 353 ? 33.652 14.293 -46.265 1.00 96.56 353 LYS A C 1
ATOM 2854 O O . LYS A 1 353 ? 34.190 14.376 -47.370 1.00 96.56 353 LYS A O 1
ATOM 2859 N N . TRP A 1 354 ? 32.486 13.670 -46.086 1.00 95.19 354 TRP A N 1
ATOM 2860 C CA . TRP A 1 354 ? 31.754 13.016 -47.176 1.00 95.19 354 TRP A CA 1
ATOM 2861 C C . TRP A 1 354 ? 31.225 14.013 -48.219 1.00 95.19 354 TRP A C 1
ATOM 2863 O O . TRP A 1 354 ? 31.331 13.742 -49.416 1.00 95.19 354 TRP A O 1
ATOM 2873 N N . LYS A 1 355 ? 30.742 15.194 -47.806 1.00 95.88 355 LYS A N 1
ATOM 2874 C CA . LYS A 1 355 ? 30.350 16.298 -48.708 1.00 95.88 355 LYS A CA 1
ATOM 2875 C C . LYS A 1 355 ? 31.542 16.793 -49.534 1.00 95.88 355 LYS A C 1
ATOM 2877 O O . LYS A 1 355 ? 31.408 16.970 -50.745 1.00 95.88 355 LYS A O 1
ATOM 2882 N N . HIS A 1 356 ? 32.717 16.961 -48.921 1.00 94.88 356 HIS A N 1
ATOM 2883 C CA . HIS A 1 356 ? 33.940 17.329 -49.639 1.00 94.88 356 HIS A CA 1
ATOM 2884 C C . HIS A 1 356 ? 34.394 16.251 -50.633 1.00 94.88 356 HIS A C 1
ATOM 2886 O O . HIS A 1 356 ? 34.657 16.584 -51.788 1.00 94.88 356 HIS A O 1
ATOM 2892 N N . ALA A 1 357 ? 34.431 14.978 -50.224 1.00 94.06 357 ALA A N 1
ATOM 2893 C CA . ALA A 1 357 ? 34.816 13.865 -51.093 1.00 94.06 357 ALA A CA 1
ATOM 2894 C C . ALA A 1 357 ? 33.858 13.698 -52.289 1.00 94.06 357 ALA A C 1
ATOM 2896 O O . ALA A 1 357 ? 34.302 13.501 -53.421 1.00 94.06 357 ALA A O 1
ATOM 2897 N N . LEU A 1 358 ? 32.546 13.855 -52.068 1.00 91.62 358 LEU A N 1
ATOM 2898 C CA . LEU A 1 358 ? 31.542 13.861 -53.134 1.00 91.62 358 LEU A CA 1
ATOM 2899 C C . LEU A 1 358 ? 31.791 15.008 -54.128 1.00 91.62 358 LEU A C 1
ATOM 2901 O O . LEU A 1 358 ? 31.878 14.769 -55.330 1.00 91.62 358 LEU A O 1
ATOM 2905 N N . ALA A 1 359 ? 31.992 16.232 -53.633 1.00 94.50 359 ALA A N 1
ATOM 2906 C CA . ALA A 1 359 ? 32.261 17.410 -54.461 1.00 94.50 359 ALA A CA 1
ATOM 2907 C C . ALA A 1 359 ? 33.640 17.391 -55.161 1.00 94.50 359 ALA A C 1
ATOM 2909 O O . ALA A 1 359 ? 33.916 18.240 -56.015 1.00 94.50 359 ALA A O 1
ATOM 2910 N N . GLU A 1 360 ? 34.539 16.475 -54.794 1.00 94.06 360 GLU A N 1
ATOM 2911 C CA . GLU A 1 360 ? 35.781 16.191 -55.519 1.00 94.06 360 GLU A CA 1
ATOM 2912 C C . GLU A 1 360 ? 35.549 15.141 -56.614 1.00 94.06 360 GLU A C 1
ATOM 2914 O O . GLU A 1 360 ? 35.838 15.409 -57.782 1.00 94.06 360 GLU A O 1
ATOM 2919 N N . ALA A 1 361 ? 34.895 14.022 -56.285 1.00 89.62 361 ALA A N 1
ATOM 2920 C CA . ALA A 1 361 ? 34.506 12.996 -57.253 1.00 89.62 361 ALA A CA 1
ATOM 2921 C C . ALA A 1 361 ? 33.607 13.549 -58.381 1.00 89.62 361 ALA A C 1
ATOM 2923 O O . ALA A 1 361 ? 33.777 13.191 -59.547 1.00 89.62 361 ALA A O 1
ATOM 2924 N N . GLU A 1 362 ? 32.693 14.477 -58.080 1.00 92.69 362 GLU A N 1
ATOM 2925 C CA . GLU A 1 362 ? 31.874 15.166 -59.088 1.00 92.69 362 GLU A CA 1
ATOM 2926 C C . GLU A 1 362 ? 32.717 15.981 -60.087 1.00 92.69 362 GLU A C 1
ATOM 2928 O O . GLU A 1 362 ? 32.421 15.981 -61.287 1.00 92.69 362 GLU A O 1
ATOM 2933 N N . LYS A 1 363 ? 33.803 16.625 -59.629 1.00 95.44 363 LYS A N 1
ATOM 2934 C CA . LYS A 1 363 ? 34.743 17.354 -60.503 1.00 95.44 363 LYS A CA 1
ATOM 2935 C C . LYS A 1 363 ? 35.553 16.393 -61.364 1.00 95.44 363 LYS A C 1
ATOM 2937 O O . LYS A 1 363 ? 35.710 16.648 -62.557 1.00 95.44 363 LYS A O 1
ATOM 2942 N N . GLU A 1 364 ? 36.031 15.282 -60.803 1.00 93.56 364 GLU A N 1
ATOM 2943 C CA . GLU A 1 364 ? 36.731 14.255 -61.583 1.00 93.56 364 GLU A CA 1
ATOM 2944 C C . GLU A 1 364 ? 35.827 13.666 -62.672 1.00 93.56 364 GLU A C 1
ATOM 2946 O O . GLU A 1 364 ? 36.227 13.588 -63.834 1.00 93.56 364 GLU A O 1
ATOM 2951 N N . ILE A 1 365 ? 34.578 13.336 -62.331 1.00 91.75 365 ILE A N 1
ATOM 2952 C CA . ILE A 1 365 ? 33.562 12.865 -63.280 1.00 91.75 365 ILE A CA 1
ATOM 2953 C C . ILE A 1 365 ? 33.312 13.905 -64.383 1.00 91.75 365 ILE A C 1
ATOM 2955 O O . ILE A 1 365 ? 33.164 13.531 -65.549 1.00 91.75 365 ILE A O 1
ATOM 2959 N N . GLN A 1 366 ? 33.289 15.201 -64.061 1.00 92.94 366 GLN A N 1
ATOM 2960 C CA . GLN A 1 366 ? 33.146 16.262 -65.061 1.00 92.94 366 GLN A CA 1
ATOM 2961 C C . GLN A 1 366 ? 34.365 16.348 -65.999 1.00 92.94 366 GLN A C 1
ATOM 2963 O O . GLN A 1 366 ? 34.201 16.338 -67.220 1.00 92.94 366 GLN A O 1
ATOM 2968 N N . ILE A 1 367 ? 35.584 16.314 -65.455 1.00 93.56 367 ILE A N 1
ATOM 2969 C CA . ILE A 1 367 ? 36.832 16.286 -66.238 1.00 93.56 367 ILE A CA 1
ATOM 2970 C C . ILE A 1 367 ? 36.901 15.032 -67.131 1.00 93.56 367 ILE A C 1
ATOM 2972 O O . ILE A 1 367 ? 37.382 15.091 -68.265 1.00 93.56 367 ILE A O 1
ATOM 2976 N N . LEU A 1 368 ? 36.415 13.883 -66.654 1.00 90.62 368 LEU A N 1
ATOM 2977 C CA . LEU A 1 368 ? 36.351 12.646 -67.435 1.00 90.62 368 LEU A CA 1
ATOM 2978 C C . LEU A 1 368 ? 35.325 12.728 -68.575 1.00 90.62 368 LEU A C 1
ATOM 2980 O O . LEU A 1 368 ? 35.631 12.269 -69.675 1.00 90.62 368 LEU A O 1
ATOM 2984 N N . LYS A 1 369 ? 34.166 13.373 -68.375 1.00 92.50 369 LYS A N 1
ATOM 2985 C CA . LYS A 1 369 ? 33.195 13.649 -69.455 1.00 92.50 369 LYS A CA 1
ATOM 2986 C C . LYS A 1 369 ? 33.795 14.539 -70.548 1.00 92.50 369 LYS A C 1
ATOM 2988 O O . LYS A 1 369 ? 33.617 14.253 -71.729 1.00 92.50 369 LYS A O 1
ATOM 2993 N N . GLU A 1 370 ? 34.543 15.577 -70.178 1.00 93.00 370 GLU A N 1
ATOM 2994 C CA . GLU A 1 370 ? 35.211 16.485 -71.127 1.00 93.00 370 GLU A CA 1
ATOM 2995 C C . GLU A 1 370 ? 36.345 15.792 -71.906 1.00 93.00 370 GLU A C 1
ATOM 2997 O O . GLU A 1 370 ? 36.522 16.008 -73.110 1.00 93.00 370 GLU A O 1
ATOM 3002 N N . LYS A 1 371 ? 37.073 14.876 -71.256 1.00 93.50 371 LYS A N 1
ATOM 3003 C CA . LYS A 1 371 ? 38.020 13.976 -71.933 1.00 93.50 371 LYS A CA 1
ATOM 3004 C C . LYS A 1 371 ? 37.302 12.996 -72.868 1.00 93.50 371 LYS A C 1
ATOM 3006 O O . LYS A 1 371 ? 37.790 12.756 -73.969 1.00 93.50 371 LYS A O 1
ATOM 3011 N N . GLN A 1 372 ? 36.143 12.463 -72.474 1.00 90.50 372 GLN A N 1
ATOM 3012 C CA . GLN A 1 372 ? 35.356 11.534 -73.289 1.00 90.50 372 GLN A CA 1
ATOM 3013 C C . GLN A 1 372 ? 34.814 12.196 -74.564 1.00 90.50 372 GLN A C 1
ATOM 3015 O O . GLN A 1 372 ? 34.963 11.625 -75.642 1.00 90.50 372 GLN A O 1
ATOM 3020 N N . THR A 1 373 ? 34.241 13.402 -74.485 1.00 93.50 373 THR A N 1
ATOM 3021 C CA . THR A 1 373 ? 33.762 14.128 -75.679 1.00 93.50 373 THR A CA 1
ATOM 3022 C C . THR A 1 373 ? 34.910 14.482 -76.627 1.00 93.50 373 THR A C 1
ATOM 3024 O O . THR A 1 373 ? 34.776 14.327 -77.842 1.00 93.50 373 THR A O 1
ATOM 3027 N N . SER A 1 374 ? 36.067 14.864 -76.078 1.00 93.38 374 SER A N 1
ATOM 3028 C CA . SER A 1 374 ? 37.298 15.101 -76.846 1.00 93.38 374 SER A CA 1
ATOM 3029 C C . SER A 1 374 ? 37.805 13.830 -77.547 1.00 93.38 374 SER A C 1
ATOM 3031 O O . SER A 1 374 ? 38.217 13.878 -78.707 1.00 93.38 374 SER A O 1
ATOM 3033 N N . LEU A 1 375 ? 37.740 12.676 -76.874 1.00 91.88 375 LEU A N 1
ATOM 3034 C CA . LEU A 1 375 ? 38.132 11.377 -77.429 1.00 91.88 375 LEU A CA 1
ATOM 3035 C C . LEU A 1 375 ? 37.170 10.924 -78.535 1.00 91.88 375 LEU A C 1
ATOM 3037 O O . LEU A 1 375 ? 37.626 10.473 -79.582 1.00 91.88 375 LEU A O 1
ATOM 3041 N N . GLU A 1 376 ? 35.858 11.092 -78.354 1.00 92.38 376 GLU A N 1
ATOM 3042 C CA . GLU A 1 376 ? 34.848 10.762 -79.370 1.00 92.38 376 GLU A CA 1
ATOM 3043 C C . GLU A 1 376 ? 35.021 11.626 -80.639 1.00 92.38 376 GLU A C 1
ATOM 3045 O O . GLU A 1 376 ? 34.931 11.117 -81.759 1.00 92.38 376 GLU A O 1
ATOM 3050 N N . TYR A 1 377 ? 35.377 12.909 -80.483 1.00 93.50 377 TYR A N 1
ATOM 3051 C CA . TYR A 1 377 ? 35.754 13.783 -81.600 1.00 93.50 377 TYR A CA 1
ATOM 3052 C C . TYR A 1 377 ? 37.014 13.287 -82.331 1.00 93.50 377 TYR A C 1
ATOM 3054 O O . TYR A 1 377 ? 36.996 13.133 -83.554 1.00 93.50 377 TYR A O 1
ATOM 3062 N N . LEU A 1 378 ? 38.094 12.980 -81.602 1.00 93.50 378 LEU A N 1
ATOM 3063 C CA . LEU A 1 378 ? 39.338 12.466 -82.194 1.00 93.50 378 LEU A CA 1
ATOM 3064 C C . LEU A 1 378 ? 39.130 11.119 -82.903 1.00 93.50 378 LEU A C 1
ATOM 3066 O O . LEU A 1 378 ? 39.650 10.910 -83.994 1.00 93.50 378 LEU A O 1
ATOM 3070 N N . LYS A 1 379 ? 38.320 10.227 -82.328 1.00 93.62 379 LYS A N 1
ATOM 3071 C CA . LYS A 1 379 ? 37.919 8.938 -82.913 1.00 93.62 379 LYS A CA 1
ATOM 3072 C C . LYS A 1 379 ? 37.124 9.118 -84.212 1.00 93.62 379 LYS A C 1
ATOM 3074 O O . LYS A 1 379 ? 37.373 8.402 -85.181 1.00 93.62 379 LYS A O 1
ATOM 3079 N N . SER A 1 380 ? 36.224 10.104 -84.264 1.00 92.50 380 SER A N 1
ATOM 3080 C CA . SER A 1 380 ? 35.529 10.502 -85.496 1.00 92.50 380 SER A CA 1
ATOM 3081 C C . SER A 1 380 ? 36.508 11.006 -86.564 1.00 92.50 380 SER A C 1
ATOM 3083 O O . SER A 1 380 ? 36.427 10.597 -87.720 1.00 92.50 380 SER A O 1
ATOM 3085 N N . GLU A 1 381 ? 37.486 11.833 -86.187 1.00 93.12 381 GLU A N 1
ATOM 3086 C CA . GLU A 1 381 ? 38.497 12.351 -87.117 1.00 93.12 381 GLU A CA 1
ATOM 3087 C C . GLU A 1 381 ? 39.437 11.252 -87.645 1.00 93.12 381 GLU A C 1
ATOM 3089 O O . GLU A 1 381 ? 39.651 11.157 -88.853 1.00 93.12 381 GLU A O 1
ATOM 3094 N N . VAL A 1 382 ? 39.907 10.345 -86.781 1.00 91.50 382 VAL A N 1
ATOM 3095 C CA . VAL A 1 382 ? 40.678 9.153 -87.182 1.00 91.50 382 VAL A CA 1
ATOM 3096 C C . VAL A 1 382 ? 39.880 8.289 -88.164 1.00 91.50 382 VAL A C 1
ATOM 3098 O O . VAL A 1 382 ? 40.435 7.830 -89.160 1.00 91.50 382 VAL A O 1
ATOM 3101 N N . SER A 1 383 ? 38.568 8.127 -87.959 1.00 91.62 383 SER A N 1
ATOM 3102 C CA . SER A 1 383 ? 37.711 7.388 -88.896 1.00 91.62 383 SER A CA 1
ATOM 3103 C C . SER A 1 383 ? 37.607 8.050 -90.280 1.00 91.62 383 SER A C 1
ATOM 3105 O O . SER A 1 383 ? 37.493 7.334 -91.275 1.00 91.62 383 SER A O 1
ATOM 3107 N N . LYS A 1 384 ? 37.664 9.388 -90.377 1.00 94.25 384 LYS A N 1
ATOM 3108 C CA . LYS A 1 384 ? 37.722 10.105 -91.669 1.00 94.25 384 LYS A CA 1
ATOM 3109 C C . LYS A 1 384 ? 39.079 9.918 -92.342 1.00 94.25 384 LYS A C 1
ATOM 3111 O O . LYS A 1 384 ? 39.139 9.626 -93.533 1.00 94.25 384 LYS A O 1
ATOM 3116 N N . GLN A 1 385 ? 40.165 10.062 -91.581 1.00 93.25 385 GLN A N 1
ATOM 3117 C CA . GLN A 1 385 ? 41.530 9.909 -92.091 1.00 93.25 385 GLN A CA 1
ATOM 3118 C C . GLN A 1 385 ? 41.784 8.483 -92.595 1.00 93.25 385 GLN A C 1
ATOM 3120 O O . GLN A 1 385 ? 42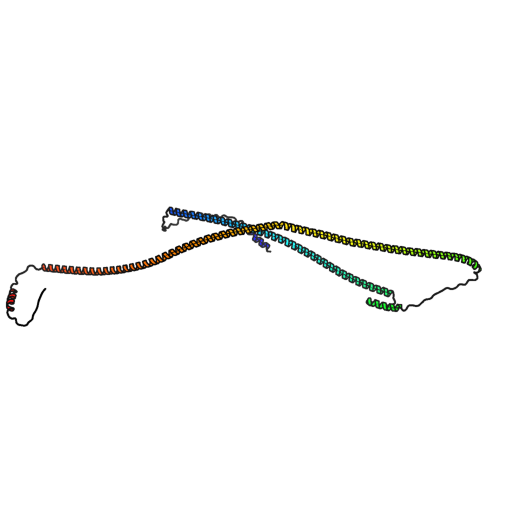.347 8.314 -93.674 1.00 93.25 385 GLN A O 1
ATOM 3125 N N . GLN A 1 386 ? 41.280 7.468 -91.889 1.00 92.38 386 GLN A N 1
ATOM 3126 C CA . GLN A 1 386 ? 41.317 6.074 -92.332 1.00 92.38 386 GLN A CA 1
ATOM 3127 C C . GLN A 1 386 ? 40.598 5.880 -93.679 1.00 92.38 386 GLN A C 1
ATOM 3129 O O . GLN A 1 386 ? 41.169 5.292 -94.596 1.00 92.38 386 GLN A O 1
ATOM 3134 N N . ALA A 1 387 ? 39.393 6.439 -93.847 1.00 92.44 387 ALA A N 1
ATOM 3135 C CA . ALA A 1 387 ? 38.653 6.358 -95.109 1.00 92.44 387 ALA A CA 1
ATOM 3136 C C . ALA A 1 387 ? 39.379 7.057 -96.281 1.00 92.44 387 ALA A C 1
ATOM 3138 O O . ALA A 1 387 ? 39.372 6.550 -97.404 1.00 92.44 387 ALA A O 1
ATOM 3139 N N . LEU A 1 388 ? 40.051 8.187 -96.026 1.00 93.69 388 LEU A N 1
ATOM 3140 C CA . LEU A 1 388 ? 40.889 8.871 -97.022 1.00 93.69 388 LEU A CA 1
ATOM 3141 C C . LEU A 1 388 ? 42.130 8.042 -97.399 1.00 93.69 388 LEU A C 1
ATOM 3143 O O . LEU A 1 388 ? 42.474 7.953 -98.577 1.00 93.69 388 LEU A O 1
ATOM 3147 N N . ILE A 1 389 ? 42.775 7.391 -96.426 1.00 92.00 389 ILE A N 1
ATOM 3148 C CA . ILE A 1 389 ? 43.910 6.487 -96.669 1.00 92.00 389 ILE A CA 1
ATOM 3149 C C . ILE A 1 389 ? 43.472 5.279 -97.508 1.00 92.00 389 ILE A C 1
ATOM 3151 O O . ILE A 1 389 ? 44.167 4.910 -98.453 1.00 92.00 389 ILE A O 1
ATOM 3155 N N . GLU A 1 390 ? 42.316 4.682 -97.219 1.00 92.69 390 GLU A N 1
ATOM 3156 C CA . GLU A 1 390 ? 41.763 3.569 -98.002 1.00 92.69 390 GLU A CA 1
ATOM 3157 C C . GLU A 1 390 ? 41.397 3.983 -99.436 1.00 92.69 390 GLU A C 1
ATOM 3159 O O . GLU A 1 390 ? 41.626 3.218 -100.381 1.00 92.69 390 GLU A O 1
ATOM 3164 N N . GLU A 1 391 ? 40.903 5.211 -99.628 1.00 94.56 391 GLU A N 1
ATOM 3165 C CA . GLU A 1 391 ? 40.699 5.783 -100.957 1.00 94.56 391 GLU A CA 1
ATOM 3166 C C . GLU A 1 391 ? 42.026 5.982 -101.717 1.00 94.56 391 GLU A C 1
ATOM 3168 O O . GLU A 1 391 ? 42.114 5.582 -102.881 1.00 94.56 391 GLU A O 1
ATOM 3173 N N . GLU A 1 392 ? 43.065 6.554 -101.106 1.00 90.06 392 GLU A N 1
ATOM 3174 C CA . GLU A 1 392 ? 44.363 6.711 -101.780 1.00 90.06 392 GLU A CA 1
ATOM 3175 C C . GLU A 1 392 ? 45.036 5.356 -102.049 1.00 90.06 392 GLU A C 1
ATOM 3177 O O . GLU A 1 392 ? 45.593 5.137 -103.125 1.00 90.06 392 GLU A O 1
ATOM 3182 N N . GLN A 1 393 ? 44.897 4.376 -101.151 1.00 90.06 393 GLN A N 1
ATOM 3183 C CA . GLN A 1 393 ? 45.331 2.998 -101.405 1.00 90.06 393 GLN A CA 1
ATOM 3184 C C . GLN A 1 393 ? 44.537 2.323 -102.533 1.00 90.06 393 GLN A C 1
ATOM 3186 O O . GLN A 1 393 ? 45.069 1.448 -103.219 1.00 90.06 393 GLN A O 1
ATOM 3191 N N . ARG A 1 394 ? 43.265 2.682 -102.753 1.00 93.62 394 ARG A N 1
ATOM 3192 C CA . ARG A 1 394 ? 42.498 2.278 -103.945 1.00 93.62 394 ARG A CA 1
ATOM 3193 C C . ARG A 1 394 ? 43.078 2.938 -105.200 1.00 93.62 394 ARG A C 1
ATOM 3195 O O . ARG A 1 394 ? 43.543 2.213 -106.074 1.00 93.62 394 ARG A O 1
ATOM 3202 N N . LYS A 1 395 ? 43.172 4.274 -105.235 1.00 93.81 395 LYS A N 1
ATOM 3203 C CA . LYS A 1 395 ? 43.734 5.038 -106.368 1.00 93.81 395 LYS A CA 1
ATOM 3204 C C . LYS A 1 395 ? 45.135 4.548 -106.756 1.00 93.81 395 LYS A C 1
ATOM 3206 O O . LYS A 1 395 ? 45.423 4.387 -107.938 1.00 93.81 395 LYS A O 1
ATOM 3211 N N . ASN A 1 396 ? 45.990 4.239 -105.780 1.00 92.19 396 ASN A N 1
ATOM 3212 C CA . ASN A 1 396 ? 47.345 3.743 -106.023 1.00 92.19 396 ASN A CA 1
ATOM 3213 C C . ASN A 1 396 ? 47.373 2.283 -106.531 1.00 92.19 396 ASN A C 1
ATOM 3215 O O . ASN A 1 396 ? 48.223 1.934 -107.348 1.00 92.19 396 ASN A O 1
ATOM 3219 N N . ARG A 1 397 ? 46.417 1.426 -106.132 1.00 92.25 397 ARG A N 1
ATOM 3220 C CA . ARG A 1 397 ? 46.232 0.090 -106.740 1.00 92.25 397 ARG A CA 1
ATOM 3221 C C . ARG A 1 397 ? 45.759 0.191 -108.192 1.00 92.25 397 ARG A C 1
ATOM 3223 O O . ARG A 1 397 ? 46.284 -0.521 -109.048 1.00 92.25 397 ARG A O 1
ATOM 3230 N N . ASP A 1 398 ? 44.831 1.099 -108.481 1.00 93.25 398 ASP A N 1
ATOM 3231 C CA . ASP A 1 398 ? 44.345 1.358 -109.841 1.00 93.25 398 ASP A CA 1
ATOM 3232 C C . ASP A 1 398 ? 45.467 1.939 -110.729 1.00 93.25 398 ASP A C 1
ATOM 3234 O O . ASP A 1 398 ? 45.668 1.508 -111.871 1.00 93.25 398 ASP A O 1
ATOM 3238 N N . LEU A 1 399 ? 46.278 2.850 -110.178 1.00 92.75 399 LEU A N 1
ATOM 3239 C CA . LEU A 1 399 ? 47.475 3.386 -110.826 1.00 92.75 399 LEU A CA 1
ATOM 3240 C C . LEU A 1 399 ? 48.518 2.289 -111.087 1.00 92.75 399 LEU A C 1
ATOM 3242 O O . LEU A 1 399 ? 48.989 2.154 -112.212 1.00 92.75 399 LEU A O 1
ATOM 3246 N N . ALA A 1 400 ? 48.827 1.438 -110.107 1.00 91.75 400 ALA A N 1
ATOM 3247 C CA . ALA A 1 400 ? 49.720 0.297 -110.308 1.00 91.75 400 ALA A CA 1
ATOM 3248 C C . ALA A 1 400 ? 49.201 -0.653 -111.407 1.00 91.75 400 ALA A C 1
ATOM 3250 O O . ALA A 1 400 ? 49.972 -1.098 -112.258 1.00 91.75 400 ALA A O 1
ATOM 3251 N N . GLN A 1 401 ? 47.889 -0.912 -111.461 1.00 92.81 401 GLN A N 1
ATOM 3252 C CA . GLN A 1 401 ? 47.291 -1.741 -112.510 1.00 92.81 401 GLN A CA 1
ATOM 3253 C C . GLN A 1 401 ? 47.383 -1.083 -113.901 1.00 92.81 401 GLN A C 1
ATOM 3255 O O . GLN A 1 401 ? 47.618 -1.775 -114.895 1.00 92.81 401 GLN A O 1
ATOM 3260 N N . THR A 1 402 ? 47.226 0.242 -114.002 1.00 91.62 402 THR A N 1
ATOM 3261 C CA . THR A 1 402 ? 47.419 0.967 -115.273 1.00 91.62 402 THR A CA 1
ATOM 3262 C C . THR A 1 402 ? 48.886 1.042 -115.691 1.00 91.62 402 THR A C 1
ATOM 3264 O O . THR A 1 402 ? 49.170 0.843 -116.869 1.00 91.62 402 THR A O 1
ATOM 3267 N N . VAL A 1 403 ? 49.831 1.188 -114.757 1.00 91.44 403 VAL A N 1
ATOM 3268 C CA . VAL A 1 403 ? 51.276 1.074 -115.027 1.00 91.44 403 VAL A CA 1
ATOM 3269 C C . VAL A 1 403 ? 51.639 -0.324 -115.541 1.00 91.44 403 VAL A C 1
ATOM 3271 O O . VAL A 1 403 ? 52.379 -0.437 -116.515 1.00 91.44 403 VAL A O 1
ATOM 3274 N N . VAL A 1 404 ? 51.074 -1.398 -114.977 1.00 92.56 404 VAL A N 1
ATOM 3275 C CA . VAL A 1 404 ? 51.265 -2.767 -115.498 1.00 92.56 404 VAL A CA 1
ATOM 3276 C C . VAL A 1 404 ? 50.709 -2.913 -116.922 1.00 92.56 404 VAL A C 1
ATOM 3278 O O . VAL A 1 404 ? 51.389 -3.472 -117.783 1.00 92.56 404 VAL A O 1
ATOM 3281 N N . LYS A 1 405 ? 49.521 -2.360 -117.211 1.00 92.75 405 LYS A N 1
ATOM 3282 C CA . LYS A 1 405 ? 48.947 -2.334 -118.574 1.00 92.75 405 LYS A CA 1
ATOM 3283 C C . LYS A 1 405 ? 49.842 -1.564 -119.557 1.00 92.75 405 LYS A C 1
ATOM 3285 O O . LYS A 1 405 ? 50.115 -2.064 -120.646 1.00 92.75 405 LYS A O 1
ATOM 3290 N N . LEU A 1 406 ? 50.339 -0.388 -119.165 1.00 90.88 406 LEU A N 1
ATOM 3291 C CA . LEU A 1 406 ? 51.254 0.429 -119.970 1.00 90.88 406 LEU A CA 1
ATOM 3292 C C . LEU A 1 406 ? 52.588 -0.284 -120.221 1.00 90.88 406 LEU A C 1
ATOM 3294 O O . LEU A 1 406 ? 53.041 -0.315 -121.360 1.00 90.88 406 LEU A O 1
ATOM 3298 N N . ASN A 1 407 ? 53.175 -0.928 -119.211 1.00 91.12 407 ASN A N 1
ATOM 3299 C CA . ASN A 1 407 ? 54.391 -1.730 -119.372 1.00 91.12 407 ASN A CA 1
ATOM 3300 C C . ASN A 1 407 ? 54.177 -2.920 -120.321 1.00 91.12 407 ASN A C 1
ATOM 3302 O O . ASN A 1 407 ? 55.063 -3.224 -121.117 1.00 91.12 407 ASN A O 1
ATOM 3306 N N . GLY A 1 408 ? 52.995 -3.548 -120.301 1.00 91.31 408 GLY A N 1
ATOM 3307 C CA . GLY A 1 408 ? 52.602 -4.556 -121.289 1.00 91.31 408 GLY A CA 1
ATOM 3308 C C . GLY A 1 408 ? 52.594 -4.002 -122.718 1.00 91.31 408 GLY A C 1
ATOM 3309 O O . GLY A 1 408 ? 53.231 -4.575 -123.596 1.00 91.31 408 GLY A O 1
ATOM 3310 N N . ILE A 1 409 ? 51.961 -2.843 -122.933 1.00 90.06 409 ILE A N 1
ATOM 3311 C CA . ILE A 1 409 ? 51.926 -2.154 -124.238 1.00 90.06 409 ILE A CA 1
ATOM 3312 C C . ILE A 1 409 ? 53.339 -1.757 -124.696 1.00 90.06 409 ILE A C 1
ATOM 3314 O O . ILE A 1 409 ? 53.705 -2.009 -125.844 1.00 90.06 409 ILE A O 1
ATOM 3318 N N . ILE A 1 410 ? 54.156 -1.187 -123.804 1.00 88.50 410 ILE A N 1
ATOM 3319 C CA . ILE A 1 410 ? 55.552 -0.813 -124.082 1.00 88.50 410 ILE A CA 1
ATOM 3320 C C . ILE A 1 410 ? 56.367 -2.047 -124.472 1.00 88.50 410 ILE A C 1
ATOM 3322 O O . ILE A 1 410 ? 57.100 -1.996 -125.456 1.00 88.50 410 ILE A O 1
ATOM 3326 N N . LYS A 1 411 ? 56.212 -3.170 -123.760 1.00 91.50 411 LYS A N 1
ATOM 3327 C CA . LYS A 1 411 ? 56.903 -4.423 -124.079 1.00 91.50 411 LYS A CA 1
ATOM 3328 C C . LYS A 1 411 ? 56.475 -4.973 -125.443 1.00 91.50 411 LYS A C 1
ATOM 3330 O O . LYS A 1 411 ? 57.339 -5.290 -126.255 1.00 91.50 411 LYS A O 1
ATOM 3335 N N . THR A 1 412 ? 55.175 -4.991 -125.749 1.00 88.19 412 THR A N 1
ATOM 3336 C CA . THR A 1 412 ? 54.673 -5.361 -127.085 1.00 88.19 412 THR A CA 1
ATOM 3337 C C . THR A 1 412 ? 55.245 -4.450 -128.178 1.00 88.19 412 THR A C 1
ATOM 3339 O O . THR A 1 412 ? 55.670 -4.943 -129.220 1.00 88.19 412 THR A O 1
ATOM 3342 N N . GLY A 1 413 ? 55.330 -3.138 -127.932 1.00 85.94 413 GLY A N 1
ATOM 3343 C CA . GLY A 1 413 ? 55.939 -2.172 -128.852 1.00 85.94 413 GLY A CA 1
ATOM 3344 C C . GLY A 1 413 ? 57.451 -2.360 -129.035 1.00 85.94 413 GLY A C 1
ATOM 3345 O O . GLY A 1 413 ? 57.944 -2.267 -130.155 1.00 85.94 413 GLY A O 1
ATOM 3346 N N . GLN A 1 414 ? 58.187 -2.683 -127.968 1.00 89.44 414 GLN A N 1
ATOM 3347 C CA . GLN A 1 414 ? 59.616 -3.019 -128.025 1.00 89.44 414 GLN A CA 1
ATOM 3348 C C . GLN A 1 414 ? 59.870 -4.316 -128.801 1.00 89.44 414 GLN A C 1
ATOM 3350 O O . GLN A 1 414 ? 60.810 -4.382 -129.592 1.00 89.44 414 GLN A O 1
ATOM 3355 N N . ASP A 1 415 ? 59.035 -5.337 -128.607 1.00 88.69 415 ASP A N 1
ATOM 3356 C CA . ASP A 1 415 ? 59.169 -6.613 -129.311 1.00 88.69 415 ASP A CA 1
ATOM 3357 C C . ASP A 1 415 ? 58.797 -6.482 -130.794 1.00 88.69 415 ASP A C 1
ATOM 3359 O O . ASP A 1 415 ? 59.504 -7.029 -131.641 1.00 88.69 415 ASP A O 1
ATOM 3363 N N . ALA A 1 416 ? 57.775 -5.686 -131.129 1.00 88.62 416 ALA A N 1
ATOM 3364 C CA . ALA A 1 416 ? 57.471 -5.304 -132.509 1.00 88.62 416 ALA A CA 1
ATOM 3365 C C . ALA A 1 416 ? 58.628 -4.510 -133.145 1.00 88.62 416 ALA A C 1
ATOM 3367 O O . ALA A 1 416 ? 59.088 -4.858 -134.230 1.00 88.62 416 ALA A O 1
ATOM 3368 N N . LEU A 1 417 ? 59.182 -3.512 -132.445 1.00 89.12 417 LEU A N 1
ATOM 3369 C CA . LEU A 1 417 ? 60.347 -2.754 -132.912 1.00 89.12 417 LEU A CA 1
ATOM 3370 C C . LEU A 1 417 ? 61.578 -3.654 -133.119 1.00 89.12 417 LEU A C 1
ATOM 3372 O O . LEU A 1 417 ? 62.320 -3.459 -134.078 1.00 89.12 417 LEU A O 1
ATOM 3376 N N . SER A 1 418 ? 61.785 -4.666 -132.271 1.00 84.94 418 SER A N 1
ATOM 3377 C CA . SER A 1 418 ? 62.865 -5.648 -132.439 1.00 84.94 418 SER A CA 1
ATOM 3378 C C . SER A 1 418 ? 62.630 -6.586 -133.632 1.00 84.94 418 SER A C 1
ATOM 3380 O O . SER A 1 418 ? 63.588 -6.978 -134.303 1.00 84.94 418 SER A O 1
ATOM 3382 N N . GLN A 1 419 ? 61.373 -6.930 -133.939 1.00 86.62 419 GLN A N 1
ATOM 3383 C CA . GLN A 1 419 ? 61.020 -7.665 -135.158 1.00 86.62 419 GLN A CA 1
ATOM 3384 C C . GLN A 1 419 ? 61.281 -6.819 -136.409 1.00 86.62 419 GLN A C 1
ATOM 3386 O O . GLN A 1 419 ? 61.967 -7.296 -137.310 1.00 86.62 419 GLN A O 1
ATOM 3391 N N . GLU A 1 420 ? 60.846 -5.556 -136.431 1.00 82.81 420 GLU A N 1
ATOM 3392 C CA . GLU A 1 420 ? 61.131 -4.615 -137.524 1.00 82.81 420 GLU A CA 1
ATOM 3393 C C . GLU A 1 420 ? 62.639 -4.390 -137.708 1.00 82.81 420 GLU A C 1
ATOM 3395 O O . GLU A 1 420 ? 63.148 -4.484 -138.822 1.00 82.81 420 GLU A O 1
ATOM 3400 N N . GLN A 1 421 ? 63.399 -4.203 -136.623 1.00 85.81 421 GLN A N 1
ATOM 3401 C CA . GLN A 1 421 ? 64.864 -4.114 -136.678 1.00 85.81 421 GLN A CA 1
ATOM 3402 C C . GLN A 1 421 ? 65.494 -5.374 -137.287 1.00 85.81 421 GLN A C 1
ATOM 3404 O O . GLN A 1 421 ? 66.344 -5.264 -138.167 1.00 85.81 421 GLN A O 1
ATOM 3409 N N . LYS A 1 422 ? 65.058 -6.576 -136.883 1.00 84.06 422 LYS A N 1
ATOM 3410 C CA . LYS A 1 422 ? 65.523 -7.839 -137.484 1.00 84.06 422 LYS A CA 1
ATOM 3411 C C . LYS A 1 422 ? 65.115 -7.970 -138.950 1.00 84.06 422 LYS A C 1
ATOM 3413 O O . LYS A 1 422 ? 65.876 -8.540 -139.730 1.00 84.06 422 LYS A O 1
ATOM 3418 N N . LEU A 1 423 ? 63.945 -7.471 -139.341 1.00 82.31 423 LEU A N 1
ATOM 3419 C CA . LEU A 1 423 ? 63.462 -7.505 -140.720 1.00 82.31 423 LEU A CA 1
ATOM 3420 C C . LEU A 1 423 ? 64.287 -6.550 -141.598 1.00 82.31 423 LEU A C 1
ATOM 3422 O O . LEU A 1 423 ? 64.775 -6.963 -142.649 1.00 82.31 423 LEU A O 1
ATOM 3426 N N . VAL A 1 424 ? 64.556 -5.332 -141.119 1.00 81.81 424 VAL A N 1
ATOM 3427 C CA . VAL A 1 424 ? 65.488 -4.371 -141.730 1.00 81.81 424 VAL A CA 1
ATOM 3428 C C . VAL A 1 424 ? 66.898 -4.955 -141.852 1.00 81.81 424 VAL A C 1
ATOM 3430 O O . VAL A 1 424 ? 67.501 -4.850 -142.918 1.00 81.81 424 VAL A O 1
ATOM 3433 N N . GLU A 1 425 ? 67.420 -5.623 -140.821 1.00 81.69 425 GLU A N 1
ATOM 3434 C CA . GLU A 1 425 ? 68.757 -6.232 -140.875 1.00 81.69 425 GLU A CA 1
ATOM 3435 C C . GLU A 1 425 ? 68.817 -7.390 -141.887 1.00 81.69 425 GLU A C 1
ATOM 3437 O O . GLU A 1 425 ? 69.746 -7.466 -142.690 1.00 81.69 425 GLU A O 1
ATOM 3442 N N . ASN A 1 426 ? 67.773 -8.226 -141.953 1.00 79.31 426 ASN A N 1
ATOM 3443 C CA . ASN A 1 426 ? 67.622 -9.242 -142.999 1.00 79.31 426 ASN A CA 1
ATOM 3444 C C . ASN A 1 426 ? 67.521 -8.628 -144.409 1.00 79.31 426 ASN A C 1
ATOM 3446 O O . ASN A 1 426 ? 68.022 -9.215 -145.369 1.00 79.31 426 ASN A O 1
ATOM 3450 N N . LEU A 1 427 ? 66.886 -7.460 -144.567 1.00 79.25 427 LEU A N 1
ATOM 3451 C CA . LEU A 1 427 ? 66.824 -6.749 -145.848 1.00 79.25 427 LEU A CA 1
ATOM 3452 C C . LEU A 1 427 ? 68.191 -6.172 -146.246 1.00 79.25 427 LEU A C 1
ATOM 3454 O O . LEU A 1 427 ? 68.597 -6.361 -147.393 1.00 79.25 427 LEU A O 1
ATOM 3458 N N . LYS A 1 428 ? 68.947 -5.568 -145.315 1.00 75.81 428 LYS A N 1
ATOM 3459 C CA . LYS A 1 428 ? 70.351 -5.169 -145.547 1.00 75.81 428 LYS A CA 1
ATOM 3460 C C . LYS A 1 428 ? 71.211 -6.365 -145.957 1.00 75.81 428 LYS A C 1
ATOM 3462 O O . LYS A 1 428 ? 71.965 -6.281 -146.922 1.00 75.81 428 LYS A O 1
ATOM 3467 N N . GLN A 1 429 ? 71.077 -7.496 -145.264 1.00 74.69 429 GLN A N 1
ATOM 3468 C CA . GLN A 1 429 ? 71.861 -8.695 -145.557 1.00 74.69 429 GLN A CA 1
ATOM 3469 C C . GLN A 1 429 ? 71.506 -9.278 -146.937 1.00 74.69 429 GLN A C 1
ATOM 3471 O O . GLN A 1 429 ? 72.399 -9.650 -147.694 1.00 74.69 429 GLN A O 1
ATOM 3476 N N . LYS A 1 430 ? 70.222 -9.264 -147.327 1.00 74.62 430 LYS A N 1
ATOM 3477 C CA . LYS A 1 430 ? 69.778 -9.626 -148.687 1.00 74.62 430 LYS A CA 1
ATOM 3478 C C . LYS A 1 430 ? 70.282 -8.663 -149.768 1.00 74.62 430 LYS A C 1
ATOM 3480 O O . LYS A 1 430 ? 70.542 -9.116 -150.880 1.00 74.62 430 LYS A O 1
ATOM 3485 N N . LEU A 1 431 ? 70.446 -7.373 -149.466 1.00 63.81 431 LEU A N 1
ATOM 3486 C CA . LEU A 1 431 ? 71.093 -6.414 -150.372 1.00 63.81 431 LEU A CA 1
ATOM 3487 C C . LEU A 1 431 ? 72.588 -6.739 -150.535 1.00 63.81 431 LEU A C 1
ATOM 3489 O O . LEU A 1 431 ? 73.041 -6.916 -151.661 1.00 63.81 431 LEU A O 1
ATOM 3493 N N . SER A 1 432 ? 73.313 -6.965 -149.436 1.00 56.56 432 SER A N 1
ATOM 3494 C CA . SER A 1 432 ? 74.742 -7.322 -149.457 1.00 56.56 432 SER A CA 1
ATOM 3495 C C . SER A 1 432 ? 75.035 -8.641 -150.203 1.00 56.56 432 SER A C 1
ATOM 3497 O O . SER A 1 432 ? 76.000 -8.735 -150.967 1.00 56.56 432 SER A O 1
ATOM 3499 N N . VAL A 1 433 ? 74.164 -9.651 -150.077 1.00 60.97 433 VAL A N 1
ATOM 3500 C CA . VAL A 1 433 ? 74.239 -10.898 -150.871 1.00 60.97 433 VAL A CA 1
ATOM 3501 C C . VAL A 1 433 ? 73.993 -10.641 -152.367 1.00 60.97 433 VAL A C 1
ATOM 3503 O O . VAL A 1 433 ? 74.574 -11.309 -153.223 1.00 60.97 433 VAL A O 1
ATOM 3506 N N . ARG A 1 434 ? 73.171 -9.643 -152.715 1.00 53.22 434 ARG A N 1
ATOM 3507 C CA . ARG A 1 434 ? 72.908 -9.262 -154.112 1.00 53.22 434 ARG A CA 1
ATOM 3508 C C . ARG A 1 434 ? 74.079 -8.505 -154.746 1.00 53.22 434 ARG A C 1
ATOM 3510 O O . ARG A 1 434 ? 74.330 -8.682 -155.934 1.00 53.22 434 ARG A O 1
ATOM 3517 N N . GLU A 1 435 ? 74.804 -7.711 -153.963 1.00 55.00 435 GLU A N 1
ATOM 3518 C CA . GLU A 1 435 ? 75.999 -6.972 -154.402 1.00 55.00 435 GLU A CA 1
ATOM 3519 C C . GLU A 1 435 ? 77.221 -7.885 -154.599 1.00 55.00 435 GLU A C 1
ATOM 3521 O O . GLU A 1 435 ? 78.020 -7.668 -155.507 1.00 55.00 435 GLU A O 1
ATOM 3526 N N . SER A 1 436 ? 77.338 -8.955 -153.809 1.00 45.56 436 SER A N 1
ATOM 3527 C CA . SER A 1 436 ? 78.459 -9.911 -153.868 1.00 45.56 436 SER A CA 1
ATOM 3528 C C . SER A 1 436 ? 78.330 -11.000 -154.949 1.00 45.56 436 SER A C 1
ATOM 3530 O O . SER A 1 436 ? 79.245 -11.802 -155.119 1.00 45.56 436 SER A O 1
ATOM 3532 N N . SER A 1 437 ? 77.234 -11.012 -155.718 1.00 41.75 437 SER A N 1
ATOM 3533 C CA . SER A 1 437 ? 76.910 -12.074 -156.691 1.00 41.75 437 SER A CA 1
ATOM 3534 C C . SER A 1 437 ? 77.106 -11.688 -158.169 1.00 41.75 437 SER A C 1
ATOM 3536 O O . SER A 1 437 ? 76.646 -12.418 -159.043 1.00 41.75 437 SER A O 1
ATOM 3538 N N . ASN A 1 438 ? 77.713 -10.533 -158.483 1.00 36.03 438 ASN A N 1
ATOM 3539 C CA . ASN A 1 438 ? 77.634 -9.957 -159.835 1.00 36.03 438 ASN A CA 1
ATOM 3540 C C . ASN A 1 438 ? 78.958 -9.377 -160.373 1.00 36.03 438 ASN A C 1
ATOM 3542 O O . ASN A 1 438 ? 79.040 -8.197 -160.718 1.00 36.03 438 ASN A O 1
ATOM 3546 N N . SER A 1 439 ? 80.001 -10.209 -160.468 1.00 35.62 439 SER A N 1
ATOM 3547 C CA . SER A 1 439 ? 81.267 -9.844 -161.117 1.00 35.62 439 SER A CA 1
ATOM 3548 C C . SER A 1 439 ? 81.750 -10.891 -162.139 1.00 35.62 439 SER A C 1
ATOM 3550 O O . SER A 1 439 ? 82.087 -12.023 -161.812 1.00 35.62 439 SER A O 1
ATOM 3552 N N . THR A 1 440 ? 81.894 -10.439 -163.391 1.00 39.53 440 THR A N 1
ATOM 3553 C CA . THR A 1 440 ? 82.716 -11.050 -164.461 1.00 39.53 440 THR A CA 1
ATOM 3554 C C . THR A 1 440 ? 82.173 -12.279 -165.221 1.00 39.53 440 THR A C 1
ATOM 3556 O O . THR A 1 440 ? 82.742 -13.367 -165.146 1.00 39.53 440 THR A O 1
ATOM 3559 N N . GLN A 1 441 ? 81.220 -12.078 -166.147 1.00 38.00 441 GLN A N 1
ATOM 3560 C CA . GLN A 1 441 ? 81.275 -12.800 -167.434 1.00 38.00 441 GLN A CA 1
ATOM 3561 C C . GLN A 1 441 ? 80.571 -12.070 -168.597 1.00 38.00 441 GLN A C 1
ATOM 3563 O O . GLN A 1 441 ? 79.365 -11.885 -168.541 1.00 38.00 441 GLN A O 1
ATOM 3568 N N . LYS A 1 442 ? 81.344 -11.768 -169.662 1.00 38.03 442 LYS A N 1
ATOM 3569 C CA . LYS A 1 442 ? 80.959 -11.419 -171.060 1.00 38.03 442 LYS A CA 1
ATOM 3570 C C . LYS A 1 442 ? 80.017 -10.201 -171.261 1.00 38.03 442 LYS A C 1
ATOM 3572 O O . LYS A 1 442 ? 79.009 -10.066 -170.592 1.00 38.03 442 LYS A O 1
ATOM 3577 N N . ILE A 1 443 ? 80.290 -9.191 -172.100 1.00 40.72 443 ILE A N 1
ATOM 3578 C CA . ILE A 1 443 ? 80.906 -9.087 -173.448 1.00 40.72 443 ILE A CA 1
ATOM 3579 C C . ILE A 1 443 ? 80.026 -9.693 -174.560 1.00 40.72 443 ILE A C 1
ATOM 3581 O O . ILE A 1 443 ? 79.613 -10.840 -174.478 1.00 40.72 443 ILE A O 1
ATOM 3585 N N . GLU A 1 444 ? 79.781 -8.886 -175.600 1.00 37.69 444 GLU A N 1
ATOM 3586 C CA . GLU A 1 444 ? 79.031 -9.195 -176.834 1.00 37.69 444 GLU A CA 1
ATOM 3587 C C . GLU A 1 444 ? 77.514 -9.458 -176.716 1.00 37.69 444 GLU A C 1
ATOM 3589 O O . GLU A 1 444 ? 76.987 -10.495 -177.109 1.00 37.69 444 GLU A O 1
ATOM 3594 N N . GLN A 1 445 ? 76.774 -8.391 -176.389 1.00 37.38 445 GLN A N 1
ATOM 3595 C CA . GLN A 1 445 ? 75.691 -7.973 -177.292 1.00 37.38 445 GLN A CA 1
ATOM 3596 C C . GLN A 1 445 ? 75.859 -6.499 -177.689 1.00 37.38 445 GLN A C 1
ATOM 3598 O O . GLN A 1 445 ? 75.605 -5.580 -176.913 1.00 37.38 445 GLN A O 1
ATOM 3603 N N . VAL A 1 446 ? 76.318 -6.290 -178.923 1.00 46.62 446 VAL A N 1
ATOM 3604 C CA . VAL A 1 446 ? 76.369 -4.991 -179.610 1.00 46.62 446 VAL A CA 1
ATOM 3605 C C . VAL A 1 446 ? 75.157 -4.891 -180.556 1.00 46.62 446 VAL A C 1
ATOM 3607 O O . VAL A 1 446 ? 74.478 -5.881 -180.818 1.00 46.62 446 VAL A O 1
ATOM 3610 N N . SER A 1 447 ? 74.875 -3.688 -181.066 1.00 48.53 447 SER A N 1
ATOM 3611 C CA . SER A 1 447 ? 73.890 -3.394 -182.124 1.00 48.53 447 SER A CA 1
ATOM 3612 C C . SER A 1 447 ? 72.424 -3.765 -181.842 1.00 48.53 447 SER A C 1
ATOM 3614 O O . SER A 1 447 ? 71.862 -4.650 -182.479 1.00 48.53 447 SER A O 1
ATOM 3616 N N . LEU A 1 448 ? 71.756 -2.962 -181.001 1.00 45.47 448 LEU A N 1
ATOM 3617 C CA . LEU A 1 448 ? 70.328 -2.676 -181.227 1.00 45.47 448 LEU A CA 1
ATOM 3618 C C . LEU A 1 448 ? 69.903 -1.262 -180.796 1.00 45.47 448 LEU A C 1
ATOM 3620 O O . LEU A 1 448 ? 69.214 -0.579 -181.548 1.00 45.47 448 LEU A O 1
ATOM 3624 N N . PHE A 1 449 ? 70.353 -0.755 -179.641 1.00 49.97 449 PHE A N 1
ATOM 3625 C CA . PHE A 1 449 ? 69.827 0.523 -179.125 1.00 49.97 449 PHE A CA 1
ATOM 3626 C C . PHE A 1 449 ? 70.254 1.771 -179.925 1.00 49.97 449 PHE A C 1
ATOM 3628 O O . PHE A 1 449 ? 69.510 2.750 -179.988 1.00 49.97 449 PHE A O 1
ATOM 3635 N N . THR A 1 450 ? 71.392 1.724 -180.627 1.00 56.00 450 THR A N 1
ATOM 3636 C CA . THR A 1 450 ? 71.824 2.787 -181.556 1.00 56.00 450 THR A CA 1
ATOM 3637 C C . THR A 1 450 ? 70.862 2.966 -182.740 1.00 56.00 450 THR A C 1
ATOM 3639 O O . THR A 1 450 ? 70.805 4.044 -183.322 1.00 56.00 450 THR A O 1
ATOM 3642 N N . ILE A 1 451 ? 70.076 1.937 -183.082 1.00 57.19 451 ILE A N 1
ATOM 3643 C CA . ILE A 1 451 ? 69.065 1.992 -184.150 1.00 57.19 451 ILE A CA 1
ATOM 3644 C C . ILE A 1 451 ? 67.782 2.674 -183.639 1.00 57.19 451 ILE A C 1
ATOM 3646 O O . ILE A 1 451 ? 67.164 3.453 -184.366 1.00 57.19 451 ILE A O 1
ATOM 3650 N N . CYS A 1 452 ? 67.419 2.472 -182.367 1.00 55.12 452 CYS A N 1
ATOM 3651 C CA . CYS A 1 452 ? 66.218 3.061 -181.766 1.00 55.12 452 CYS A CA 1
ATOM 3652 C C . CYS A 1 452 ? 66.258 4.599 -181.705 1.00 55.12 452 CYS A C 1
ATOM 3654 O O . CYS A 1 452 ? 65.247 5.245 -181.976 1.00 55.12 452 CYS A O 1
ATOM 3656 N N . LEU A 1 453 ? 67.415 5.202 -181.401 1.00 57.06 453 LEU A N 1
ATOM 3657 C CA . LEU A 1 453 ? 67.544 6.667 -181.338 1.00 57.06 453 LEU A CA 1
ATOM 3658 C C . LEU A 1 453 ? 67.553 7.344 -182.720 1.00 57.06 453 LEU A C 1
ATOM 3660 O O . LEU A 1 453 ? 67.028 8.448 -182.854 1.00 57.06 453 LEU A O 1
ATOM 3664 N N . VAL A 1 454 ? 68.069 6.681 -183.761 1.00 59.44 454 VAL A N 1
ATOM 3665 C CA . VAL A 1 454 ? 68.021 7.208 -185.140 1.00 59.44 454 VAL A CA 1
ATOM 3666 C C . VAL A 1 454 ? 66.596 7.149 -185.707 1.00 59.44 454 VAL A C 1
ATOM 3668 O O . VAL A 1 454 ? 66.165 8.082 -186.383 1.00 59.44 454 VAL A O 1
ATOM 3671 N N . LEU A 1 455 ? 65.822 6.107 -185.382 1.00 54.16 455 LEU A N 1
ATOM 3672 C CA . LEU A 1 455 ? 64.416 6.005 -185.797 1.00 54.16 455 LEU A CA 1
ATOM 3673 C C . LEU A 1 455 ? 63.499 6.992 -185.053 1.00 54.16 455 LEU A C 1
ATOM 3675 O O . LEU A 1 455 ? 62.592 7.559 -185.668 1.00 54.16 455 LEU A O 1
ATOM 3679 N N . ALA A 1 456 ? 63.770 7.283 -183.775 1.00 55.41 456 ALA A N 1
ATOM 3680 C CA . ALA A 1 456 ? 63.061 8.328 -183.031 1.00 55.41 456 ALA A CA 1
ATOM 3681 C C . ALA A 1 456 ? 63.205 9.721 -183.681 1.00 55.41 456 ALA A C 1
ATOM 3683 O O . ALA A 1 456 ? 62.252 10.501 -183.691 1.00 55.41 456 ALA A O 1
ATOM 3684 N N . TYR A 1 457 ? 64.363 10.011 -184.288 1.00 54.62 457 TYR A N 1
ATOM 3685 C CA . TYR A 1 457 ? 64.640 11.295 -184.945 1.00 54.62 457 TYR A CA 1
ATOM 3686 C C . TYR A 1 457 ? 63.905 11.486 -186.287 1.00 54.62 457 TYR A C 1
ATOM 3688 O O . TYR A 1 457 ? 63.812 12.608 -186.783 1.00 54.62 457 TYR A O 1
ATOM 3696 N N . LEU A 1 458 ? 63.360 10.415 -186.881 1.00 51.81 458 LEU A N 1
ATOM 3697 C CA . LEU A 1 458 ? 62.671 10.462 -188.178 1.00 51.81 458 LEU A CA 1
ATOM 3698 C C . LEU A 1 458 ? 61.152 10.248 -188.095 1.00 51.81 458 LEU A C 1
ATOM 3700 O O . LEU A 1 458 ? 60.442 10.715 -188.986 1.00 51.81 458 LEU A O 1
ATOM 3704 N N . TYR A 1 459 ? 60.625 9.610 -187.042 1.00 49.59 459 TYR A N 1
ATOM 3705 C CA . TYR A 1 459 ? 59.179 9.354 -186.939 1.00 49.59 459 TYR A CA 1
ATOM 3706 C C . TYR A 1 459 ? 58.363 10.512 -186.328 1.00 49.59 459 TYR A C 1
ATOM 3708 O O . TYR A 1 459 ? 57.181 10.645 -186.628 1.00 49.59 459 TYR A O 1
ATOM 3716 N N . CYS A 1 460 ? 58.982 11.418 -185.559 1.00 45.19 460 CYS A N 1
ATOM 3717 C CA . CYS A 1 460 ? 58.317 12.631 -185.043 1.00 45.19 460 CYS A CA 1
ATOM 3718 C C . CYS A 1 460 ? 58.537 13.892 -185.906 1.00 45.19 460 CYS A C 1
ATOM 3720 O O . CYS A 1 460 ? 58.168 14.992 -185.502 1.00 45.19 460 CYS A O 1
ATOM 3722 N N . ALA A 1 461 ? 59.099 13.748 -187.112 1.00 42.69 461 ALA A N 1
ATOM 3723 C CA . ALA A 1 461 ? 59.362 14.857 -188.037 1.00 42.69 461 ALA A CA 1
ATOM 3724 C C . ALA A 1 461 ? 58.289 15.029 -189.138 1.00 42.69 461 ALA A C 1
ATOM 3726 O O . ALA A 1 461 ? 58.487 15.810 -190.072 1.00 42.69 461 ALA A O 1
ATOM 3727 N N . LYS A 1 462 ? 57.156 14.303 -189.085 1.00 42.38 462 LYS A N 1
ATOM 3728 C CA . LYS A 1 462 ? 56.115 14.392 -190.126 1.00 42.38 462 LYS A CA 1
ATOM 3729 C C . LYS A 1 462 ? 54.701 14.051 -189.626 1.00 42.38 462 LYS A C 1
ATOM 3731 O O . LYS A 1 462 ? 54.337 12.885 -189.585 1.00 42.38 462 LYS A O 1
ATOM 3736 N N . LYS A 1 463 ? 53.892 15.101 -189.398 1.00 42.53 463 LYS A N 1
ATOM 3737 C CA . LYS A 1 463 ? 52.460 15.088 -188.998 1.00 42.53 463 LYS A CA 1
ATOM 3738 C C . LYS A 1 463 ? 52.200 14.542 -187.576 1.00 42.53 463 LYS A C 1
ATOM 3740 O O . LYS A 1 463 ? 52.424 13.369 -187.331 1.00 42.53 463 LYS A O 1
ATOM 3745 N N . GLN A 1 464 ? 51.766 15.322 -186.574 1.00 38.09 464 GLN A N 1
ATOM 3746 C CA . GLN A 1 464 ? 51.033 16.612 -186.535 1.00 38.09 464 GLN A CA 1
ATOM 3747 C C . GLN A 1 464 ? 49.649 16.550 -187.212 1.00 38.09 464 GLN A C 1
ATOM 3749 O O . GLN A 1 464 ? 49.567 16.015 -188.312 1.00 38.09 464 GLN A O 1
ATOM 3754 N N . ILE A 1 465 ? 48.628 17.210 -186.622 1.00 46.50 465 ILE A N 1
ATOM 3755 C CA . ILE A 1 465 ? 47.198 17.274 -187.050 1.00 46.50 465 ILE A CA 1
ATOM 3756 C C . ILE A 1 465 ? 46.412 16.011 -186.614 1.00 46.50 465 ILE A C 1
ATOM 3758 O O . ILE A 1 465 ? 46.764 14.921 -187.045 1.00 46.50 465 ILE A O 1
ATOM 3762 N N . ILE A 1 466 ? 45.328 16.053 -185.814 1.00 45.88 466 ILE A N 1
ATOM 3763 C CA . ILE A 1 466 ? 44.641 17.116 -185.022 1.00 45.88 466 ILE A CA 1
ATOM 3764 C C . ILE A 1 466 ? 43.721 16.372 -184.002 1.00 45.88 466 ILE A C 1
ATOM 3766 O O . ILE A 1 466 ? 43.198 15.325 -184.369 1.00 45.88 466 ILE A O 1
ATOM 3770 N N . ILE A 1 467 ? 43.636 16.651 -182.687 1.00 41.00 467 ILE A N 1
ATOM 3771 C CA . ILE A 1 467 ? 42.883 17.672 -181.899 1.00 41.00 467 ILE A CA 1
ATOM 3772 C C . ILE A 1 467 ? 43.421 17.531 -180.438 1.00 41.00 467 ILE A C 1
ATOM 3774 O O . ILE A 1 467 ? 43.478 16.408 -179.951 1.00 41.00 467 ILE A O 1
ATOM 3778 N N . ASN A 1 468 ? 44.080 18.525 -179.816 1.00 42.75 468 ASN A N 1
ATOM 3779 C CA . ASN A 1 468 ? 43.578 19.594 -178.902 1.00 42.75 468 ASN A CA 1
ATOM 3780 C C . ASN A 1 468 ? 42.900 19.101 -177.593 1.00 42.75 468 ASN A C 1
ATOM 3782 O O . ASN A 1 468 ? 42.084 18.196 -177.668 1.00 42.75 468 ASN A O 1
ATOM 3786 N N . PHE A 1 469 ? 43.097 19.643 -176.374 1.00 39.59 469 PHE A N 1
ATOM 3787 C CA . PHE A 1 469 ? 43.932 20.711 -175.747 1.00 39.59 469 PHE A CA 1
ATOM 3788 C C . PHE A 1 469 ? 44.332 20.191 -174.320 1.00 39.59 469 PHE A C 1
ATOM 3790 O O . PHE A 1 469 ? 43.620 19.341 -173.798 1.00 39.59 469 PHE A O 1
ATOM 3797 N N . PHE A 1 470 ? 45.472 20.482 -173.662 1.00 41.06 470 PHE A N 1
ATOM 3798 C CA . PHE A 1 470 ? 46.111 21.758 -173.244 1.00 41.06 470 PHE A CA 1
ATOM 3799 C C . PHE A 1 470 ? 45.411 22.452 -172.041 1.00 41.06 470 PHE A C 1
ATOM 3801 O O . PHE A 1 470 ? 44.197 22.628 -172.142 1.00 41.06 470 PHE A O 1
ATOM 3808 N N . PRO A 1 471 ? 46.098 22.962 -170.979 1.00 54.06 471 PRO A N 1
ATOM 3809 C CA . PRO A 1 471 ? 47.478 22.778 -170.452 1.00 54.06 471 PRO A CA 1
ATOM 3810 C C . PRO A 1 471 ? 47.438 22.253 -168.962 1.00 54.06 471 PRO A C 1
ATOM 3812 O O . PRO A 1 471 ? 46.591 21.403 -168.724 1.00 54.06 471 PRO A O 1
ATOM 3815 N N . LEU A 1 472 ? 48.224 22.577 -167.898 1.00 44.06 472 LEU A N 1
ATOM 3816 C CA . LEU A 1 472 ? 49.414 23.424 -167.599 1.00 44.06 472 LEU A CA 1
ATOM 3817 C C . LEU A 1 472 ? 50.089 23.032 -166.232 1.00 44.06 472 LEU A C 1
ATOM 3819 O O . LEU A 1 472 ? 49.373 22.960 -165.245 1.00 44.06 472 LEU A O 1
ATOM 3823 N N . PHE A 1 473 ? 51.436 22.937 -166.163 1.00 40.12 473 PHE A N 1
ATOM 3824 C CA . PHE A 1 473 ? 52.354 23.173 -164.994 1.00 40.12 473 PHE A CA 1
ATOM 3825 C C . PHE A 1 473 ? 52.170 22.439 -163.624 1.00 40.12 473 PHE A C 1
ATOM 3827 O O . PHE A 1 473 ? 51.154 21.814 -163.365 1.00 40.12 473 PHE A O 1
ATOM 3834 N N . LEU A 1 474 ? 53.078 22.584 -162.632 1.00 43.94 474 LEU A N 1
ATOM 3835 C CA . LEU A 1 474 ? 54.532 22.272 -162.537 1.00 43.94 474 LEU A CA 1
ATOM 3836 C C . LEU A 1 474 ? 55.060 22.622 -161.121 1.00 43.94 474 LEU A C 1
ATOM 3838 O O . LEU A 1 474 ? 54.689 23.662 -160.586 1.00 43.94 474 LEU A O 1
ATOM 3842 N N . ALA A 1 475 ? 56.033 21.844 -160.620 1.00 43.41 475 ALA A N 1
ATOM 3843 C CA . ALA A 1 475 ? 56.778 22.041 -159.361 1.00 43.41 475 ALA A CA 1
ATOM 3844 C C . ALA A 1 475 ? 55.940 21.931 -158.053 1.00 43.41 475 ALA A C 1
ATOM 3846 O O . ALA A 1 475 ? 54.733 22.139 -158.059 1.00 43.41 475 ALA A O 1
ATOM 3847 N N . LYS A 1 476 ? 56.526 21.569 -156.903 1.00 40.34 476 LYS A N 1
ATOM 3848 C CA . LYS A 1 476 ? 57.951 21.363 -156.580 1.00 40.34 476 LYS A CA 1
ATOM 3849 C C . LYS A 1 476 ? 58.144 20.165 -155.648 1.00 40.34 476 LYS A C 1
ATOM 3851 O O . LYS A 1 476 ? 57.253 19.966 -154.798 1.00 40.34 476 LYS A O 1
#

InterPro domains:
  IPR040248 Ribosome-binding protein 1 [PTHR18939] (68-229)

Radius of gyration: 95.35 Å; chains: 1; bounding box: 172×58×308 Å

Organism: Octopus bimaculoides (NCBI:txid37653)

Secondary structure (DSSP, 8-state):
-GGGHHHHGGGGS----------------------------------HHHHHHHHHHHHHHHHHHHHHHHHHHHHHHHHHHHHHHHHHHHHHHHHHHHHHHHHHHHHHHHHHHHHHHHHHHHHHHHHHHHHHHHHHHHHHHHHHHHHHHHHHHHHHHHHHHHHHH-TT----TTS-HHHHHHHHHHHHHHHTTS----------------TT-HHHHHHHHHHHHHHHHHHHHHHHHHHHHHHHHHHHHHHHHHHHHHHHHHHHHHHHHHHHHHHHHHHHHHHHHHHHHHHHHHHHHHHHHHHHHHHHHHHHHHHHHHHHHHHHHHHHHHHHHHHHHHHHHHHHHHHHHHHHHHHHHHHHHHHHHHHHHHHHHHHHHHHHHHHHHHHHHHHHHHHHHHHHHHHHHHHHHHHHHHHHHHHHHHHHHHHHHHHHHHHTT---------SSHHHHHHHHHHHSSS--------------

pLDDT: mean 80.09, std 21.2, range [27.38, 98.25]

Sequence (476 aa):
MENKRLLETNMHLNNPLTIEASLERQDPTGAPNGDVQEEKFTCTKISLIEHERILGEKNSEIMRLTSELSTQETEATARVEEKDNEIGALTCKLNNNIKEVEELKKEIKVWHAKNDDLRKKNWKAMEAVAESEKSTEQQIVDAVCTAEMQAADTFSHDRALLQSIFPSITVDKSLKHTIWMKTFEQKAVEFLKSKADEPVSDLKEMTKNVELFEKKLDVAMKESTELAAQLKTEKDLQIKISDKLKESETKFIELQSTYEIKSLELSNELAIQTKKYSDLKKMYEALHSNLQHNEVENKELKEHVNSLNMRLAEAPEDKIKLENKLKEYQNLFLITDEKLQLLQKSVEEEEEKWKHALAEAEKEIQILKEKQTSLEYLKSEVSKQQALIEEEQRKNRDLAQTVVKLNGIIKTGQDALSQEQKLVENLKQKLSVRESSNSTQKIEQVSLFTICLVLAYLYCAKKQIIINFFPLFLAK

Foldseek 3Di:
DPVVVVVVVVVPPPDDPPPPPPPPDPDPPDDPPDDPDCPPPPPPPQDPVNVVVVVVVVVVVVVVVVVVVVVVVVVVVVVVVVVVVVVVVVVVVVVVVVVVVVVVVVVVVVVVVVVVVVVVVVVVVVVVVVVVVVVVVVVVVVVVVVVVVVVVVVLVVVVVVLCVVPVVQDFDPVDDSVVRVVSRVVVVVVVVVPDDDDDDDYDDDDDDDPDVCPVVCVVVVVVVVVVVVVVVVVVVVVVVVVVVVVVVVVVVVVVVVVVVVVVVVVVVVVVVVVVVVVVVVVVVVVVVVVVVVVVVVVVVVVVVVVVVVVVVVCVVVVVVVVVVVVVVVVVVVVVVVVVVVVVVVVVVVVVVVVVVVVVVVVVVVVVVVVVVVVVVVVVVVVVVVVVVVVVVVVVVVVVVVVVVVVVVVVVVVVVVVVVVVVVVVVVVVVVVVVVVPDDDDDDDDDDDVVVVVVVVVPPVPDDDDDDDDDDDDDDD